Protein AF-A0A4Y0AVB8-F1 (afdb_monomer)

pLDDT: mean 73.72, std 28.88, range [22.97, 98.44]

Structure (mmCIF, N/CA/C/O backbone):
data_AF-A0A4Y0AVB8-F1
#
_entry.id   AF-A0A4Y0AVB8-F1
#
loop_
_atom_site.group_PDB
_atom_site.id
_atom_site.type_symbol
_atom_site.label_atom_id
_atom_site.label_alt_id
_atom_site.label_comp_id
_atom_site.label_asym_id
_atom_site.label_entity_id
_atom_site.label_seq_id
_atom_site.pdbx_PDB_ins_code
_atom_site.Cartn_x
_atom_site.Cartn_y
_atom_site.Cartn_z
_atom_site.occupancy
_atom_site.B_iso_or_equiv
_atom_site.auth_seq_id
_atom_site.auth_comp_id
_atom_site.auth_asym_id
_atom_site.auth_atom_id
_atom_site.pdbx_PDB_model_num
ATOM 1 N N . MET A 1 1 ? 2.844 0.703 -36.126 1.00 62.19 1 MET A N 1
ATOM 2 C CA . MET A 1 1 ? 1.696 1.623 -35.974 1.00 62.19 1 MET A CA 1
ATOM 3 C C . MET A 1 1 ? 1.997 2.881 -36.801 1.00 62.19 1 MET A C 1
ATOM 5 O O . MET A 1 1 ? 2.992 2.854 -37.521 1.00 62.19 1 MET A O 1
ATOM 9 N N . SER A 1 2 ? 1.148 3.914 -36.826 1.00 77.25 2 SER A N 1
ATOM 10 C CA . SER A 1 2 ? 1.541 5.208 -37.409 1.00 77.25 2 SER A CA 1
ATOM 11 C C . SER A 1 2 ? 2.178 6.066 -36.313 1.00 77.25 2 SER A C 1
ATOM 13 O O . SER A 1 2 ? 1.725 6.020 -35.172 1.00 77.25 2 SER A O 1
ATOM 15 N N . VAL A 1 3 ? 3.164 6.896 -36.665 1.00 82.94 3 VAL A N 1
ATOM 16 C CA . VAL A 1 3 ? 3.834 7.794 -35.703 1.00 82.94 3 VAL A CA 1
ATOM 17 C C . VAL A 1 3 ? 2.837 8.706 -34.980 1.00 82.94 3 VAL A C 1
ATOM 19 O O . VAL A 1 3 ? 3.013 8.993 -33.803 1.00 82.94 3 VAL A O 1
ATOM 22 N N . VAL A 1 4 ? 1.766 9.127 -35.661 1.00 85.38 4 VAL A N 1
ATOM 23 C CA . VAL A 1 4 ? 0.688 9.933 -35.067 1.00 85.38 4 VAL A CA 1
ATOM 24 C C . VAL A 1 4 ? -0.062 9.140 -33.994 1.00 85.38 4 VAL A C 1
ATOM 26 O O . VAL A 1 4 ? -0.275 9.650 -32.900 1.00 85.38 4 VAL A O 1
ATOM 29 N N . ASN A 1 5 ? -0.417 7.883 -34.273 1.00 83.62 5 ASN A N 1
ATOM 30 C CA . ASN A 1 5 ? -1.106 7.022 -33.313 1.00 83.62 5 ASN A CA 1
ATOM 31 C C . ASN A 1 5 ? -0.210 6.702 -32.104 1.00 83.62 5 ASN A C 1
ATOM 33 O O . ASN A 1 5 ? -0.686 6.760 -30.976 1.00 83.62 5 ASN A O 1
ATOM 37 N N . ASP A 1 6 ? 1.077 6.413 -32.330 1.00 84.75 6 ASP A N 1
ATOM 38 C CA . ASP A 1 6 ? 2.051 6.177 -31.255 1.00 84.75 6 ASP A CA 1
ATOM 39 C C . ASP A 1 6 ? 2.209 7.431 -30.367 1.00 84.75 6 ASP A C 1
ATOM 41 O O . ASP A 1 6 ? 2.190 7.344 -29.140 1.00 84.75 6 ASP A O 1
ATOM 45 N N . GLN A 1 7 ? 2.279 8.618 -30.981 1.00 89.31 7 GLN A N 1
ATOM 46 C CA . GLN A 1 7 ? 2.447 9.894 -30.280 1.00 89.31 7 GLN A CA 1
ATOM 47 C C . GLN A 1 7 ? 1.209 10.324 -29.472 1.00 89.31 7 GLN A C 1
ATOM 49 O O . GLN A 1 7 ? 1.365 10.945 -28.420 1.00 89.31 7 GLN A O 1
ATOM 54 N N . LEU A 1 8 ? -0.004 9.976 -29.918 1.00 92.88 8 LEU A N 1
ATOM 55 C CA . LEU A 1 8 ? -1.248 10.219 -29.170 1.00 92.88 8 LEU A CA 1
ATOM 56 C C . LEU A 1 8 ? -1.324 9.409 -27.864 1.00 92.88 8 LEU A C 1
ATOM 58 O O . LEU A 1 8 ? -2.018 9.817 -26.935 1.00 92.88 8 LEU A O 1
ATOM 62 N N . LEU A 1 9 ? -0.601 8.287 -27.769 1.00 92.38 9 LEU A N 1
ATOM 63 C CA . LEU A 1 9 ? -0.571 7.451 -26.567 1.00 92.38 9 LEU A CA 1
ATOM 64 C C . LEU A 1 9 ? 0.406 7.957 -25.489 1.00 92.38 9 LEU A C 1
ATOM 66 O O . LEU A 1 9 ? 0.272 7.527 -24.344 1.00 92.38 9 LEU A O 1
ATOM 70 N N . GLU A 1 10 ? 1.349 8.865 -25.804 1.00 95.31 10 GLU A N 1
ATOM 71 C CA . GLU A 1 10 ? 2.369 9.355 -24.849 1.00 95.31 10 GLU A CA 1
ATOM 72 C C . GLU A 1 10 ? 1.726 9.872 -23.553 1.00 95.31 10 GLU A C 1
ATOM 74 O O . GLU A 1 10 ? 2.038 9.364 -22.477 1.00 95.31 10 GLU A O 1
ATOM 79 N N . THR A 1 11 ? 0.787 10.818 -23.640 1.00 96.00 11 THR A N 1
ATOM 80 C CA . THR A 1 11 ? 0.160 11.436 -22.460 1.00 96.00 11 THR A CA 1
ATOM 81 C C . THR A 1 11 ? -0.593 10.413 -21.608 1.00 96.00 11 THR A C 1
ATOM 83 O O . THR A 1 11 ? -0.354 10.314 -20.407 1.00 96.00 11 THR A O 1
ATOM 86 N N . THR A 1 12 ? -1.469 9.609 -22.219 1.00 95.00 12 THR A N 1
ATOM 87 C CA . THR A 1 12 ? -2.304 8.634 -21.499 1.00 95.00 12 THR A CA 1
ATOM 88 C C . THR A 1 12 ? -1.466 7.548 -20.828 1.00 95.00 12 THR A C 1
ATOM 90 O O . THR A 1 12 ? -1.702 7.220 -19.664 1.00 95.00 12 THR A O 1
ATOM 93 N N . LEU A 1 13 ? -0.454 7.015 -21.523 1.00 95.00 13 LEU A N 1
ATOM 94 C CA . LEU A 1 13 ? 0.459 6.029 -20.946 1.00 95.00 13 LEU A CA 1
ATOM 95 C C . LEU A 1 13 ? 1.301 6.641 -19.824 1.00 95.00 13 LEU A C 1
ATOM 97 O O . LEU A 1 13 ? 1.465 6.004 -18.786 1.00 95.00 13 LEU A O 1
ATOM 101 N N . LEU A 1 14 ? 1.794 7.874 -19.981 1.00 96.69 14 LEU A N 1
ATOM 102 C CA . LEU A 1 14 ? 2.555 8.548 -18.931 1.00 96.69 14 LEU A CA 1
ATOM 103 C C . LEU A 1 14 ? 1.721 8.784 -17.672 1.00 96.69 14 LEU A C 1
ATOM 105 O O . LEU A 1 14 ? 2.211 8.469 -16.589 1.00 96.69 14 LEU A O 1
ATOM 109 N N . THR A 1 15 ? 0.484 9.274 -17.782 1.00 94.06 15 THR A N 1
ATOM 110 C CA . THR A 1 15 ? -0.397 9.484 -16.620 1.00 94.06 15 THR A CA 1
ATOM 111 C C . THR A 1 15 ? -0.675 8.170 -15.887 1.00 94.06 15 THR A C 1
ATOM 113 O O . THR A 1 15 ? -0.427 8.074 -14.684 1.00 94.06 15 THR A O 1
ATOM 116 N N . LEU A 1 16 ? -1.126 7.137 -16.609 1.00 94.94 16 LEU A N 1
ATOM 117 C CA . LEU A 1 16 ? -1.501 5.855 -16.006 1.00 94.94 16 LEU A CA 1
ATOM 118 C C . LEU A 1 16 ? -0.295 5.117 -15.405 1.00 94.94 16 LEU A C 1
ATOM 120 O O . LEU A 1 16 ? -0.384 4.599 -14.293 1.00 94.94 16 LEU A O 1
ATOM 124 N N . VAL A 1 17 ? 0.845 5.083 -16.106 1.00 95.94 17 VAL A N 1
ATOM 125 C CA . VAL A 1 17 ? 2.030 4.333 -15.657 1.00 95.94 17 VAL A CA 1
ATOM 126 C C . VAL A 1 17 ? 2.787 5.060 -14.544 1.00 95.94 17 VAL A C 1
ATOM 128 O O . VAL A 1 17 ? 3.220 4.382 -13.610 1.00 95.94 17 VAL A O 1
ATOM 131 N N . ASN A 1 18 ? 2.926 6.397 -14.575 1.00 95.44 18 ASN A N 1
ATOM 132 C CA . ASN A 1 18 ? 3.584 7.126 -13.478 1.00 95.44 18 ASN A CA 1
ATOM 133 C C . ASN A 1 18 ? 2.834 6.909 -12.159 1.00 95.44 18 ASN A C 1
ATOM 135 O O . ASN A 1 18 ? 3.454 6.480 -11.188 1.00 95.44 18 ASN A O 1
ATOM 139 N N . TYR A 1 19 ? 1.521 7.172 -12.122 1.00 94.69 19 TYR A N 1
ATOM 140 C CA . TYR A 1 19 ? 0.761 7.110 -10.871 1.00 94.69 19 TYR A CA 1
ATOM 141 C C . TYR A 1 19 ? 0.682 5.682 -10.314 1.00 94.69 19 TYR A C 1
ATOM 143 O O . TYR A 1 19 ? 0.982 5.465 -9.141 1.00 94.69 19 TYR A O 1
ATOM 151 N N . ALA A 1 20 ? 0.387 4.691 -11.164 1.00 95.94 20 ALA A N 1
ATOM 152 C CA . ALA A 1 20 ? 0.338 3.287 -10.756 1.00 95.94 20 ALA A CA 1
ATOM 153 C C . ALA A 1 20 ? 1.675 2.785 -10.183 1.00 95.94 20 ALA A C 1
ATOM 155 O O . ALA A 1 20 ? 1.707 2.146 -9.129 1.00 95.94 20 ALA A O 1
ATOM 156 N N . SER A 1 21 ? 2.787 3.100 -10.858 1.00 97.06 21 SER A N 1
ATOM 157 C CA . SER A 1 21 ? 4.127 2.680 -10.429 1.00 97.06 21 SER A CA 1
ATOM 158 C C . SER A 1 21 ? 4.558 3.388 -9.146 1.00 97.06 21 SER A C 1
ATOM 160 O O . SER A 1 21 ? 5.146 2.757 -8.266 1.00 97.06 21 SER A O 1
ATOM 162 N N . LEU A 1 22 ? 4.242 4.681 -9.017 1.00 96.69 22 LEU A N 1
ATOM 163 C CA . LEU A 1 22 ? 4.549 5.485 -7.838 1.00 96.69 22 LEU A CA 1
ATOM 164 C C . LEU A 1 22 ? 3.788 4.980 -6.607 1.00 96.69 22 LEU A C 1
ATOM 166 O O . LEU A 1 22 ? 4.416 4.681 -5.594 1.00 96.69 22 LEU A O 1
ATOM 170 N N . MET A 1 23 ? 2.467 4.802 -6.717 1.00 96.62 23 MET A N 1
ATOM 171 C CA . MET A 1 23 ? 1.621 4.301 -5.630 1.00 96.62 23 MET A CA 1
ATOM 172 C C . MET A 1 23 ? 2.055 2.912 -5.154 1.00 96.62 23 MET A C 1
ATOM 174 O O . MET A 1 23 ? 2.227 2.703 -3.953 1.00 96.62 23 MET A O 1
ATOM 178 N N . ALA A 1 24 ? 2.296 1.974 -6.078 1.00 97.38 24 ALA A N 1
ATOM 179 C CA . ALA A 1 24 ? 2.755 0.631 -5.725 1.00 97.38 24 ALA A CA 1
ATOM 180 C C . ALA A 1 24 ? 4.153 0.636 -5.078 1.00 97.38 24 ALA A C 1
ATOM 182 O O . ALA A 1 24 ? 4.405 -0.130 -4.149 1.00 97.38 24 ALA A O 1
ATOM 183 N N . THR A 1 25 ? 5.049 1.526 -5.519 1.00 96.38 25 THR A N 1
ATOM 184 C CA . THR A 1 25 ? 6.391 1.682 -4.930 1.00 96.38 25 THR A CA 1
ATOM 185 C C . THR A 1 25 ? 6.330 2.311 -3.537 1.00 96.38 25 THR A C 1
ATOM 187 O O . THR A 1 25 ? 7.006 1.832 -2.627 1.00 96.38 25 THR A O 1
ATOM 190 N N . ASN A 1 26 ? 5.495 3.336 -3.340 1.00 96.38 26 ASN A N 1
ATOM 191 C CA . ASN A 1 26 ? 5.264 3.959 -2.036 1.00 96.38 26 ASN A CA 1
ATOM 192 C C . ASN A 1 26 ? 4.723 2.913 -1.046 1.00 96.38 26 ASN A C 1
ATOM 194 O O . ASN A 1 26 ? 5.312 2.663 0.003 1.00 96.38 26 ASN A O 1
ATOM 198 N N . ALA A 1 27 ? 3.669 2.195 -1.436 1.00 97.38 27 ALA A N 1
ATOM 199 C CA . ALA A 1 27 ? 3.066 1.142 -0.626 1.00 97.38 27 ALA A CA 1
ATOM 200 C C . ALA A 1 27 ? 4.025 -0.019 -0.288 1.00 97.38 27 ALA A C 1
ATOM 202 O O . ALA A 1 27 ? 3.991 -0.541 0.829 1.00 97.38 27 ALA A O 1
ATOM 203 N N . ALA A 1 28 ? 4.922 -0.391 -1.208 1.00 96.69 28 ALA A N 1
ATOM 204 C CA . ALA A 1 28 ? 5.972 -1.372 -0.938 1.00 96.69 28 ALA A CA 1
ATOM 205 C C . ALA A 1 28 ? 6.979 -0.883 0.120 1.00 96.69 28 ALA A C 1
ATOM 207 O O . ALA A 1 28 ? 7.393 -1.669 0.973 1.00 96.69 28 ALA A O 1
ATOM 208 N N . ARG A 1 29 ? 7.334 0.411 0.124 1.00 95.62 29 ARG A N 1
ATOM 209 C CA . ARG A 1 29 ? 8.217 1.006 1.145 1.00 95.62 29 ARG A CA 1
ATOM 210 C C . ARG A 1 29 ? 7.566 0.991 2.533 1.00 95.62 29 ARG A C 1
ATOM 212 O O . ARG A 1 29 ? 8.204 0.534 3.479 1.00 95.62 29 ARG A O 1
ATOM 219 N N . TYR A 1 30 ? 6.281 1.341 2.637 1.00 96.81 30 TYR A N 1
ATOM 220 C CA . TYR A 1 30 ? 5.493 1.178 3.871 1.00 96.81 30 TYR A CA 1
ATOM 221 C C . TYR A 1 30 ? 5.490 -0.272 4.381 1.00 96.81 30 TYR A C 1
ATOM 223 O O . TYR A 1 30 ? 5.791 -0.515 5.550 1.00 96.81 30 TYR A O 1
ATOM 231 N N . ARG A 1 31 ? 5.239 -1.259 3.506 1.00 96.25 31 ARG A N 1
ATOM 232 C CA . ARG A 1 31 ? 5.323 -2.691 3.858 1.00 96.25 31 ARG A CA 1
ATOM 233 C C . ARG A 1 31 ? 6.728 -3.104 4.315 1.00 96.25 31 ARG A C 1
ATOM 235 O O . ARG A 1 31 ? 6.865 -3.978 5.167 1.00 96.25 31 ARG A O 1
ATOM 242 N N . MET A 1 32 ? 7.776 -2.482 3.785 1.00 94.56 32 MET A N 1
ATOM 243 C CA . MET A 1 32 ? 9.155 -2.773 4.176 1.00 94.56 32 MET A CA 1
ATOM 244 C C . MET A 1 32 ? 9.539 -2.201 5.551 1.00 94.56 32 MET A C 1
ATOM 246 O O . MET A 1 32 ? 10.328 -2.850 6.234 1.00 94.56 32 MET A O 1
ATOM 250 N N . VAL A 1 33 ? 8.973 -1.066 5.987 1.00 94.56 33 VAL A N 1
ATOM 251 C CA . VAL A 1 33 ? 9.221 -0.505 7.338 1.00 94.56 33 VAL A CA 1
ATOM 252 C C . VAL A 1 33 ? 8.274 -1.049 8.416 1.00 94.56 33 VAL A C 1
ATOM 254 O O . VAL A 1 33 ? 8.706 -1.256 9.545 1.00 94.56 33 VAL A O 1
ATOM 257 N N . ALA A 1 34 ? 7.016 -1.361 8.083 1.00 95.44 34 ALA A N 1
ATOM 258 C CA . ALA A 1 34 ? 6.068 -2.003 9.009 1.00 95.44 34 ALA A CA 1
ATOM 259 C C . ALA A 1 34 ? 6.296 -3.523 9.162 1.00 95.44 34 ALA A C 1
ATOM 261 O O . ALA A 1 34 ? 5.742 -4.169 10.051 1.00 95.44 34 ALA A O 1
ATOM 262 N N . GLY A 1 35 ? 7.098 -4.124 8.280 1.00 93.06 35 GLY A N 1
ATOM 263 C CA . GLY A 1 35 ? 7.363 -5.558 8.279 1.00 93.06 35 GLY A CA 1
ATOM 264 C C . GLY A 1 35 ? 6.153 -6.408 7.869 1.00 93.06 35 GLY A C 1
ATOM 265 O O . GLY A 1 35 ? 5.207 -5.950 7.228 1.00 93.06 35 GLY A O 1
ATOM 266 N N . LYS A 1 36 ? 6.210 -7.705 8.198 1.00 89.44 36 LYS A N 1
ATOM 267 C CA . LYS A 1 36 ? 5.226 -8.713 7.752 1.00 89.44 36 LYS A CA 1
ATOM 268 C C . LYS A 1 36 ? 4.091 -8.993 8.740 1.00 89.44 36 LYS A C 1
ATOM 270 O O . LYS A 1 36 ? 3.128 -9.639 8.351 1.00 89.44 36 LYS A O 1
ATOM 275 N N . HIS A 1 37 ? 4.244 -8.586 9.998 1.00 90.94 37 HIS A N 1
ATOM 276 C CA . HIS A 1 37 ? 3.348 -8.985 11.091 1.00 90.94 37 HIS A CA 1
ATOM 277 C C . HIS A 1 37 ? 2.311 -7.912 11.443 1.00 90.94 37 HIS A C 1
ATOM 279 O O . HIS A 1 37 ? 1.263 -8.249 11.977 1.00 90.94 37 HIS A O 1
ATOM 285 N N . ILE A 1 38 ? 2.584 -6.649 11.102 1.00 96.25 38 ILE A N 1
ATOM 286 C CA . ILE A 1 38 ? 1.644 -5.534 11.249 1.00 96.25 38 ILE A CA 1
ATOM 287 C C . ILE A 1 38 ? 0.775 -5.451 9.989 1.00 96.25 38 ILE A C 1
ATOM 289 O O . ILE A 1 38 ? 1.286 -5.507 8.863 1.00 96.25 38 ILE A O 1
ATOM 293 N N . HIS A 1 39 ? -0.534 -5.294 10.160 1.00 97.12 39 HIS A N 1
ATOM 294 C CA . HIS A 1 39 ? -1.458 -5.078 9.050 1.00 97.12 39 HIS A CA 1
ATOM 295 C C . HIS A 1 39 ? -1.390 -3.646 8.511 1.00 97.12 39 HIS A C 1
ATOM 297 O O . HIS A 1 39 ? -1.201 -2.689 9.258 1.00 97.12 39 HIS A O 1
ATOM 303 N N . LEU A 1 40 ? -1.557 -3.491 7.196 1.00 98.00 40 LEU A N 1
ATOM 304 C CA . LEU A 1 40 ? -1.545 -2.183 6.535 1.00 98.00 40 LEU A CA 1
ATOM 305 C C . LEU A 1 40 ? -2.857 -1.937 5.790 1.00 98.00 40 LEU A C 1
ATOM 307 O O . LEU A 1 40 ? -3.195 -2.684 4.869 1.00 98.00 40 LEU A O 1
ATOM 311 N N . LEU A 1 41 ? -3.574 -0.876 6.165 1.00 97.62 41 LEU A N 1
ATOM 312 C CA . LEU A 1 41 ? -4.850 -0.478 5.570 1.00 97.62 41 LEU A CA 1
ATOM 313 C C . LEU A 1 41 ? -4.747 0.906 4.922 1.00 97.62 41 LEU A C 1
ATOM 315 O O . LEU A 1 41 ? -4.208 1.842 5.508 1.00 97.62 41 LEU A O 1
ATOM 319 N N . GLU A 1 42 ? -5.268 1.036 3.704 1.00 97.44 42 GLU A N 1
ATOM 320 C CA . GLU A 1 42 ? -5.332 2.309 2.982 1.00 97.44 42 GLU A CA 1
ATOM 321 C C . GLU A 1 42 ? -6.627 3.048 3.358 1.00 97.44 42 GLU A C 1
ATOM 323 O O . GLU A 1 42 ? -7.725 2.595 3.032 1.00 97.44 42 GLU A O 1
ATOM 328 N N . PHE A 1 43 ? -6.488 4.177 4.060 1.00 95.62 43 PHE A N 1
ATOM 329 C CA . PHE A 1 43 ? -7.584 5.042 4.533 1.00 95.62 43 PHE A CA 1
ATOM 330 C C . PHE A 1 43 ? -7.524 6.458 3.919 1.00 95.62 43 PHE A C 1
ATOM 332 O O . PHE A 1 43 ? -8.120 7.415 4.432 1.00 95.62 43 PHE A O 1
ATOM 339 N N . GLY A 1 44 ? -6.770 6.619 2.831 1.00 94.12 44 GLY A N 1
ATOM 340 C CA . GLY A 1 44 ? -6.447 7.899 2.213 1.00 94.12 44 GLY A CA 1
ATOM 341 C C . GLY A 1 44 ? -7.471 8.404 1.204 1.00 94.12 44 GLY A C 1
ATOM 342 O O . GLY A 1 44 ? -7.390 9.575 0.855 1.00 94.12 44 GLY A O 1
ATOM 343 N N . LEU A 1 45 ? -8.455 7.596 0.788 1.00 93.38 45 LEU A N 1
ATOM 344 C CA . LEU A 1 45 ? -9.548 7.958 -0.136 1.00 93.38 45 LEU A CA 1
ATOM 345 C C . LEU A 1 45 ? -10.023 9.429 -0.043 1.00 93.38 45 LEU A C 1
ATOM 347 O O . LEU A 1 45 ? -10.122 10.103 -1.064 1.00 93.38 45 LEU A O 1
ATOM 351 N N . ARG A 1 46 ? -10.241 9.963 1.171 1.00 92.56 46 ARG A N 1
ATOM 352 C CA . ARG A 1 46 ? -10.703 11.351 1.418 1.00 92.56 46 ARG A CA 1
ATOM 353 C C . ARG A 1 46 ? -9.691 12.471 1.087 1.00 92.56 46 ARG A C 1
ATOM 355 O O . ARG A 1 46 ? -10.015 13.645 1.231 1.00 92.56 46 ARG A O 1
ATOM 362 N N . ARG A 1 47 ? -8.455 12.120 0.720 1.00 94.19 47 ARG A N 1
ATOM 363 C CA . ARG A 1 47 ? -7.336 13.004 0.328 1.00 94.19 47 ARG A CA 1
ATOM 364 C C . ARG A 1 47 ? -6.706 12.588 -1.014 1.00 94.19 47 ARG A C 1
ATOM 366 O O . ARG A 1 47 ? -5.683 13.149 -1.401 1.00 94.19 47 ARG A O 1
ATOM 373 N N . ALA A 1 48 ? -7.264 11.590 -1.701 1.00 93.94 48 ALA A N 1
ATOM 374 C CA . ALA A 1 48 ? -6.744 11.122 -2.982 1.00 93.94 48 ALA A CA 1
ATOM 375 C C . ALA A 1 48 ? -7.000 12.152 -4.101 1.00 93.94 48 ALA A C 1
ATOM 377 O O . ALA A 1 48 ? -7.960 12.921 -4.052 1.00 93.94 48 ALA A O 1
ATOM 378 N N . GLN A 1 49 ? -6.119 12.196 -5.102 1.00 91.31 49 GLN A N 1
ATOM 379 C CA . GLN A 1 49 ? -6.095 13.280 -6.088 1.00 91.31 49 GLN A CA 1
ATOM 380 C C . GLN A 1 49 ? -6.983 12.978 -7.305 1.00 91.31 49 GLN A C 1
ATOM 382 O O . GLN A 1 49 ? -6.663 12.123 -8.130 1.00 91.31 49 GLN A O 1
ATOM 387 N N . GLY A 1 50 ? -8.084 13.721 -7.442 1.00 89.62 50 GLY A N 1
ATOM 388 C CA . GLY A 1 50 ? -9.018 13.599 -8.567 1.00 89.62 50 GLY A CA 1
ATOM 389 C C . GLY A 1 50 ? -9.968 12.389 -8.480 1.00 89.62 50 GLY A C 1
ATOM 390 O O . GLY A 1 50 ? -9.859 11.572 -7.565 1.00 89.62 50 GLY A O 1
ATOM 391 N N . PRO A 1 51 ? -10.918 12.261 -9.427 1.00 89.56 51 PRO A N 1
ATOM 392 C CA . PRO A 1 51 ? -12.045 11.328 -9.312 1.00 89.56 51 PRO A CA 1
ATOM 393 C C . PRO A 1 51 ? -11.647 9.843 -9.352 1.00 89.56 51 PRO A C 1
ATOM 395 O O . PRO A 1 51 ? -12.217 9.049 -8.610 1.00 89.56 51 PRO A O 1
ATOM 398 N N . ASP A 1 52 ? -10.654 9.457 -10.164 1.00 91.31 52 ASP A N 1
ATOM 399 C CA . ASP A 1 52 ? -10.116 8.083 -10.165 1.00 91.31 52 ASP A CA 1
ATOM 400 C C . ASP A 1 52 ? -9.058 7.856 -9.072 1.00 91.31 52 ASP A C 1
ATOM 402 O O . ASP A 1 52 ? -8.811 6.717 -8.672 1.00 91.31 52 ASP A O 1
ATOM 406 N N . GLY A 1 53 ? -8.455 8.930 -8.543 1.00 91.06 53 GLY A N 1
ATOM 407 C CA . GLY A 1 53 ? -7.321 8.857 -7.620 1.00 91.06 53 GLY A CA 1
ATOM 408 C C . GLY A 1 53 ? -7.592 7.953 -6.423 1.00 91.06 53 GLY A C 1
ATOM 409 O O . GLY A 1 53 ? -6.736 7.156 -6.058 1.00 91.06 53 GLY A O 1
ATOM 410 N N . GLY A 1 54 ? -8.806 7.996 -5.867 1.00 94.31 54 GLY A N 1
ATOM 411 C CA . GLY A 1 54 ? -9.223 7.099 -4.788 1.00 94.31 54 GLY A CA 1
ATOM 412 C C . GLY A 1 54 ? -9.215 5.616 -5.174 1.00 94.31 54 GLY A C 1
ATOM 413 O O . GLY A 1 54 ? -8.681 4.792 -4.438 1.00 94.31 54 GLY A O 1
ATOM 414 N N . LEU A 1 55 ? -9.779 5.261 -6.333 1.00 96.31 55 LEU A N 1
ATOM 415 C CA . LEU A 1 55 ? -9.863 3.875 -6.810 1.00 96.31 55 LEU A CA 1
ATOM 416 C C . LEU A 1 55 ? -8.485 3.320 -7.191 1.00 96.31 55 LEU A C 1
ATOM 418 O O . LEU A 1 55 ? -8.118 2.213 -6.782 1.00 96.31 55 LEU A O 1
ATOM 422 N N . SER A 1 56 ? -7.707 4.106 -7.936 1.00 95.56 56 SER A N 1
ATOM 423 C CA . SER A 1 56 ? -6.340 3.752 -8.310 1.00 95.56 56 SER A CA 1
ATOM 424 C C . SER A 1 56 ? -5.418 3.661 -7.087 1.00 95.56 56 SER A C 1
ATOM 426 O O . SER A 1 56 ? -4.666 2.691 -6.979 1.00 95.56 56 SER A O 1
ATOM 428 N N . ALA A 1 57 ? -5.503 4.586 -6.122 1.00 96.75 57 ALA A N 1
ATOM 429 C CA . ALA A 1 57 ? -4.694 4.535 -4.903 1.00 96.75 57 ALA A CA 1
ATOM 430 C C . ALA A 1 57 ? -4.908 3.231 -4.122 1.00 96.75 57 ALA A C 1
ATOM 432 O O . ALA A 1 57 ? -3.928 2.554 -3.800 1.00 96.75 57 ALA A O 1
ATOM 433 N N . SER A 1 58 ? -6.161 2.834 -3.877 1.00 97.69 58 SER A N 1
ATOM 434 C CA . SER A 1 58 ? -6.487 1.584 -3.176 1.00 97.69 58 SER A CA 1
ATOM 435 C C . SER A 1 58 ? -5.922 0.359 -3.905 1.00 97.69 58 SER A C 1
ATOM 437 O O . SER A 1 58 ? -5.256 -0.485 -3.299 1.00 97.69 58 SER A O 1
ATOM 439 N N . LYS A 1 59 ? -6.122 0.291 -5.229 1.00 97.75 59 LYS A N 1
ATOM 440 C CA . LYS A 1 59 ? -5.657 -0.811 -6.085 1.00 97.75 59 LYS A CA 1
ATOM 441 C C . LYS A 1 59 ? -4.136 -0.970 -6.063 1.00 97.75 59 LYS A C 1
ATOM 443 O O . LYS A 1 59 ? -3.628 -2.069 -5.837 1.00 97.75 59 LYS A O 1
ATOM 448 N N . TYR A 1 60 ? -3.399 0.114 -6.300 1.00 97.88 60 TYR A N 1
ATOM 449 C CA . TYR A 1 60 ? -1.938 0.059 -6.377 1.00 97.88 60 TYR A CA 1
ATOM 450 C C . TYR A 1 60 ? -1.286 -0.062 -4.991 1.00 97.88 60 TYR A C 1
ATOM 452 O O . TYR A 1 60 ? -0.231 -0.688 -4.880 1.00 97.88 60 TYR A O 1
ATOM 460 N N . SER A 1 61 ? -1.949 0.399 -3.922 1.00 98.12 61 SER A N 1
ATOM 461 C CA . SER A 1 61 ? -1.496 0.151 -2.545 1.00 98.12 61 SER A CA 1
ATOM 462 C C . SER A 1 61 ? -1.567 -1.333 -2.171 1.00 98.12 61 SER A C 1
ATOM 464 O O . SER A 1 61 ? -0.608 -1.879 -1.618 1.00 98.12 61 SER A O 1
ATOM 466 N N . TYR A 1 62 ? -2.660 -2.016 -2.535 1.00 98.06 62 TYR A N 1
ATOM 467 C CA . TYR A 1 62 ? -2.809 -3.459 -2.317 1.00 98.06 62 TYR A CA 1
ATOM 468 C C . TYR A 1 62 ? -1.721 -4.264 -3.050 1.00 98.06 62 TYR A C 1
ATOM 470 O O . TYR A 1 62 ? -1.055 -5.099 -2.433 1.00 98.06 62 TYR A O 1
ATOM 478 N N . ILE A 1 63 ? -1.454 -3.934 -4.324 1.00 97.62 63 ILE A N 1
ATOM 479 C CA . ILE A 1 63 ? -0.345 -4.506 -5.116 1.00 97.62 63 ILE A CA 1
ATOM 480 C C . ILE A 1 63 ? 1.014 -4.305 -4.424 1.00 97.62 63 ILE A C 1
ATOM 482 O O . ILE A 1 63 ? 1.804 -5.247 -4.341 1.00 97.62 63 ILE A O 1
ATOM 486 N N . GLY A 1 64 ? 1.298 -3.094 -3.930 1.00 97.00 64 GLY A N 1
ATOM 487 C CA . GLY A 1 64 ? 2.569 -2.776 -3.269 1.00 97.00 64 GLY A CA 1
ATOM 488 C C . GLY A 1 64 ? 2.795 -3.549 -1.965 1.00 97.00 64 GLY A C 1
ATOM 489 O O . GLY A 1 64 ? 3.930 -3.903 -1.647 1.00 97.00 64 GLY A O 1
ATOM 490 N N . GLY A 1 65 ? 1.721 -3.877 -1.240 1.00 96.69 65 GLY A N 1
ATOM 491 C CA . GLY A 1 65 ? 1.787 -4.750 -0.064 1.00 96.69 65 GLY A CA 1
ATOM 492 C C . GLY A 1 65 ? 0.758 -4.486 1.036 1.00 96.69 65 GLY A C 1
ATOM 493 O O . GLY A 1 65 ? 0.827 -5.158 2.066 1.00 96.69 65 GLY A O 1
ATOM 494 N N . PHE A 1 66 ? -0.176 -3.547 0.859 1.00 97.94 66 PHE A N 1
ATOM 495 C CA . PHE A 1 66 ? -1.268 -3.312 1.817 1.00 97.94 66 PHE A CA 1
ATOM 496 C C . PHE A 1 66 ? -2.261 -4.472 1.812 1.00 97.94 66 PHE A C 1
ATOM 498 O O . PHE A 1 66 ? -2.391 -5.160 0.803 1.00 97.94 66 PHE A O 1
ATOM 505 N N . ASP A 1 67 ? -2.938 -4.700 2.933 1.00 97.62 67 ASP A N 1
ATOM 506 C CA . ASP A 1 67 ? -3.821 -5.854 3.152 1.00 97.62 67 ASP A CA 1
ATOM 507 C C . ASP A 1 67 ? -5.300 -5.538 2.911 1.00 97.62 67 ASP A C 1
ATOM 509 O O . ASP A 1 67 ? -6.090 -6.453 2.688 1.00 97.62 67 ASP A O 1
ATOM 513 N N . GLY A 1 68 ? -5.669 -4.256 2.917 1.00 97.12 68 GLY A N 1
ATOM 514 C CA . GLY A 1 68 ? -7.036 -3.804 2.682 1.00 97.12 68 GLY A CA 1
ATOM 515 C C . GLY A 1 68 ? -7.162 -2.289 2.527 1.00 97.12 68 GLY A C 1
ATOM 516 O O . GLY A 1 68 ? -6.174 -1.553 2.551 1.00 97.12 68 GLY A O 1
ATOM 517 N N . THR A 1 69 ? -8.397 -1.824 2.357 1.00 97.69 69 THR A N 1
ATOM 518 C CA . THR A 1 69 ? -8.749 -0.414 2.106 1.00 97.69 69 THR A CA 1
ATOM 519 C C . THR A 1 69 ? -10.098 -0.056 2.739 1.00 97.69 69 THR A C 1
ATOM 521 O O . THR A 1 69 ? -10.942 -0.931 2.925 1.00 97.69 69 THR A O 1
ATOM 524 N N . SER A 1 70 ? -10.350 1.225 3.016 1.00 95.94 70 SER A N 1
ATOM 525 C CA . SER A 1 70 ? -11.709 1.726 3.292 1.00 95.94 70 SER A CA 1
ATOM 526 C C . SER A 1 70 ? -12.565 1.929 2.029 1.00 95.94 70 SER A C 1
ATOM 528 O O . SER A 1 70 ? -13.753 2.230 2.122 1.00 95.94 70 SER A O 1
ATOM 530 N N . ASN A 1 71 ? -11.981 1.811 0.834 1.00 96.94 71 ASN A N 1
ATOM 531 C CA . ASN A 1 71 ? -12.643 2.090 -0.436 1.00 96.94 71 ASN A CA 1
ATOM 532 C C . ASN A 1 71 ? -13.537 0.926 -0.904 1.00 96.94 71 ASN A C 1
ATOM 534 O O . ASN A 1 71 ? -13.088 -0.027 -1.545 1.00 96.94 71 ASN A O 1
ATOM 538 N N . VAL A 1 72 ? -14.841 1.050 -0.643 1.00 96.88 72 VAL A N 1
ATOM 539 C CA . VAL A 1 72 ? -15.868 0.075 -1.054 1.00 96.88 72 VAL A CA 1
ATOM 540 C C . VAL A 1 72 ? -15.926 -0.171 -2.568 1.00 96.88 72 VAL A C 1
ATOM 542 O O . VAL A 1 72 ? -16.263 -1.277 -2.987 1.00 96.88 72 VAL A O 1
ATOM 545 N N . LEU A 1 73 ? -15.564 0.811 -3.406 1.00 96.56 73 LEU A N 1
ATOM 546 C CA . LEU A 1 73 ? -15.547 0.641 -4.863 1.00 96.56 73 LEU A CA 1
ATOM 547 C C . LEU A 1 73 ? -14.360 -0.223 -5.310 1.00 96.56 73 LEU A C 1
ATOM 549 O O . LEU A 1 73 ? -14.514 -1.064 -6.193 1.00 96.56 73 LEU A O 1
ATOM 553 N N . ALA A 1 74 ? -13.202 -0.067 -4.663 1.00 97.06 74 ALA A N 1
ATOM 554 C CA . ALA A 1 74 ? -12.038 -0.918 -4.897 1.00 97.06 74 ALA A CA 1
ATOM 555 C C . ALA A 1 74 ? -12.297 -2.368 -4.449 1.00 97.06 74 ALA A C 1
ATOM 557 O O . ALA A 1 74 ? -11.927 -3.303 -5.158 1.00 97.06 74 ALA A O 1
ATOM 558 N N . GLY A 1 75 ? -13.015 -2.557 -3.335 1.00 97.25 75 GLY A N 1
ATOM 559 C CA . GLY A 1 75 ? -13.528 -3.868 -2.929 1.00 97.25 75 GLY A CA 1
ATOM 560 C C . GLY A 1 75 ? -14.479 -4.476 -3.965 1.00 97.25 75 GLY A C 1
ATOM 561 O O . GLY A 1 75 ? -14.268 -5.603 -4.403 1.00 97.25 75 GLY A O 1
ATOM 562 N N . LYS A 1 76 ? -15.477 -3.712 -4.435 1.00 97.31 76 LYS A N 1
ATOM 563 C CA . LYS A 1 76 ? -16.449 -4.170 -5.445 1.00 97.31 76 LYS A CA 1
ATOM 564 C C . LYS A 1 76 ? -15.807 -4.552 -6.785 1.00 97.31 76 LYS A C 1
ATOM 566 O O . LYS A 1 76 ? -16.239 -5.521 -7.399 1.00 97.31 76 LYS A O 1
ATOM 571 N N . LEU A 1 77 ? -14.841 -3.770 -7.270 1.00 96.62 77 LEU A N 1
ATOM 572 C CA . LEU A 1 77 ? -14.261 -3.951 -8.608 1.00 96.62 77 LEU A CA 1
ATOM 573 C C . LEU A 1 77 ? -13.069 -4.911 -8.645 1.00 96.62 77 LEU A C 1
ATOM 575 O O . LEU A 1 77 ? -12.795 -5.480 -9.699 1.00 96.62 77 LEU A O 1
ATOM 579 N N . PHE A 1 78 ? -12.350 -5.071 -7.531 1.00 96.25 78 PHE A N 1
ATOM 580 C CA . PHE A 1 78 ? -11.090 -5.816 -7.498 1.00 96.25 78 PHE A CA 1
ATOM 581 C C . PHE A 1 78 ? -10.980 -6.833 -6.350 1.00 96.25 78 PHE A C 1
ATOM 583 O O . PHE A 1 78 ? -9.893 -7.348 -6.117 1.00 96.25 78 PHE A O 1
ATOM 590 N N . ASN A 1 79 ? -12.067 -7.107 -5.618 1.00 96.56 79 ASN A N 1
ATOM 591 C CA . ASN A 1 79 ? -12.116 -8.037 -4.479 1.00 96.56 79 ASN A CA 1
ATOM 592 C C . ASN A 1 79 ? -11.111 -7.730 -3.340 1.00 96.56 79 ASN A C 1
ATOM 594 O O . ASN A 1 79 ? -10.796 -8.589 -2.516 1.00 96.56 79 ASN A O 1
ATOM 598 N N . ILE A 1 80 ? -10.611 -6.491 -3.266 1.00 97.62 80 ILE A N 1
ATOM 599 C CA . ILE A 1 80 ? -9.678 -6.057 -2.218 1.00 97.62 80 ILE A CA 1
ATOM 600 C C . ILE A 1 80 ? -10.410 -6.070 -0.863 1.00 97.62 80 ILE A C 1
ATOM 602 O O . ILE A 1 80 ? -11.506 -5.508 -0.776 1.00 97.62 80 ILE A O 1
ATOM 606 N N . PRO A 1 81 ? -9.825 -6.637 0.213 1.00 97.38 81 PRO A N 1
ATOM 607 C CA . PRO A 1 81 ? -10.458 -6.668 1.527 1.00 97.38 81 PRO A CA 1
ATOM 608 C C . PRO A 1 81 ? -10.828 -5.268 2.034 1.00 97.38 81 PRO A C 1
ATOM 610 O O . PRO A 1 81 ? -9.964 -4.432 2.311 1.00 97.38 81 PRO A O 1
ATOM 613 N N . VAL A 1 82 ? -12.129 -5.016 2.186 1.00 96.38 82 VAL A N 1
ATOM 614 C CA . VAL A 1 82 ? -12.631 -3.758 2.747 1.00 96.38 82 VAL A CA 1
ATOM 615 C C . VAL A 1 82 ? -12.555 -3.813 4.272 1.00 96.38 82 VAL A C 1
ATOM 617 O O . VAL A 1 82 ? -12.984 -4.792 4.890 1.00 96.38 82 VAL A O 1
ATOM 620 N N . LYS A 1 83 ? -12.005 -2.764 4.888 1.00 91.50 83 LYS A N 1
ATOM 621 C CA . LYS A 1 83 ? -11.890 -2.604 6.343 1.00 91.50 83 LYS A CA 1
ATOM 622 C C . LYS A 1 83 ? -12.174 -1.161 6.748 1.00 91.50 83 LYS A C 1
ATOM 624 O O . LYS A 1 83 ? -11.801 -0.224 6.050 1.00 91.50 83 LYS A O 1
ATOM 629 N N . GLY A 1 84 ? -12.808 -0.991 7.902 1.00 82.38 84 GLY A N 1
ATOM 630 C CA . GLY A 1 84 ? -13.139 0.308 8.472 1.00 82.38 84 GLY A CA 1
ATOM 631 C C . GLY A 1 84 ? -13.830 0.159 9.824 1.00 82.38 84 GLY A C 1
ATOM 632 O O . GLY A 1 84 ? -14.181 -0.945 10.234 1.00 82.38 84 GLY A O 1
ATOM 633 N N . THR A 1 85 ? -14.020 1.288 10.496 1.00 82.50 85 THR A N 1
ATOM 634 C CA . THR A 1 85 ? -14.752 1.431 11.763 1.00 82.50 85 THR A CA 1
ATOM 635 C C . THR A 1 85 ? -15.701 2.626 11.626 1.00 82.50 85 THR A C 1
ATOM 637 O O . THR A 1 85 ? -15.755 3.261 10.569 1.00 82.50 85 THR A O 1
ATOM 640 N N . HIS A 1 86 ? -16.394 3.014 12.696 1.00 88.56 86 HIS A N 1
ATOM 641 C CA . HIS A 1 86 ? -17.011 4.341 12.749 1.00 88.56 86 HIS A CA 1
ATOM 642 C C . HIS A 1 86 ? -15.956 5.476 12.808 1.00 88.56 86 HIS A C 1
ATOM 644 O O . HIS A 1 86 ? -14.755 5.249 13.008 1.00 88.56 86 HIS A O 1
ATOM 650 N N . ALA A 1 87 ? -16.406 6.717 12.611 1.00 91.38 87 ALA A N 1
ATOM 651 C CA . ALA A 1 87 ? -15.600 7.940 12.713 1.00 91.38 87 ALA A CA 1
ATOM 652 C C . ALA A 1 87 ? -15.927 8.721 14.001 1.00 91.38 87 ALA A C 1
ATOM 654 O O . ALA A 1 87 ? -16.947 8.440 14.635 1.00 91.38 87 ALA A O 1
ATOM 655 N N . HIS A 1 88 ? -15.127 9.743 14.346 1.00 90.81 88 HIS A N 1
ATOM 656 C CA . HIS A 1 88 ? -15.431 10.655 15.462 1.00 90.81 88 HIS A CA 1
ATOM 657 C C . HIS A 1 88 ? -16.840 11.250 15.334 1.00 90.81 88 HIS A C 1
ATOM 659 O O . HIS A 1 88 ? -17.585 11.234 16.301 1.00 90.81 88 HIS A O 1
ATOM 665 N N . ALA A 1 89 ? -17.253 11.645 14.122 1.00 93.06 89 ALA A N 1
ATOM 666 C CA . ALA A 1 89 ? -18.581 12.205 13.842 1.00 93.06 89 ALA A CA 1
ATOM 667 C C . ALA A 1 89 ? -19.768 11.309 14.263 1.00 93.06 89 ALA A C 1
ATOM 669 O O . ALA A 1 89 ? -20.864 11.820 14.468 1.00 93.06 89 ALA A O 1
ATOM 670 N N . TYR A 1 90 ? -19.560 9.991 14.383 1.00 94.12 90 TYR A N 1
ATOM 671 C CA . TYR A 1 90 ? -20.563 9.042 14.881 1.00 94.12 90 TYR A CA 1
ATOM 672 C C . TYR A 1 90 ? -20.516 8.882 16.409 1.00 94.12 90 TYR A C 1
ATOM 674 O O . TYR A 1 90 ? -21.538 8.598 17.017 1.00 94.12 90 TYR A O 1
ATOM 682 N N . ILE A 1 91 ? -19.360 9.087 17.050 1.00 92.38 91 ILE A N 1
ATOM 683 C CA . ILE A 1 91 ? -19.287 9.199 18.515 1.00 92.38 91 ILE A CA 1
ATOM 684 C C . ILE A 1 91 ? -19.911 10.530 18.963 1.00 92.38 91 ILE A C 1
ATOM 686 O O . ILE A 1 91 ? -20.765 10.547 19.842 1.00 92.38 91 ILE A O 1
ATOM 690 N N . THR A 1 92 ? -19.569 11.640 18.302 1.00 92.44 92 THR A N 1
ATOM 691 C CA . THR A 1 92 ? -20.059 12.986 18.645 1.00 92.44 92 THR A CA 1
ATOM 692 C C . THR A 1 92 ? -21.516 13.253 18.260 1.00 92.44 92 THR A C 1
ATOM 694 O O . THR A 1 92 ? -22.021 14.336 18.541 1.00 92.44 92 THR A O 1
ATOM 697 N N . SER A 1 93 ? -22.200 12.313 17.598 1.00 93.62 93 SER A N 1
ATOM 698 C CA . SER A 1 93 ? -23.643 12.408 17.336 1.00 93.62 93 SER A CA 1
ATOM 699 C C . SER A 1 93 ? -24.512 11.904 18.494 1.00 93.62 93 SER A C 1
ATOM 701 O O . SER A 1 93 ? -25.731 11.915 18.353 1.00 93.62 93 SER A O 1
ATOM 703 N N . PHE A 1 94 ? -23.905 11.450 19.597 1.00 92.62 94 PHE A N 1
ATOM 704 C CA . PHE A 1 94 ? -24.600 11.035 20.815 1.00 92.62 94 PHE A CA 1
ATOM 705 C C . PHE A 1 94 ? -24.223 11.967 21.971 1.00 92.62 94 PHE A C 1
ATOM 707 O O . PHE A 1 94 ? -23.049 12.088 22.320 1.00 92.62 94 PHE A O 1
ATOM 714 N N . THR A 1 95 ? -25.210 12.611 22.589 1.00 89.81 95 THR A N 1
ATOM 715 C CA . THR A 1 95 ? -25.015 13.459 23.775 1.00 89.81 95 THR A CA 1
ATOM 716 C C . THR A 1 95 ? -25.076 12.655 25.074 1.00 89.81 95 THR A C 1
ATOM 718 O O . THR A 1 95 ? -24.379 12.983 26.035 1.00 89.81 95 THR A O 1
ATOM 721 N N . GLY A 1 96 ? -25.852 11.567 25.094 1.00 90.19 96 GLY A N 1
ATOM 722 C CA . GLY A 1 96 ? -26.051 10.729 26.273 1.00 90.19 96 GLY A CA 1
ATOM 723 C C . GLY A 1 96 ? -26.848 9.453 25.997 1.00 90.19 96 GLY A C 1
ATOM 724 O O . GLY A 1 96 ? -27.298 9.184 24.883 1.00 90.19 96 GLY A O 1
ATOM 725 N N . ILE A 1 97 ? -27.028 8.656 27.048 1.00 91.12 97 ILE A N 1
ATOM 726 C CA . ILE A 1 97 ? -27.617 7.308 26.994 1.00 91.12 97 ILE A CA 1
ATOM 727 C C . ILE A 1 97 ? -29.110 7.312 26.591 1.00 91.12 97 ILE A C 1
ATOM 729 O O . ILE A 1 97 ? -29.603 6.353 25.986 1.00 91.12 97 ILE A O 1
ATOM 733 N N . ASP A 1 98 ? -29.835 8.399 26.858 1.00 89.81 98 ASP A N 1
ATOM 734 C CA . ASP A 1 98 ? -31.267 8.533 26.545 1.00 89.81 98 ASP A CA 1
ATOM 735 C C . ASP A 1 98 ? -31.583 8.558 25.041 1.00 89.81 98 ASP A C 1
ATOM 737 O O . ASP A 1 98 ? -32.685 8.197 24.628 1.00 89.81 98 ASP A O 1
ATOM 741 N N . GLU A 1 99 ? -30.612 8.908 24.195 1.00 87.75 99 GLU A N 1
ATOM 742 C CA . GLU A 1 99 ? -30.776 8.911 22.735 1.00 87.75 99 GLU A CA 1
ATOM 743 C C . GLU A 1 99 ? -30.756 7.492 22.131 1.00 87.75 99 GLU A C 1
ATOM 745 O O . GLU A 1 99 ? -31.130 7.290 20.968 1.00 87.75 99 GLU A O 1
ATOM 750 N N . LEU A 1 100 ? -30.352 6.484 22.915 1.00 89.31 100 LEU A N 1
ATOM 751 C CA . LEU A 1 100 ? -30.174 5.109 22.462 1.00 89.31 100 LEU A CA 1
ATOM 752 C C . LEU A 1 100 ? -31.508 4.347 22.383 1.00 89.31 100 LEU A C 1
ATOM 754 O O . LEU A 1 100 ? -31.956 3.709 23.339 1.00 89.31 100 LEU A O 1
ATOM 758 N N . LYS A 1 101 ? -32.136 4.427 21.203 1.00 86.44 101 LYS A N 1
ATOM 759 C CA . LYS A 1 101 ? -33.461 3.855 20.879 1.00 86.44 101 LYS A CA 1
ATOM 760 C C . LYS A 1 101 ? -33.509 2.324 20.883 1.00 86.44 101 LYS A C 1
ATOM 762 O O . LYS A 1 101 ? -34.508 1.752 21.309 1.00 86.44 101 LYS A O 1
ATOM 767 N N . THR A 1 102 ? -32.458 1.669 20.394 1.00 88.12 102 THR A N 1
ATOM 768 C CA . THR A 1 102 ? -32.352 0.203 20.349 1.00 88.12 102 THR A CA 1
ATOM 769 C C . THR A 1 102 ? -31.289 -0.221 21.344 1.00 88.12 102 THR A C 1
ATOM 771 O O . THR A 1 102 ? -30.111 -0.033 21.072 1.00 88.12 102 THR A O 1
ATOM 774 N N . ARG A 1 103 ? -31.709 -0.764 22.490 1.00 92.25 103 ARG A N 1
ATOM 775 C CA . ARG A 1 103 ? -30.816 -1.202 23.580 1.00 92.25 103 ARG A CA 1
ATOM 776 C C . ARG A 1 103 ? -30.566 -2.710 23.600 1.00 92.25 103 ARG A C 1
ATOM 778 O O . ARG A 1 103 ? -29.609 -3.176 24.205 1.00 92.25 103 ARG A O 1
ATOM 785 N N . VAL A 1 104 ? -31.427 -3.474 22.932 1.00 94.06 104 VAL A N 1
ATOM 786 C CA . VAL A 1 104 ? -31.422 -4.937 22.986 1.00 94.06 104 VAL A CA 1
ATOM 787 C C . VAL A 1 104 ? -30.493 -5.576 21.956 1.00 94.06 104 VAL A C 1
ATOM 789 O O . VAL A 1 104 ? -30.507 -5.203 20.784 1.00 94.06 104 VAL A O 1
ATOM 792 N N . LEU A 1 105 ? -29.759 -6.603 22.388 1.00 95.75 105 LEU A N 1
ATOM 793 C CA . LEU A 1 105 ? -29.042 -7.546 21.527 1.00 95.75 105 LEU A CA 1
ATOM 794 C C . LEU A 1 105 ? -29.602 -8.963 21.734 1.00 95.75 105 LEU A C 1
ATOM 796 O O . LEU A 1 105 ? -30.104 -9.293 22.810 1.00 95.75 105 LEU A O 1
ATOM 800 N N . GLN A 1 106 ? -29.535 -9.798 20.695 1.00 95.06 106 GLN A N 1
ATOM 801 C CA . GLN A 1 106 ? -29.838 -11.224 20.791 1.00 95.06 106 GLN A CA 1
ATOM 802 C C . GLN A 1 106 ? -28.543 -12.024 20.964 1.00 95.06 106 GLN A C 1
ATOM 804 O O . GLN A 1 106 ? -27.651 -11.951 20.116 1.00 95.06 106 GLN A O 1
ATOM 809 N N . HIS A 1 107 ? -28.460 -12.807 22.038 1.00 95.62 107 HIS A N 1
ATOM 810 C CA . HIS A 1 107 ? -27.344 -13.692 22.343 1.00 95.62 107 HIS A CA 1
ATOM 811 C C . HIS A 1 107 ? -27.145 -14.736 21.233 1.00 95.62 107 HIS A C 1
ATOM 813 O O . HIS A 1 107 ? -28.086 -15.416 20.817 1.00 95.62 107 HIS A O 1
ATOM 819 N N . LYS A 1 108 ? -25.894 -14.903 20.795 1.00 93.62 108 LYS A N 1
ATOM 820 C CA . LYS A 1 108 ? -25.511 -15.641 19.583 1.00 93.62 108 LYS A CA 1
ATOM 821 C C . LYS A 1 108 ? -25.923 -17.119 19.556 1.00 93.62 108 LYS A C 1
ATOM 823 O O . LYS A 1 108 ? -26.289 -17.624 18.500 1.00 93.62 108 LYS A O 1
ATOM 828 N N . GLU A 1 109 ? -25.840 -17.810 20.697 1.00 91.69 109 GLU A N 1
ATOM 829 C CA . GLU A 1 109 ? -26.117 -19.257 20.791 1.00 91.69 109 GLU A CA 1
ATOM 830 C C . GLU A 1 109 ? -27.518 -19.595 21.334 1.00 91.69 109 GLU A C 1
ATOM 832 O O . GLU A 1 109 ? -28.263 -20.318 20.677 1.00 91.69 109 GLU A O 1
ATOM 837 N N . ASP A 1 110 ? -27.900 -19.087 22.517 1.00 90.88 110 ASP A N 1
ATOM 838 C CA . ASP A 1 110 ? -29.193 -19.417 23.148 1.00 90.88 110 ASP A CA 1
ATOM 839 C C . ASP A 1 110 ? -30.401 -18.628 22.598 1.00 90.88 110 ASP A C 1
ATOM 841 O O . ASP A 1 110 ? -31.549 -18.956 22.905 1.00 90.88 110 ASP A O 1
ATOM 845 N N . GLY A 1 111 ? -30.160 -17.603 21.772 1.00 90.50 111 GLY A N 1
ATOM 846 C CA . GLY A 1 111 ? -31.194 -16.769 21.167 1.00 90.50 111 GLY A CA 1
ATOM 847 C C . GLY A 1 111 ? -31.955 -15.869 22.148 1.00 90.50 111 GLY A C 1
ATOM 848 O O . GLY A 1 111 ? -32.940 -15.252 21.735 1.00 90.50 111 GLY A O 1
ATOM 849 N N . THR A 1 112 ? -31.540 -15.773 23.417 1.00 93.19 112 THR A N 1
ATOM 850 C CA . THR A 1 112 ? -32.151 -14.868 24.402 1.00 93.19 112 THR A CA 1
ATOM 851 C C . THR A 1 112 ? -31.863 -13.410 24.062 1.00 93.19 112 THR A C 1
ATOM 853 O O . THR A 1 112 ? -30.858 -13.087 23.436 1.00 93.19 112 THR A O 1
ATOM 856 N N . THR A 1 113 ? -32.755 -12.506 24.456 1.00 93.12 113 THR A N 1
ATOM 857 C CA . THR A 1 113 ? -32.605 -11.065 24.218 1.00 93.12 113 THR A CA 1
ATOM 858 C C . THR A 1 113 ? -32.350 -10.357 25.540 1.00 93.12 113 THR A C 1
ATOM 860 O O . THR A 1 113 ? -33.114 -10.554 26.486 1.00 93.12 113 THR A O 1
ATOM 863 N N . ARG A 1 114 ? -31.295 -9.541 25.612 1.00 93.56 114 ARG A N 1
ATOM 864 C CA . ARG A 1 114 ? -30.945 -8.744 26.800 1.00 93.56 114 ARG A CA 1
ATOM 865 C C . ARG A 1 114 ? -30.634 -7.306 26.410 1.00 93.56 114 ARG A C 1
ATOM 867 O O . ARG A 1 114 ? -30.300 -7.034 25.258 1.00 93.56 114 ARG A O 1
ATOM 874 N N . ASP A 1 115 ? -30.755 -6.399 27.370 1.00 95.88 115 ASP A N 1
ATOM 875 C CA . ASP A 1 115 ? -30.324 -5.016 27.209 1.00 95.88 115 ASP A CA 1
ATOM 876 C C . ASP A 1 115 ? -28.784 -4.951 27.294 1.00 95.88 115 ASP A C 1
ATOM 878 O O . ASP A 1 115 ? -28.179 -5.322 28.301 1.00 95.88 115 ASP A O 1
ATOM 882 N N . LEU A 1 116 ? -28.137 -4.557 26.193 1.00 95.88 116 LEU A N 1
ATOM 883 C CA . LEU A 1 116 ? -26.677 -4.485 26.090 1.00 95.88 116 LEU A CA 1
ATOM 884 C C . LEU A 1 116 ? -26.121 -3.247 26.807 1.00 95.88 116 LEU A C 1
ATOM 886 O O . LEU A 1 116 ? -24.968 -3.257 27.234 1.00 95.88 116 LEU A O 1
ATOM 890 N N . LEU A 1 117 ? -26.930 -2.193 26.949 1.00 95.69 117 LEU A N 1
ATOM 891 C CA . LEU A 1 117 ? -26.571 -0.992 27.694 1.00 95.69 117 LEU A CA 1
ATOM 892 C C . LEU A 1 117 ? -26.537 -1.298 29.197 1.00 95.69 117 LEU A C 1
ATOM 894 O O . LEU A 1 117 ? -25.559 -0.936 29.843 1.00 95.69 117 LEU A O 1
ATOM 898 N N . GLU A 1 118 ? -27.540 -1.997 29.741 1.00 95.06 118 GLU A N 1
ATOM 899 C CA . GLU A 1 118 ? -27.536 -2.419 31.154 1.00 95.06 118 GLU A CA 1
ATOM 900 C C . GLU A 1 118 ? -26.299 -3.280 31.467 1.00 95.06 118 GLU A C 1
ATOM 902 O O . GLU A 1 118 ? -25.536 -2.953 32.377 1.00 95.06 118 GLU A O 1
ATOM 907 N N . LEU A 1 119 ? -26.018 -4.299 30.641 1.00 95.00 119 LEU A N 1
ATOM 908 C CA . LEU A 1 119 ? -24.810 -5.131 30.763 1.00 95.00 119 LEU A CA 1
ATOM 909 C C . LEU A 1 119 ? -23.512 -4.307 30.665 1.00 95.00 119 LEU A C 1
ATOM 911 O O . LEU A 1 119 ? -22.571 -4.531 31.427 1.00 95.00 119 LEU A O 1
ATOM 915 N N . ALA A 1 120 ? -23.437 -3.337 29.748 1.00 95.69 120 ALA A N 1
ATOM 916 C CA . ALA A 1 120 ? -22.266 -2.471 29.624 1.00 95.69 120 ALA A CA 1
ATOM 917 C C . ALA A 1 120 ? -22.105 -1.535 30.836 1.00 95.69 120 ALA A C 1
ATOM 919 O O . ALA A 1 120 ? -20.979 -1.267 31.248 1.00 95.69 120 ALA A O 1
ATOM 920 N N . MET A 1 121 ? -23.191 -1.068 31.455 1.00 93.81 121 MET A N 1
ATOM 921 C CA . MET A 1 121 ? -23.127 -0.267 32.682 1.00 93.81 121 MET A CA 1
ATOM 922 C C . MET A 1 121 ? -22.658 -1.102 33.886 1.00 93.81 121 MET A C 1
ATOM 924 O O . MET A 1 121 ? -21.808 -0.632 34.646 1.00 93.81 121 MET A O 1
ATOM 928 N N . GLU A 1 122 ? -23.116 -2.353 34.021 1.00 94.00 122 GLU A N 1
ATOM 929 C CA . GLU A 1 122 ? -22.610 -3.296 35.034 1.00 94.00 122 GLU A CA 1
ATOM 930 C C . GLU A 1 122 ? -21.098 -3.546 34.872 1.00 94.00 122 GLU A C 1
ATOM 932 O O . GLU A 1 122 ? -20.332 -3.425 35.836 1.00 94.00 122 GLU A O 1
ATOM 937 N N . HIS A 1 123 ? -20.636 -3.810 33.644 1.00 94.44 123 HIS A N 1
ATOM 938 C CA . HIS A 1 123 ? -19.210 -4.011 33.360 1.00 94.44 123 HIS A CA 1
ATOM 939 C C . HIS A 1 123 ? -18.374 -2.734 33.530 1.00 94.44 123 HIS A C 1
ATOM 941 O O . HIS A 1 123 ? -17.266 -2.814 34.059 1.00 94.44 123 HIS A O 1
ATOM 947 N N . ARG A 1 124 ? -18.888 -1.548 33.169 1.00 92.00 124 ARG A N 1
ATOM 948 C CA . ARG A 1 124 ? -18.220 -0.248 33.400 1.00 92.00 124 ARG A CA 1
ATOM 949 C C . ARG A 1 124 ? -18.001 0.006 34.893 1.00 92.00 124 ARG A C 1
ATOM 951 O O . ARG A 1 124 ? -16.900 0.392 35.283 1.00 92.00 124 ARG A O 1
ATOM 958 N N . ALA A 1 125 ? -18.996 -0.285 35.734 1.00 89.62 125 ALA A N 1
ATOM 959 C CA . ALA A 1 125 ? -18.868 -0.181 37.188 1.00 89.62 125 ALA A CA 1
ATOM 960 C C . ALA A 1 125 ? -17.845 -1.182 37.766 1.00 89.62 125 ALA A C 1
ATOM 962 O O . ALA A 1 125 ? -17.055 -0.825 38.641 1.00 89.62 125 ALA A O 1
ATOM 963 N N . ALA A 1 126 ? -17.798 -2.417 37.252 1.00 88.19 126 ALA A N 1
ATOM 964 C CA . ALA A 1 126 ? -16.790 -3.398 37.658 1.00 88.19 126 ALA A CA 1
ATOM 965 C C . ALA A 1 126 ? -15.360 -2.988 37.239 1.00 88.19 126 ALA A C 1
ATOM 967 O O . ALA A 1 126 ? -14.416 -3.132 38.024 1.00 88.19 126 ALA A O 1
ATOM 968 N N . LEU A 1 127 ? -15.199 -2.458 36.021 1.00 87.75 127 LEU A N 1
ATOM 969 C CA . LEU A 1 127 ? -13.914 -2.065 35.433 1.00 87.75 127 LEU A CA 1
ATOM 970 C C . LEU A 1 127 ? -13.308 -0.793 36.035 1.00 87.75 127 LEU A C 1
ATOM 972 O O . LEU A 1 127 ? -12.083 -0.700 36.081 1.00 87.75 127 LEU A O 1
ATOM 976 N N . ALA A 1 128 ? -14.113 0.146 36.544 1.00 79.62 128 ALA A N 1
ATOM 977 C CA . ALA A 1 128 ? -13.620 1.356 37.215 1.00 79.62 128 ALA A CA 1
ATOM 978 C C . ALA A 1 128 ? -12.571 1.030 38.303 1.00 79.62 128 ALA A C 1
ATOM 980 O O . ALA A 1 128 ? -11.487 1.610 38.338 1.00 79.62 128 ALA A O 1
ATOM 981 N N . SER A 1 129 ? -12.841 -0.010 39.104 1.00 76.94 129 SER A N 1
ATOM 982 C CA . SER A 1 129 ? -11.937 -0.522 40.151 1.00 76.94 129 SER A CA 1
ATOM 983 C C . SER A 1 129 ? -10.644 -1.193 39.650 1.00 76.94 129 SER A C 1
ATOM 985 O O . SER A 1 129 ? -9.754 -1.476 40.448 1.00 76.94 129 SER A O 1
ATOM 987 N N . VAL A 1 130 ? -10.546 -1.487 38.350 1.00 74.56 130 VAL A N 1
ATOM 988 C CA . VAL A 1 130 ? -9.413 -2.183 37.707 1.00 74.56 130 VAL A CA 1
ATOM 989 C C . VAL A 1 130 ? -8.526 -1.208 36.925 1.00 74.56 130 VAL A C 1
ATOM 991 O O . VAL A 1 130 ? -7.326 -1.451 36.787 1.00 74.56 130 VAL A O 1
ATOM 994 N N . LEU A 1 131 ? -9.112 -0.124 36.405 1.00 73.56 131 LEU A N 1
ATOM 995 C CA . LEU A 1 131 ? -8.431 0.851 35.545 1.00 73.56 131 LEU A CA 1
ATOM 996 C C . LEU A 1 131 ? -8.013 2.140 36.267 1.00 73.56 131 LEU A C 1
ATOM 998 O O . LEU A 1 131 ? -7.254 2.911 35.685 1.00 73.56 131 LEU A O 1
ATOM 1002 N N . ASP A 1 132 ? -8.470 2.353 37.507 1.00 72.12 132 ASP A N 1
ATOM 1003 C CA . ASP A 1 132 ? -8.231 3.580 38.285 1.00 72.12 132 ASP A CA 1
ATOM 1004 C C . ASP A 1 132 ? -8.805 4.826 37.574 1.00 72.12 132 ASP A C 1
ATOM 1006 O O . ASP A 1 132 ? -8.110 5.786 37.238 1.00 72.12 132 ASP A O 1
ATOM 1010 N N . VAL A 1 133 ? -10.101 4.742 37.248 1.00 71.94 133 VAL A N 1
ATOM 1011 C CA . VAL A 1 133 ? -10.886 5.747 36.508 1.00 71.94 133 VAL A CA 1
ATOM 1012 C C . VAL A 1 133 ? -12.282 5.811 37.119 1.00 71.94 133 VAL A C 1
ATOM 1014 O O . VAL A 1 133 ? -12.890 4.761 37.342 1.00 71.94 133 VAL A O 1
ATOM 1017 N N . SER A 1 134 ? -12.826 7.006 37.359 1.00 73.62 134 SER A N 1
ATOM 1018 C CA . SER A 1 134 ? -14.200 7.133 37.851 1.00 73.62 134 SER A CA 1
ATOM 1019 C C . SER A 1 134 ? -15.232 6.785 36.769 1.00 73.62 134 SER A C 1
ATOM 1021 O O . SER A 1 134 ? -15.073 7.078 35.577 1.00 73.62 134 SER A O 1
ATOM 1023 N N . THR A 1 135 ? -16.359 6.209 37.191 1.00 75.38 135 THR A N 1
ATOM 1024 C CA . THR A 1 135 ? -17.540 6.057 36.328 1.00 75.38 135 THR A CA 1
ATOM 1025 C C . THR A 1 135 ? -18.099 7.398 35.874 1.00 75.38 135 THR A C 1
ATOM 1027 O O . THR A 1 135 ? -18.714 7.456 34.814 1.00 75.38 135 THR A O 1
ATOM 1030 N N . ASP A 1 136 ? -17.871 8.465 36.633 1.00 73.06 136 ASP A N 1
ATOM 1031 C CA . ASP A 1 136 ? -18.537 9.757 36.440 1.00 73.06 136 ASP A CA 1
ATOM 1032 C C . ASP A 1 136 ? -17.712 10.675 35.512 1.00 73.06 136 ASP A C 1
ATOM 1034 O O . ASP A 1 136 ? -18.249 11.519 34.784 1.00 73.06 136 ASP A O 1
ATOM 1038 N N . GLU A 1 137 ? -16.397 10.428 35.480 1.00 72.88 137 GLU A N 1
ATOM 1039 C CA . GLU A 1 137 ? -15.399 11.036 34.594 1.00 72.88 137 GLU A CA 1
ATOM 1040 C C . GLU A 1 137 ? -15.559 10.620 33.122 1.00 72.88 137 GLU A C 1
ATOM 1042 O O . GLU A 1 137 ? -15.198 11.379 32.221 1.00 72.88 137 GLU A O 1
ATOM 1047 N N . SER A 1 138 ? -16.085 9.421 32.861 1.00 83.25 138 SER A N 1
ATOM 1048 C CA . SER A 1 138 ? -16.157 8.826 31.520 1.00 83.25 138 SER A CA 1
ATOM 1049 C C . SER A 1 138 ? -17.422 9.247 30.753 1.00 83.25 138 SER A C 1
ATOM 1051 O O . SER A 1 138 ? -18.514 9.394 31.310 1.00 83.25 138 SER A O 1
ATOM 1053 N N . SER A 1 139 ? -17.297 9.456 29.440 1.00 88.44 139 SER A N 1
ATOM 1054 C CA . SER A 1 139 ? -18.383 9.982 28.602 1.00 88.44 139 SER A CA 1
ATOM 1055 C C . SER A 1 139 ? -19.558 8.997 28.483 1.00 88.44 139 SER A C 1
ATOM 1057 O O . SER A 1 139 ? -19.369 7.788 28.331 1.00 88.44 139 SER A O 1
ATOM 1059 N N . GLU A 1 140 ? -20.790 9.504 28.583 1.00 90.62 140 GLU A N 1
ATOM 1060 C CA . GLU A 1 140 ? -22.028 8.721 28.430 1.00 90.62 140 GLU A CA 1
ATOM 1061 C C . GLU A 1 140 ? -22.488 8.653 26.971 1.00 90.62 140 GLU A C 1
ATOM 1063 O O . GLU A 1 140 ? -22.912 7.593 26.515 1.00 90.62 140 GLU A O 1
ATOM 1068 N N . GLY A 1 141 ? -22.351 9.750 26.215 1.00 91.69 141 GLY A N 1
ATOM 1069 C CA . GLY A 1 141 ? -22.591 9.761 24.769 1.00 91.69 141 GLY A CA 1
ATOM 1070 C C . GLY A 1 141 ? -21.643 8.818 24.025 1.00 91.69 141 GLY A C 1
ATOM 1071 O O . GLY A 1 141 ? -22.060 8.094 23.127 1.00 91.69 141 GLY A O 1
ATOM 1072 N N . GLU A 1 142 ? -20.387 8.724 24.471 1.00 92.25 142 GLU A N 1
ATOM 1073 C CA . GLU A 1 142 ? -19.414 7.761 23.945 1.00 92.25 142 GLU A CA 1
ATOM 1074 C C . GLU A 1 142 ? -19.823 6.305 24.212 1.00 92.25 142 GLU A C 1
ATOM 1076 O O . GLU A 1 142 ? -19.809 5.490 23.288 1.00 92.25 142 GLU A O 1
ATOM 1081 N N . LEU A 1 143 ? -20.259 5.986 25.439 1.00 93.81 143 LEU A N 1
ATOM 1082 C CA . LEU A 1 143 ? -20.797 4.663 25.769 1.00 93.81 143 LEU A CA 1
ATOM 1083 C C . LEU A 1 143 ? -22.023 4.338 24.907 1.00 93.81 143 LEU A C 1
ATOM 1085 O O . LEU A 1 143 ? -22.110 3.244 24.354 1.00 93.81 143 LEU A O 1
ATOM 1089 N N . ALA A 1 144 ? -22.944 5.293 24.752 1.00 95.00 144 ALA A N 1
ATOM 1090 C CA . ALA A 1 144 ? -24.129 5.134 23.919 1.00 95.00 144 ALA A CA 1
ATOM 1091 C C . ALA A 1 144 ? -23.750 4.860 22.453 1.00 95.00 144 ALA A C 1
ATOM 1093 O O . ALA A 1 144 ? -24.209 3.884 21.859 1.00 95.00 144 ALA A O 1
ATOM 1094 N N . ALA A 1 145 ? -22.848 5.648 21.874 1.00 95.06 145 ALA A N 1
ATOM 1095 C CA . ALA A 1 145 ? -22.371 5.433 20.515 1.00 95.06 145 ALA A CA 1
ATOM 1096 C C . ALA A 1 145 ? -21.710 4.050 20.343 1.00 95.06 145 ALA A C 1
ATOM 1098 O O . ALA A 1 145 ? -22.001 3.341 19.378 1.00 95.06 145 ALA A O 1
ATOM 1099 N N . MET A 1 146 ? -20.881 3.618 21.301 1.00 95.69 146 MET A N 1
ATOM 1100 C CA . MET A 1 146 ? -20.253 2.292 21.279 1.00 95.69 146 MET A CA 1
ATOM 1101 C C . MET A 1 146 ? -21.276 1.152 21.403 1.00 95.69 146 MET A C 1
ATOM 1103 O O . MET A 1 146 ? -21.206 0.205 20.622 1.00 95.69 146 MET A O 1
ATOM 1107 N N . VAL A 1 147 ? -22.260 1.245 22.305 1.00 96.56 147 VAL A N 1
ATOM 1108 C CA . VAL A 1 147 ? -23.355 0.259 22.422 1.00 96.56 147 VAL A CA 1
ATOM 1109 C C . VAL A 1 147 ? -24.188 0.209 21.135 1.00 96.56 147 VAL A C 1
ATOM 1111 O O . VAL A 1 147 ? -24.492 -0.873 20.639 1.00 96.56 147 VAL A O 1
ATOM 1114 N N . SER A 1 148 ? -24.510 1.362 20.544 1.00 95.94 148 SER A N 1
ATOM 1115 C CA . SER A 1 148 ? -25.262 1.452 19.284 1.00 95.94 148 SER A CA 1
ATOM 1116 C C . SER A 1 148 ? -24.510 0.786 18.122 1.00 95.94 148 SER A C 1
ATOM 1118 O O . SER A 1 148 ? -25.094 0.017 17.354 1.00 95.94 148 SER A O 1
ATOM 1120 N N . PHE A 1 149 ? -23.189 0.991 18.039 1.00 95.38 149 PHE A N 1
ATOM 1121 C CA . PHE A 1 149 ? -22.336 0.330 17.049 1.00 95.38 149 PHE A CA 1
ATOM 1122 C C . PHE A 1 149 ? -22.204 -1.179 17.305 1.00 95.38 149 PHE A C 1
ATOM 1124 O O . PHE A 1 149 ? -22.244 -1.966 16.361 1.00 95.38 149 PHE A O 1
ATOM 1131 N N . ALA A 1 150 ? -22.102 -1.598 18.570 1.00 96.06 150 ALA A N 1
ATOM 1132 C CA . ALA A 1 150 ? -22.049 -3.002 18.974 1.00 96.06 150 ALA A CA 1
ATOM 1133 C C . ALA A 1 150 ? -23.341 -3.768 18.643 1.00 96.06 150 ALA A C 1
ATOM 1135 O O . ALA A 1 150 ? -23.268 -4.906 18.193 1.00 96.06 150 ALA A O 1
ATOM 1136 N N . ILE A 1 151 ? -24.515 -3.148 18.799 1.00 95.62 151 ILE A N 1
ATOM 1137 C CA . ILE A 1 151 ? -25.805 -3.751 18.421 1.00 95.62 151 ILE A CA 1
ATOM 1138 C C . ILE A 1 151 ? -25.927 -3.890 16.895 1.00 95.62 151 ILE A C 1
ATOM 1140 O O . ILE A 1 151 ? -26.459 -4.888 16.411 1.00 95.62 151 ILE A O 1
ATOM 1144 N N . ALA A 1 152 ? -25.416 -2.922 16.128 1.00 94.56 152 ALA A N 1
ATOM 1145 C CA . ALA A 1 152 ? -25.427 -2.972 14.665 1.00 94.56 152 ALA A CA 1
ATOM 1146 C C . ALA A 1 152 ? -24.397 -3.958 14.076 1.00 94.56 152 ALA A C 1
ATOM 1148 O O . ALA A 1 152 ? -24.656 -4.569 13.038 1.00 94.56 152 ALA A O 1
ATOM 1149 N N . PHE A 1 153 ? -23.239 -4.120 14.725 1.00 94.69 153 PHE A N 1
ATOM 1150 C CA . PHE A 1 153 ? -22.113 -4.923 14.238 1.00 94.69 153 PHE A CA 1
ATOM 1151 C C . PHE A 1 153 ? -21.491 -5.789 15.356 1.00 94.69 153 PHE A C 1
ATOM 1153 O O . PHE A 1 153 ? -20.312 -5.619 15.672 1.00 94.69 153 PHE A O 1
ATOM 1160 N N . PRO A 1 154 ? -22.224 -6.748 15.953 1.00 95.12 154 PRO A N 1
ATOM 1161 C CA . PRO A 1 154 ? -21.767 -7.460 17.154 1.00 95.12 154 PRO A CA 1
ATOM 1162 C C . PRO A 1 154 ? -20.572 -8.397 16.891 1.00 95.12 154 PRO A C 1
ATOM 1164 O O . PRO A 1 154 ? -19.678 -8.505 17.725 1.00 95.12 154 PRO A O 1
ATOM 1167 N N . ASP A 1 155 ? -20.491 -9.000 15.699 1.00 93.88 155 ASP A N 1
ATOM 1168 C CA . ASP A 1 155 ? -19.309 -9.731 15.201 1.00 93.88 155 ASP A CA 1
ATOM 1169 C C . ASP A 1 155 ? -18.236 -8.814 14.571 1.00 93.88 155 ASP A C 1
ATOM 1171 O O . ASP A 1 155 ? -17.175 -9.275 14.153 1.00 93.88 155 ASP A O 1
ATOM 1175 N N . GLY A 1 156 ? -18.521 -7.512 14.461 1.00 93.12 156 GLY A N 1
ATOM 1176 C CA . GLY A 1 156 ? -17.692 -6.504 13.792 1.00 93.12 156 GLY A CA 1
ATOM 1177 C C . GLY A 1 156 ? -17.146 -5.415 14.718 1.00 93.12 156 GLY A C 1
ATOM 1178 O O . GLY A 1 156 ? -16.561 -4.449 14.228 1.00 93.12 156 GLY A O 1
ATOM 1179 N N . PHE A 1 157 ? -17.366 -5.522 16.032 1.00 96.19 157 PHE A N 1
ATOM 1180 C CA . PHE A 1 157 ? -17.203 -4.400 16.954 1.00 96.19 157 PHE A CA 1
ATOM 1181 C C . PHE A 1 157 ? -15.735 -3.975 17.110 1.00 96.19 157 PHE A C 1
ATOM 1183 O O . PHE A 1 157 ? -14.920 -4.669 17.724 1.00 96.19 157 PHE A O 1
ATOM 1190 N N . MET A 1 158 ? -15.413 -2.801 16.568 1.00 95.00 158 MET A N 1
ATOM 1191 C CA . MET A 1 158 ? -14.147 -2.101 16.759 1.00 95.00 158 MET A CA 1
ATOM 1192 C C . MET A 1 158 ? -14.432 -0.620 17.000 1.00 95.00 158 MET A C 1
ATOM 1194 O O . MET A 1 158 ? -15.097 0.013 16.174 1.00 95.00 158 MET A O 1
ATOM 1198 N N . ALA A 1 159 ? -13.935 -0.085 18.117 1.00 94.75 159 ALA A N 1
ATOM 1199 C CA . ALA A 1 159 ? -14.288 1.252 18.588 1.00 94.75 159 ALA A CA 1
ATOM 1200 C C . ALA A 1 159 ? -13.145 2.267 18.457 1.00 94.75 159 ALA A C 1
ATOM 1202 O O . ALA A 1 159 ? -11.975 1.932 18.623 1.00 94.75 159 ALA A O 1
ATOM 1203 N N . LEU A 1 160 ? -13.495 3.525 18.200 1.00 92.62 160 LEU A N 1
ATOM 1204 C CA . LEU A 1 160 ? -12.596 4.680 18.300 1.00 92.62 160 LEU A CA 1
ATOM 1205 C C . LEU A 1 160 ? -12.590 5.179 19.752 1.00 92.62 160 LEU A C 1
ATOM 1207 O O . LEU A 1 160 ? -13.668 5.454 20.278 1.00 92.62 160 LEU A O 1
ATOM 1211 N N . VAL A 1 161 ? -11.422 5.264 20.398 1.00 90.88 161 VAL A N 1
ATOM 1212 C CA . VAL A 1 161 ? -11.313 5.424 21.872 1.00 90.88 161 VAL A CA 1
ATOM 1213 C C . VAL A 1 161 ? -10.673 6.738 22.344 1.00 90.88 161 VAL A C 1
ATOM 1215 O O . VAL A 1 161 ? -10.301 6.866 23.506 1.00 90.88 161 VAL A O 1
ATOM 1218 N N . ASP A 1 162 ? -10.535 7.709 21.449 1.00 86.81 162 ASP A N 1
ATOM 1219 C CA . ASP A 1 162 ? -9.833 8.979 21.665 1.00 86.81 162 ASP A CA 1
ATOM 1220 C C . ASP A 1 162 ? -10.676 10.202 21.249 1.00 86.81 162 ASP A C 1
ATOM 1222 O O . ASP A 1 162 ? -10.149 11.218 20.804 1.00 86.81 162 ASP A O 1
ATOM 1226 N N . THR A 1 163 ? -12.009 10.110 21.356 1.00 82.75 163 THR A N 1
ATOM 1227 C CA . THR A 1 163 ? -12.910 11.207 20.939 1.00 82.75 163 THR A CA 1
ATOM 1228 C C . THR A 1 163 ? -13.209 12.215 22.053 1.00 82.75 163 THR A C 1
ATOM 1230 O O . THR A 1 163 ? -13.476 13.377 21.751 1.00 82.75 163 THR A O 1
ATOM 1233 N N . TYR A 1 164 ? -13.176 11.801 23.322 1.00 74.25 164 TYR A N 1
ATOM 1234 C CA . TYR A 1 164 ? -13.546 12.643 24.462 1.00 74.25 164 TYR A CA 1
ATOM 1235 C C . TYR A 1 164 ? -12.534 12.552 25.600 1.00 74.25 164 TYR A C 1
ATOM 1237 O O . TYR A 1 164 ? -12.117 11.458 25.971 1.00 74.25 164 TYR A O 1
ATOM 1245 N N . ASP A 1 165 ? -12.210 13.702 26.204 1.00 64.88 165 ASP A N 1
ATOM 1246 C CA . ASP A 1 165 ? -11.414 13.705 27.430 1.00 64.88 165 ASP A CA 1
ATOM 1247 C C . ASP A 1 165 ? -12.201 13.112 28.614 1.00 64.88 165 ASP A C 1
ATOM 1249 O O . ASP A 1 165 ? -13.431 13.226 28.678 1.00 64.88 165 ASP A O 1
ATOM 1253 N N . VAL A 1 166 ? -11.491 12.532 29.583 1.00 52.44 166 VAL A N 1
ATOM 1254 C CA . VAL A 1 166 ? -12.050 12.317 30.922 1.00 52.44 166 VAL A CA 1
ATOM 1255 C C . VAL A 1 166 ? -12.434 13.685 31.483 1.00 52.44 166 VAL A C 1
ATOM 1257 O O . VAL A 1 166 ? -11.640 14.628 31.465 1.00 52.44 166 VAL A O 1
ATOM 1260 N N . LYS A 1 167 ? -13.670 13.813 31.972 1.00 45.03 167 LYS A N 1
ATOM 1261 C CA . LYS A 1 167 ? -14.186 15.074 32.513 1.00 45.03 167 LYS A CA 1
ATOM 1262 C C . LYS A 1 167 ? -13.352 15.483 33.727 1.00 45.03 167 LYS A C 1
ATOM 1264 O O . LYS A 1 167 ? -13.565 14.964 34.817 1.00 45.03 167 LYS A O 1
ATOM 1269 N N . SER A 1 168 ? -12.436 16.437 33.555 1.00 34.44 168 SER A N 1
ATOM 1270 C CA . SER A 1 168 ? -11.711 17.038 34.680 1.00 34.44 168 SER A CA 1
ATOM 1271 C C . SER A 1 168 ? -12.712 17.576 35.703 1.00 34.44 168 SER A C 1
ATOM 1273 O O . SER A 1 168 ? -13.538 18.424 35.343 1.00 34.44 168 SER A O 1
ATOM 1275 N N . ASP A 1 169 ? -12.650 17.088 36.942 1.00 33.31 169 ASP A N 1
ATOM 1276 C CA . ASP A 1 169 ? -13.594 17.490 37.981 1.00 33.31 169 ASP A CA 1
ATOM 1277 C C . ASP A 1 169 ? -13.446 18.992 38.280 1.00 33.31 169 ASP A C 1
ATOM 1279 O O . ASP A 1 169 ? -12.371 19.485 38.623 1.00 33.31 169 ASP A O 1
ATOM 1283 N N . LYS A 1 170 ? -14.544 19.726 38.082 1.00 32.84 170 LYS A N 1
ATOM 1284 C CA . LYS A 1 170 ? -14.682 21.168 38.340 1.00 32.84 170 LYS A CA 1
ATOM 1285 C C . LYS A 1 170 ? -15.797 21.459 39.352 1.00 32.84 170 LYS A C 1
ATOM 1287 O O . LYS A 1 170 ? -16.330 22.567 39.372 1.00 32.84 170 LYS A O 1
ATOM 1292 N N . LEU A 1 171 ? -16.197 20.458 40.141 1.00 31.64 171 LEU A N 1
ATOM 1293 C CA . LEU A 1 171 ? -17.278 20.552 41.129 1.00 31.64 171 LEU A CA 1
ATOM 1294 C C . LEU A 1 171 ? -16.832 20.308 42.577 1.00 31.64 171 LEU A C 1
ATOM 1296 O O . LEU A 1 171 ? -17.617 20.549 43.497 1.00 31.64 171 LEU A O 1
ATOM 1300 N N . LEU A 1 172 ? -15.566 19.951 42.796 1.00 34.16 172 LEU A N 1
ATOM 1301 C CA . LEU A 1 172 ? -14.864 20.242 44.046 1.00 34.16 172 LEU A CA 1
ATOM 1302 C C . LEU A 1 172 ? -14.156 21.607 43.946 1.00 34.16 172 LEU A C 1
ATOM 1304 O O . LEU A 1 172 ? -13.895 22.106 42.852 1.00 34.16 172 LEU A O 1
ATOM 1308 N N . GLY A 1 173 ? -13.963 22.259 45.097 1.00 29.12 173 GLY A N 1
ATOM 1309 C CA . GLY A 1 173 ? -13.583 23.675 45.187 1.00 29.12 173 GLY A CA 1
ATOM 1310 C C . GLY A 1 173 ? -12.165 24.006 44.710 1.00 29.12 173 GLY A C 1
ATOM 1311 O O . GLY A 1 173 ? -11.398 23.125 44.332 1.00 29.12 173 GLY A O 1
ATOM 1312 N N . GLU A 1 174 ? -11.829 25.301 44.752 1.00 25.42 174 GLU A N 1
ATOM 1313 C CA . GLU A 1 174 ? -10.507 25.831 44.386 1.00 25.42 174 GLU A CA 1
ATOM 1314 C C . GLU A 1 174 ? -9.372 25.001 45.020 1.00 25.42 174 GLU A C 1
ATOM 1316 O O . GLU A 1 174 ? -9.443 24.702 46.218 1.00 25.42 174 GLU A O 1
ATOM 1321 N N . PRO A 1 175 ? -8.339 24.606 44.249 1.00 26.95 175 PRO A N 1
ATOM 1322 C CA . PRO A 1 175 ? -7.287 23.739 44.757 1.00 26.95 175 PRO A CA 1
ATOM 1323 C C . PRO A 1 175 ? -6.475 24.471 45.827 1.00 26.95 175 PRO A C 1
ATOM 1325 O O . PRO A 1 175 ? -5.733 25.406 45.536 1.00 26.95 175 PRO A O 1
ATOM 1328 N N . THR A 1 176 ? -6.595 24.017 47.073 1.00 28.20 176 THR A N 1
ATOM 1329 C CA . THR A 1 176 ? -5.679 24.394 48.151 1.00 28.20 176 THR A CA 1
ATOM 1330 C C . THR A 1 176 ? -4.267 23.931 47.802 1.00 28.20 176 THR A C 1
ATOM 1332 O O . THR A 1 176 ? -4.089 22.776 47.412 1.00 28.20 176 THR A O 1
ATOM 1335 N N . GLU A 1 177 ? -3.273 24.806 47.965 1.00 34.72 177 GLU A N 1
ATOM 1336 C CA . GLU A 1 177 ? -1.861 24.586 47.601 1.00 34.72 177 GLU A CA 1
ATOM 1337 C C . GLU A 1 177 ? -1.124 23.586 48.523 1.00 34.72 177 GLU A C 1
ATOM 1339 O O . GLU A 1 177 ? -0.068 23.883 49.066 1.00 34.72 177 GLU A O 1
ATOM 1344 N N . GLU A 1 178 ? -1.664 22.382 48.706 1.00 32.97 178 GLU A N 1
ATOM 1345 C CA . GLU A 1 178 ? -1.060 21.297 49.489 1.00 32.97 178 GLU A CA 1
ATOM 1346 C C . GLU A 1 178 ? -1.575 19.940 48.969 1.00 32.97 178 GLU A C 1
ATOM 1348 O O . GLU A 1 178 ? -2.643 19.497 49.385 1.00 32.97 178 GL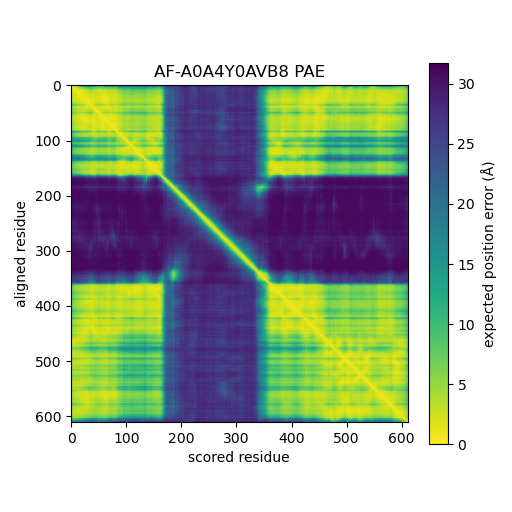U A O 1
ATOM 1353 N N . LEU A 1 179 ? -0.836 19.321 48.025 1.00 35.66 179 LEU A N 1
ATOM 1354 C CA . LEU A 1 179 ? -0.751 17.866 47.705 1.00 35.66 179 LEU A CA 1
ATOM 1355 C C . LEU A 1 179 ? -0.146 17.567 46.307 1.00 35.66 179 LEU A C 1
ATOM 1357 O O . LEU A 1 179 ? -0.554 16.635 45.614 1.00 35.66 179 LEU A O 1
ATOM 1361 N N . CYS A 1 180 ? 0.890 18.304 45.894 1.00 28.22 180 CYS A N 1
ATOM 1362 C CA . CYS A 1 180 ? 1.846 17.762 44.923 1.00 28.22 180 CYS A CA 1
ATOM 1363 C C . CYS A 1 180 ? 2.860 16.902 45.686 1.00 28.22 180 CYS A C 1
ATOM 1365 O O . CYS A 1 180 ? 3.589 17.432 46.524 1.00 28.22 180 CYS A O 1
ATOM 1367 N N . ASP A 1 181 ? 2.924 15.599 45.405 1.00 31.25 181 ASP A N 1
ATOM 1368 C CA . ASP A 1 181 ? 4.005 14.757 45.926 1.00 31.25 181 ASP A CA 1
ATOM 1369 C C . ASP A 1 181 ? 5.338 15.218 45.293 1.00 31.25 181 ASP A C 1
ATOM 1371 O O . ASP A 1 181 ? 5.455 15.224 44.061 1.00 31.25 181 ASP A O 1
ATOM 1375 N N . PRO A 1 182 ? 6.341 15.641 46.087 1.00 35.28 182 PRO A N 1
ATOM 1376 C CA . PRO A 1 182 ? 7.574 16.215 45.551 1.00 35.28 182 PRO A CA 1
ATOM 1377 C C . PRO A 1 182 ? 8.438 15.202 44.785 1.00 35.28 182 PRO A C 1
ATOM 1379 O O . PRO A 1 182 ? 9.370 15.612 44.093 1.00 35.28 182 PRO A O 1
ATOM 1382 N N . THR A 1 183 ? 8.147 13.899 44.874 1.00 38.47 183 THR A N 1
ATOM 1383 C CA . TH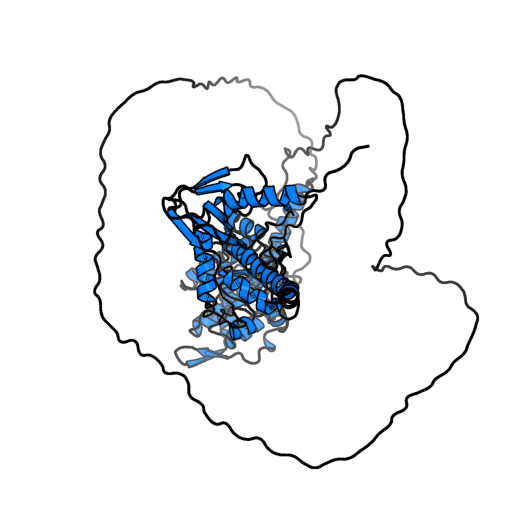R A 1 183 ? 8.909 12.845 44.182 1.00 38.47 183 THR A CA 1
ATOM 1384 C C . THR A 1 183 ? 8.707 12.809 42.663 1.00 38.47 183 THR A C 1
ATOM 1386 O O . THR A 1 183 ? 9.549 12.245 41.966 1.00 38.47 183 THR A O 1
ATOM 1389 N N . ASP A 1 184 ? 7.640 13.421 42.137 1.00 41.50 184 ASP A N 1
ATOM 1390 C CA . ASP A 1 184 ? 7.177 13.223 40.751 1.00 41.50 184 ASP A CA 1
ATOM 1391 C C . ASP A 1 184 ? 7.338 14.472 39.851 1.00 41.50 184 ASP A C 1
ATOM 1393 O O . ASP A 1 184 ? 6.633 14.649 38.851 1.00 41.50 184 ASP A O 1
ATOM 1397 N N . SER A 1 185 ? 8.272 15.366 40.209 1.00 43.72 185 SER A N 1
ATOM 1398 C CA . SER A 1 185 ? 8.624 16.566 39.433 1.00 43.72 185 SER A CA 1
ATOM 1399 C C . SER A 1 185 ? 10.119 16.620 39.113 1.00 43.72 185 SER A C 1
ATOM 1401 O O . SER A 1 185 ? 10.958 16.367 39.978 1.00 43.72 185 SER A O 1
ATOM 1403 N N . VAL A 1 186 ? 10.480 16.967 37.870 1.00 46.72 186 VAL A N 1
ATOM 1404 C CA . VAL A 1 186 ? 11.896 17.089 37.487 1.00 46.72 186 VAL A CA 1
ATOM 1405 C C . VAL A 1 186 ? 12.417 18.450 37.940 1.00 46.72 186 VAL A C 1
ATOM 1407 O O . VAL A 1 186 ? 12.248 19.456 37.245 1.00 46.72 186 VAL A O 1
ATOM 1410 N N . VAL A 1 187 ? 13.040 18.469 39.118 1.00 47.88 187 VAL A N 1
ATOM 1411 C CA . VAL A 1 187 ? 13.800 19.607 39.650 1.00 47.88 187 VAL A CA 1
ATOM 1412 C C . VAL A 1 187 ? 15.265 19.454 39.241 1.00 47.88 187 VAL A C 1
ATOM 1414 O O . VAL A 1 187 ? 15.844 18.375 39.356 1.00 47.88 187 VAL A O 1
ATOM 1417 N N . CYS A 1 188 ? 15.864 20.530 38.736 1.00 41.84 188 CYS A N 1
ATOM 1418 C CA . CYS A 1 188 ? 17.269 20.551 38.346 1.00 41.84 188 CYS A CA 1
ATOM 1419 C C . CYS A 1 188 ? 18.148 20.689 39.612 1.00 41.84 188 CYS A C 1
ATOM 1421 O O . CYS A 1 188 ? 17.911 21.587 40.415 1.00 41.84 188 CYS A O 1
ATOM 1423 N N . ASP A 1 189 ? 19.157 19.831 39.796 1.00 43.84 189 ASP A N 1
ATOM 1424 C CA . ASP A 1 189 ? 20.123 19.957 40.903 1.00 43.84 189 ASP A CA 1
ATOM 1425 C C . ASP A 1 189 ? 21.069 21.165 40.710 1.00 43.84 189 ASP A C 1
ATOM 1427 O O . ASP A 1 189 ? 21.304 21.627 39.591 1.00 43.84 189 ASP A O 1
ATOM 1431 N N . SER A 1 190 ? 21.662 21.624 41.813 1.00 45.75 190 SER A N 1
ATOM 1432 C CA . SER A 1 190 ? 22.725 22.633 41.929 1.00 45.75 190 SER A CA 1
ATOM 1433 C C . SER A 1 190 ? 23.894 22.479 40.938 1.00 45.75 190 SER A C 1
ATOM 1435 O O . SER A 1 190 ? 24.565 23.456 40.606 1.00 45.75 190 SER A O 1
ATOM 1437 N N . SER A 1 191 ? 24.125 21.269 40.419 1.00 43.72 191 SER A N 1
ATOM 1438 C CA . SER A 1 191 ? 25.125 20.966 39.389 1.00 43.72 191 SER A CA 1
ATOM 1439 C C . SER A 1 191 ? 24.711 21.314 37.944 1.00 43.72 191 SER A C 1
ATOM 1441 O O . SER A 1 191 ? 25.530 21.183 37.028 1.00 43.72 191 SER A O 1
ATOM 1443 N N . CYS A 1 192 ? 23.480 21.789 37.705 1.00 43.12 192 CYS A N 1
ATOM 1444 C CA . CYS A 1 192 ? 22.922 22.098 36.380 1.00 43.12 192 CYS A CA 1
ATOM 1445 C C . CYS A 1 192 ? 23.479 23.403 35.755 1.00 43.12 192 CYS A C 1
ATOM 1447 O O . CYS A 1 192 ? 22.745 24.343 35.441 1.00 43.12 192 CYS A O 1
ATOM 1449 N N . LEU A 1 193 ? 24.797 23.456 35.539 1.00 37.34 193 LEU A N 1
ATOM 1450 C CA . LEU A 1 193 ? 25.507 24.582 34.925 1.00 37.34 193 LEU A CA 1
ATOM 1451 C C . LEU A 1 193 ? 25.021 24.876 33.495 1.00 37.34 193 LEU A C 1
ATOM 1453 O O . LEU A 1 193 ? 25.366 24.171 32.541 1.00 37.34 193 LEU A O 1
ATOM 1457 N N . GLY A 1 194 ? 24.277 25.973 33.340 1.00 43.66 194 GLY A N 1
ATOM 1458 C CA . GLY A 1 194 ? 23.851 26.492 32.043 1.00 43.66 194 GLY A CA 1
ATOM 1459 C C . GLY A 1 194 ? 25.042 26.891 31.169 1.00 43.66 194 GLY A C 1
ATOM 1460 O O . GLY A 1 194 ? 25.706 27.893 31.424 1.00 43.66 194 GLY A O 1
ATOM 1461 N N . ARG A 1 195 ? 25.304 26.124 30.105 1.00 29.48 195 ARG A N 1
ATOM 1462 C CA . ARG A 1 195 ? 26.341 26.442 29.111 1.00 29.48 195 ARG A CA 1
ATOM 1463 C C . ARG A 1 195 ? 25.810 27.366 28.016 1.00 29.48 195 ARG A C 1
ATOM 1465 O O . ARG A 1 195 ? 25.579 26.934 26.891 1.00 29.48 195 ARG A O 1
ATOM 1472 N N . LEU A 1 196 ? 25.692 28.648 28.346 1.00 33.41 196 LEU A N 1
ATOM 1473 C CA . LEU A 1 196 ? 25.859 29.718 27.365 1.00 33.41 196 LEU A CA 1
ATOM 1474 C C . LEU A 1 196 ? 27.269 30.282 27.533 1.00 33.41 196 LEU A C 1
ATOM 1476 O O . LEU A 1 196 ? 27.579 30.856 28.573 1.00 33.41 196 LEU A O 1
ATOM 1480 N N . HIS A 1 197 ? 28.126 30.087 26.531 1.00 29.27 197 HIS A N 1
ATOM 1481 C CA . HIS A 1 197 ? 29.336 30.889 26.376 1.00 29.27 197 HIS A CA 1
ATOM 1482 C C . HIS A 1 197 ? 29.845 30.841 24.935 1.00 29.27 197 HIS A C 1
ATOM 1484 O O . HIS A 1 197 ? 29.955 29.769 24.340 1.00 29.27 197 HIS A O 1
ATOM 1490 N N . ASP A 1 198 ? 30.154 32.014 24.395 1.00 34.19 198 ASP A N 1
ATOM 1491 C CA . ASP A 1 198 ? 30.571 32.216 23.011 1.00 34.19 198 ASP A CA 1
ATOM 1492 C C . ASP A 1 198 ? 31.973 31.661 22.731 1.00 34.19 198 ASP A C 1
ATOM 1494 O O . ASP A 1 198 ? 32.901 31.894 23.508 1.00 34.19 198 ASP A O 1
ATOM 1498 N N . GLN A 1 199 ? 32.142 31.007 21.576 1.00 26.27 199 GLN A N 1
ATOM 1499 C CA . GLN A 1 199 ? 33.437 30.853 20.902 1.00 26.27 199 GLN A CA 1
ATOM 1500 C C . GLN A 1 199 ? 33.255 30.895 19.378 1.00 26.27 199 GLN A C 1
ATOM 1502 O O . GLN A 1 199 ? 32.891 29.901 18.749 1.00 26.27 199 GLN A O 1
ATOM 1507 N N . ALA A 1 200 ? 33.553 32.051 18.791 1.00 27.48 200 ALA A N 1
ATOM 1508 C CA . ALA A 1 200 ? 33.833 32.229 17.373 1.00 27.48 200 ALA A CA 1
ATOM 1509 C C . ALA A 1 200 ? 34.948 33.280 17.243 1.00 27.48 200 ALA A C 1
ATOM 1511 O O . ALA A 1 200 ? 34.944 34.248 17.999 1.00 27.48 200 ALA A O 1
ATOM 1512 N N . GLU A 1 201 ? 35.858 33.070 16.284 1.00 29.16 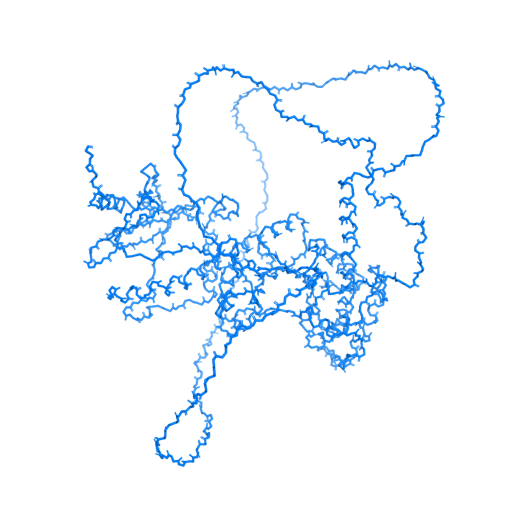201 GLU A N 1
ATOM 1513 C CA . GLU A 1 201 ? 37.066 33.885 16.030 1.00 29.16 201 GLU A CA 1
ATOM 1514 C C . GLU A 1 201 ? 38.143 33.777 17.153 1.00 29.16 201 GLU A C 1
ATOM 1516 O O . GLU A 1 201 ? 37.836 33.496 18.308 1.00 29.16 201 GLU A O 1
ATOM 1521 N N . GLU A 1 202 ? 39.454 33.867 16.887 1.00 27.88 202 GLU A N 1
ATOM 1522 C CA . GLU A 1 202 ? 40.176 34.231 15.651 1.00 27.88 202 GLU A CA 1
ATOM 1523 C C . GLU A 1 202 ? 41.522 33.450 15.503 1.00 27.88 202 GLU A C 1
ATOM 1525 O O . GLU A 1 202 ? 41.726 32.429 16.155 1.00 27.88 202 GLU A O 1
ATOM 1530 N N . GLU A 1 203 ? 42.442 33.966 14.668 1.00 27.73 203 GLU A N 1
ATOM 1531 C CA . GLU A 1 203 ? 43.822 33.520 14.360 1.00 27.73 203 GLU A CA 1
ATOM 1532 C C . GLU A 1 203 ? 44.010 32.325 13.379 1.00 27.73 203 GLU A C 1
ATOM 1534 O O . GLU A 1 203 ? 43.372 31.285 13.488 1.00 27.73 203 GLU A O 1
ATOM 1539 N N . LEU A 1 204 ? 44.923 32.368 12.386 1.00 27.02 204 LEU A N 1
ATOM 1540 C CA . LEU A 1 204 ? 45.769 33.471 11.881 1.00 27.02 204 LEU A CA 1
ATOM 1541 C C . LEU A 1 204 ? 46.319 33.168 10.463 1.00 27.02 204 LEU A C 1
ATOM 1543 O O . LEU A 1 204 ? 46.760 32.050 10.214 1.00 27.02 204 LEU A O 1
ATOM 1547 N N . MET A 1 205 ? 46.399 34.180 9.580 1.00 25.27 205 MET A N 1
ATOM 1548 C CA . MET A 1 205 ? 47.632 34.654 8.889 1.00 25.27 205 MET A CA 1
ATOM 1549 C C . MET A 1 205 ? 47.328 35.538 7.658 1.00 25.27 205 MET A C 1
ATOM 1551 O O . MET A 1 205 ? 46.519 35.198 6.800 1.00 25.27 205 MET A O 1
ATOM 1555 N N . HIS A 1 206 ? 48.027 36.674 7.542 1.00 27.97 206 HIS A N 1
ATOM 1556 C CA . HIS A 1 206 ? 47.894 37.631 6.432 1.00 27.97 206 HIS A CA 1
ATOM 1557 C C . HIS A 1 206 ? 48.753 37.287 5.197 1.00 27.97 206 HIS A C 1
ATOM 1559 O O . HIS A 1 206 ? 49.872 36.801 5.329 1.00 27.97 206 HIS A O 1
ATOM 1565 N N . THR A 1 207 ? 48.338 37.767 4.019 1.00 25.50 207 THR A N 1
ATOM 1566 C CA . THR A 1 207 ? 49.158 38.680 3.183 1.00 25.50 207 THR A CA 1
ATOM 1567 C C . THR A 1 207 ? 48.242 39.668 2.439 1.00 25.50 207 THR A C 1
ATOM 1569 O O . THR A 1 207 ? 47.032 39.464 2.386 1.00 25.50 207 THR A O 1
ATOM 1572 N N . SER A 1 208 ? 48.780 40.792 1.950 1.00 25.81 208 SER A N 1
ATOM 1573 C CA . SER A 1 208 ? 47.992 42.005 1.658 1.00 25.81 208 SER A CA 1
ATOM 1574 C C . SER A 1 208 ? 47.922 42.418 0.175 1.00 25.81 208 SER A C 1
ATOM 1576 O O . SER A 1 208 ? 48.844 42.166 -0.593 1.00 25.81 208 SER A O 1
ATOM 1578 N N . ASN A 1 209 ? 46.911 43.248 -0.120 1.00 25.33 209 ASN A N 1
ATOM 1579 C CA . ASN A 1 209 ? 46.934 44.399 -1.045 1.00 25.33 209 ASN A CA 1
ATOM 1580 C C . ASN A 1 209 ? 46.671 44.255 -2.573 1.00 25.33 209 ASN A C 1
ATOM 1582 O O . ASN A 1 209 ? 47.592 44.235 -3.384 1.00 25.33 209 ASN A O 1
ATOM 1586 N N . THR A 1 210 ? 45.392 44.504 -2.915 1.00 24.73 210 THR A N 1
ATOM 1587 C CA . THR A 1 210 ? 44.919 45.645 -3.756 1.00 24.73 210 THR A CA 1
ATOM 1588 C C . THR A 1 210 ? 44.734 45.475 -5.285 1.00 24.73 210 THR A C 1
ATOM 1590 O O . THR A 1 210 ? 45.515 44.821 -5.963 1.00 24.73 210 THR A O 1
ATOM 1593 N N . ILE A 1 211 ? 43.745 46.240 -5.804 1.00 25.08 211 ILE A N 1
ATOM 1594 C CA . ILE A 1 211 ? 43.471 46.690 -7.201 1.00 25.08 211 ILE A CA 1
ATOM 1595 C C . ILE A 1 211 ? 42.321 45.972 -7.968 1.00 25.08 211 ILE A C 1
ATOM 1597 O O . ILE A 1 211 ? 42.549 44.997 -8.666 1.00 25.08 211 ILE A O 1
ATOM 1601 N N . THR A 1 212 ? 41.106 46.559 -7.864 1.00 25.12 212 THR A N 1
ATOM 1602 C CA . THR A 1 212 ? 40.033 46.803 -8.889 1.00 25.12 212 THR A CA 1
ATOM 1603 C C . THR A 1 212 ? 39.646 45.708 -9.922 1.00 25.12 212 THR A C 1
ATOM 1605 O O . THR A 1 212 ? 40.521 45.156 -10.572 1.00 25.12 212 THR A O 1
ATOM 1608 N N . ASN A 1 213 ? 38.371 45.452 -10.281 1.00 24.78 213 ASN A N 1
ATOM 1609 C CA . ASN A 1 213 ? 37.362 46.428 -10.759 1.00 24.78 213 ASN A CA 1
ATOM 1610 C C . ASN A 1 213 ? 35.912 45.854 -10.868 1.00 24.78 213 ASN A C 1
ATOM 1612 O O . ASN A 1 213 ? 35.728 44.735 -11.328 1.00 24.78 213 ASN A O 1
ATOM 1616 N N . THR A 1 214 ? 34.918 46.685 -10.523 1.00 25.25 214 THR A N 1
ATOM 1617 C CA . THR A 1 214 ? 33.534 46.864 -11.063 1.00 25.25 214 THR A CA 1
ATOM 1618 C C . THR A 1 214 ? 32.747 45.798 -11.882 1.00 25.25 214 THR A C 1
ATOM 1620 O O . THR A 1 214 ? 33.140 45.494 -13.006 1.00 25.25 214 THR A O 1
ATOM 1623 N N . LEU A 1 215 ? 31.482 45.585 -11.446 1.00 26.61 215 LEU A N 1
ATOM 1624 C CA . LEU A 1 215 ? 30.205 45.523 -12.229 1.00 26.61 215 LEU A CA 1
ATOM 1625 C C . LEU A 1 215 ? 29.907 44.301 -13.149 1.00 26.61 215 LEU A C 1
ATOM 1627 O O . LEU A 1 215 ? 30.847 43.606 -13.531 1.00 26.61 215 LEU A O 1
ATOM 1631 N N . PRO A 1 216 ? 28.627 44.042 -13.555 1.00 34.78 216 PRO A N 1
ATOM 1632 C CA . PRO A 1 216 ? 27.386 44.831 -13.356 1.00 34.78 216 PRO A CA 1
ATOM 1633 C C . PRO A 1 216 ? 26.185 44.110 -12.676 1.00 34.78 216 PRO A C 1
ATOM 1635 O O . PRO A 1 216 ? 26.230 42.916 -12.400 1.00 34.78 216 PRO A O 1
ATOM 1638 N N . GLU A 1 217 ? 25.104 44.871 -12.446 1.00 33.41 217 GLU A N 1
ATOM 1639 C CA . GLU A 1 217 ? 23.777 44.464 -11.917 1.00 33.41 217 GLU A CA 1
ATOM 1640 C C . GLU A 1 217 ? 22.701 44.388 -13.048 1.00 33.41 217 GLU A C 1
ATOM 1642 O O . GLU A 1 217 ? 23.079 44.357 -14.220 1.00 33.41 217 GLU A O 1
ATOM 1647 N N . ILE A 1 218 ? 21.396 44.497 -12.686 1.00 30.89 218 ILE A N 1
ATOM 1648 C CA . ILE A 1 218 ? 20.182 44.820 -13.505 1.00 30.89 218 ILE A CA 1
ATOM 1649 C C . ILE A 1 218 ? 19.369 43.601 -14.028 1.00 30.89 218 ILE A C 1
ATOM 1651 O O . ILE A 1 218 ? 19.942 42.789 -14.756 1.00 30.89 218 ILE A O 1
ATOM 1655 N N . PRO A 1 219 ? 18.020 43.524 -13.839 1.00 33.75 219 PRO A N 1
ATOM 1656 C CA . PRO A 1 219 ? 17.136 44.147 -12.826 1.00 33.75 219 PRO A CA 1
ATOM 1657 C C . PRO A 1 219 ? 16.086 43.171 -12.208 1.00 33.75 219 PRO A C 1
ATOM 1659 O O . PRO A 1 219 ? 16.072 41.977 -12.504 1.00 33.75 219 PRO A O 1
ATOM 1662 N N . GLU A 1 220 ? 15.164 43.701 -11.396 1.00 35.31 220 GLU A N 1
ATOM 1663 C CA . GLU A 1 220 ? 13.907 43.055 -10.961 1.00 35.31 220 GLU A CA 1
ATOM 1664 C C . GLU A 1 220 ? 12.706 43.578 -11.777 1.00 35.31 220 GLU A C 1
ATOM 1666 O O . GLU A 1 220 ? 12.720 44.749 -12.151 1.00 35.31 220 GLU A O 1
ATOM 1671 N N . GLU A 1 221 ? 11.648 42.773 -11.972 1.00 30.61 221 GLU A N 1
ATOM 1672 C CA . GLU A 1 221 ? 10.252 43.263 -12.006 1.00 30.61 221 GLU A CA 1
ATOM 1673 C C . GLU A 1 221 ? 9.211 42.123 -11.865 1.00 30.61 221 GLU A C 1
ATOM 1675 O O . GLU A 1 221 ? 9.516 40.955 -12.095 1.00 30.61 221 GLU A O 1
ATOM 1680 N N . GLU A 1 222 ? 7.989 42.502 -11.467 1.00 27.81 222 GLU A N 1
ATOM 1681 C CA . GLU A 1 222 ? 6.725 41.734 -11.412 1.00 27.81 222 GLU A CA 1
ATOM 1682 C C . GLU A 1 222 ? 6.663 40.363 -10.691 1.00 27.81 222 GLU A C 1
ATOM 1684 O O . GLU A 1 222 ? 6.903 39.296 -11.257 1.00 27.81 222 GLU A O 1
ATOM 1689 N N . CYS A 1 223 ? 6.071 40.372 -9.489 1.00 27.77 223 CYS A N 1
ATOM 1690 C CA . CYS A 1 223 ? 5.178 39.295 -9.046 1.00 27.77 223 CYS A CA 1
ATOM 1691 C C . CYS A 1 223 ? 3.985 39.889 -8.277 1.00 27.77 223 CYS A C 1
ATOM 1693 O O . CYS A 1 223 ? 4.153 40.450 -7.194 1.00 27.77 223 CYS A O 1
ATOM 1695 N N . ASN A 1 224 ? 2.778 39.792 -8.844 1.00 29.31 224 ASN A N 1
ATOM 1696 C CA . ASN A 1 224 ? 1.545 40.222 -8.178 1.00 29.31 224 ASN A CA 1
ATOM 1697 C C . ASN A 1 224 ? 1.112 39.188 -7.128 1.00 29.31 224 ASN A C 1
ATOM 1699 O O . ASN A 1 224 ? 1.118 37.986 -7.391 1.00 29.31 224 ASN A O 1
ATOM 1703 N N . GLY A 1 225 ? 0.723 39.658 -5.942 1.00 27.41 225 GLY A N 1
ATOM 1704 C CA . GLY A 1 225 ? 0.311 38.795 -4.833 1.00 27.41 225 GLY A CA 1
ATOM 1705 C C . GLY A 1 225 ? -1.153 38.345 -4.889 1.00 27.41 225 GLY A C 1
ATOM 1706 O O . GLY A 1 225 ? -1.956 38.841 -5.677 1.00 27.41 225 GLY A O 1
ATOM 1707 N N . CYS A 1 226 ? -1.509 37.443 -3.976 1.00 25.72 226 CYS A N 1
ATOM 1708 C CA . CYS A 1 226 ? -2.885 37.152 -3.575 1.00 25.72 226 CYS A CA 1
ATOM 1709 C C . CYS A 1 226 ? -2.913 36.837 -2.074 1.00 25.72 226 CYS A C 1
ATOM 1711 O O . CYS A 1 226 ? -2.148 35.987 -1.638 1.00 25.72 226 CYS A O 1
ATOM 1713 N N . CYS A 1 227 ? -3.800 37.540 -1.361 1.00 27.88 227 CYS A N 1
ATOM 1714 C CA . CYS A 1 227 ? -4.597 37.162 -0.180 1.00 27.88 227 CYS A CA 1
ATOM 1715 C C . CYS A 1 227 ? -4.023 36.247 0.932 1.00 27.88 227 CYS A C 1
ATOM 1717 O O . CYS A 1 227 ? -3.402 35.229 0.664 1.00 27.88 227 CYS A O 1
ATOM 1719 N N . ALA A 1 228 ? -4.387 36.425 2.204 1.00 28.06 228 ALA A N 1
ATOM 1720 C CA . ALA A 1 228 ? -5.034 37.529 2.935 1.00 28.06 228 ALA A CA 1
ATOM 1721 C C . ALA A 1 228 ? -5.065 37.128 4.424 1.00 28.06 228 ALA A C 1
ATOM 1723 O O . ALA A 1 228 ? -5.189 35.941 4.707 1.00 28.06 228 ALA A O 1
ATOM 1724 N N . GLU A 1 229 ? -5.039 38.088 5.348 1.00 29.30 229 GLU A N 1
ATOM 1725 C CA . GLU A 1 229 ? -5.487 37.886 6.735 1.00 29.30 229 GLU A CA 1
ATOM 1726 C C . GLU A 1 229 ? -5.900 39.243 7.334 1.00 29.30 229 GLU A C 1
ATOM 1728 O O . GLU A 1 229 ? -5.315 40.277 6.997 1.00 29.30 229 GLU A O 1
ATOM 1733 N N . ASP A 1 230 ? -6.961 39.247 8.142 1.00 29.88 230 ASP A N 1
ATOM 1734 C CA . ASP A 1 230 ? -7.611 40.449 8.680 1.00 29.88 230 ASP A CA 1
ATOM 1735 C C . ASP A 1 230 ? -7.052 40.843 10.057 1.00 29.88 230 ASP A C 1
ATOM 1737 O O . ASP A 1 230 ? -6.822 39.969 10.888 1.00 29.88 230 ASP A O 1
ATOM 1741 N N . GLU A 1 231 ? -6.982 42.147 10.367 1.00 30.61 231 GLU A N 1
ATOM 1742 C CA . GLU A 1 231 ? -7.344 42.628 11.713 1.00 30.61 231 GLU A CA 1
ATOM 1743 C C . GLU A 1 231 ? -7.712 44.129 11.751 1.00 30.61 231 GLU A C 1
ATOM 1745 O O . GLU A 1 231 ? -7.609 44.858 10.761 1.00 30.61 231 GLU A O 1
ATOM 1750 N N . GLU A 1 232 ? -8.247 44.582 12.888 1.00 30.67 232 GLU A N 1
ATOM 1751 C CA . GLU A 1 232 ? -9.044 45.808 12.997 1.00 30.67 232 GLU A CA 1
ATOM 1752 C C . GLU A 1 232 ? -8.239 47.121 13.078 1.00 30.67 232 GLU A C 1
ATOM 1754 O O . GLU A 1 232 ? -7.351 47.282 13.921 1.00 30.67 232 GLU A O 1
ATOM 1759 N N . ASN A 1 233 ? -8.718 48.174 12.395 1.00 29.58 233 ASN A N 1
ATOM 1760 C CA . ASN A 1 233 ? -8.908 49.451 13.095 1.00 29.58 233 ASN A CA 1
ATOM 1761 C C . ASN A 1 233 ? -9.947 50.399 12.479 1.00 29.58 233 ASN A C 1
ATOM 1763 O O . ASN A 1 233 ? -10.325 50.295 11.315 1.00 29.58 233 ASN A O 1
ATOM 1767 N N . ARG A 1 234 ? -10.408 51.360 13.291 1.00 26.50 234 ARG A N 1
ATOM 1768 C CA . ARG A 1 234 ? -11.495 52.295 12.965 1.00 26.50 234 ARG A CA 1
ATOM 1769 C C . ARG A 1 234 ? -10.971 53.725 12.864 1.00 26.50 234 ARG A C 1
ATOM 1771 O O . ARG A 1 234 ? -10.600 54.302 13.882 1.00 26.50 234 ARG A O 1
ATOM 1778 N N . CYS A 1 235 ? -11.110 54.365 11.704 1.00 25.55 235 CYS A N 1
ATOM 1779 C CA . CYS A 1 235 ? -11.461 55.788 11.666 1.00 25.55 235 CYS A CA 1
ATOM 1780 C C . CYS A 1 235 ? -12.103 56.174 10.328 1.00 25.55 235 CYS A C 1
ATOM 1782 O O . CYS A 1 235 ? -11.835 55.558 9.303 1.00 25.55 235 CYS A O 1
ATOM 1784 N N . ALA A 1 236 ? -12.953 57.199 10.345 1.00 26.20 236 ALA A N 1
ATOM 1785 C CA . ALA A 1 236 ? -13.648 57.707 9.166 1.00 26.20 236 ALA A CA 1
ATOM 1786 C C . ALA A 1 236 ? -13.134 59.097 8.777 1.00 26.20 236 ALA A C 1
ATOM 1788 O O . ALA A 1 236 ? -12.789 59.882 9.665 1.00 26.20 236 ALA A O 1
ATOM 1789 N N . GLN A 1 237 ? -13.211 59.434 7.483 1.00 28.06 237 GLN A N 1
ATOM 1790 C CA . GLN A 1 237 ? -13.603 60.771 7.014 1.00 28.06 237 GLN A CA 1
ATOM 1791 C C . GLN A 1 237 ? -13.897 60.819 5.499 1.00 28.06 237 GLN A C 1
ATOM 1793 O O . GLN A 1 237 ? -13.315 60.082 4.717 1.00 28.06 237 GLN A O 1
ATOM 1798 N N . HIS A 1 238 ? -14.842 61.704 5.164 1.00 28.17 238 HIS A N 1
ATOM 1799 C CA . HIS A 1 238 ? -15.169 62.397 3.902 1.00 28.17 238 HIS A CA 1
ATOM 1800 C C . HIS A 1 238 ? -14.234 62.245 2.671 1.00 28.17 238 HIS A C 1
ATOM 1802 O O . HIS A 1 238 ? -13.019 62.291 2.825 1.00 28.17 238 HIS A O 1
ATOM 1808 N N . ALA A 1 239 ? -14.726 62.246 1.418 1.00 27.78 239 ALA A N 1
ATOM 1809 C CA . ALA A 1 239 ? -16.110 62.271 0.901 1.00 27.78 239 ALA A CA 1
ATOM 1810 C C . ALA A 1 239 ? -16.171 61.949 -0.620 1.00 27.78 239 ALA A C 1
ATOM 1812 O O . ALA A 1 239 ? -15.151 61.949 -1.302 1.00 27.78 239 ALA A O 1
ATOM 1813 N N . GLU A 1 240 ? -17.393 61.730 -1.120 1.00 27.17 240 GLU A N 1
ATOM 1814 C CA . GLU A 1 240 ? -17.846 61.801 -2.531 1.00 27.17 240 GLU A CA 1
ATOM 1815 C C . GLU A 1 240 ? -17.677 63.239 -3.128 1.00 27.17 240 GLU A C 1
ATOM 1817 O O . GLU A 1 240 ? -17.354 64.134 -2.332 1.00 27.17 240 GLU A O 1
ATOM 1822 N N . PRO A 1 241 ? -17.925 63.549 -4.439 1.00 44.09 241 PRO A N 1
ATOM 1823 C CA . PRO A 1 241 ? -18.777 62.817 -5.408 1.00 44.09 241 PRO A CA 1
ATOM 1824 C C . PRO A 1 241 ? -18.381 62.863 -6.921 1.00 44.09 241 PRO A C 1
ATOM 1826 O O . PRO A 1 241 ? -17.288 63.293 -7.276 1.00 44.09 241 PRO A O 1
ATOM 1829 N N . GLU A 1 242 ? -19.354 62.483 -7.776 1.00 28.80 242 GLU A N 1
ATOM 1830 C CA . GLU A 1 242 ? -19.530 62.779 -9.227 1.00 28.80 242 GLU A CA 1
ATOM 1831 C C . GLU A 1 242 ? -18.680 61.988 -10.262 1.00 28.80 242 GLU A C 1
ATOM 1833 O O . GLU A 1 242 ? -17.501 61.738 -10.043 1.00 28.80 242 GLU A O 1
ATOM 1838 N N . ALA A 1 243 ? -19.190 61.596 -11.450 1.00 29.22 243 ALA A N 1
ATOM 1839 C CA . ALA A 1 243 ? -20.572 61.504 -11.987 1.00 29.22 243 ALA A CA 1
ATOM 1840 C C . ALA A 1 243 ? -20.617 60.690 -13.319 1.00 29.22 243 ALA A C 1
ATOM 1842 O O . ALA A 1 243 ? -19.570 60.464 -13.925 1.00 29.22 243 ALA A O 1
ATOM 1843 N N . GLY A 1 244 ? -21.825 60.332 -13.797 1.00 27.16 244 GLY A N 1
ATOM 1844 C CA . GLY A 1 244 ? -22.112 59.601 -15.057 1.00 27.16 244 GLY A CA 1
ATOM 1845 C C . GLY A 1 244 ? -22.471 58.126 -14.796 1.00 27.16 244 GLY A C 1
ATOM 1846 O O . GLY A 1 244 ? -21.663 57.428 -14.193 1.00 27.16 244 GLY A O 1
ATOM 1847 N N . GLU A 1 245 ? -23.670 57.586 -15.068 1.00 28.95 245 GLU A N 1
ATOM 1848 C CA . GLU A 1 245 ? -24.572 57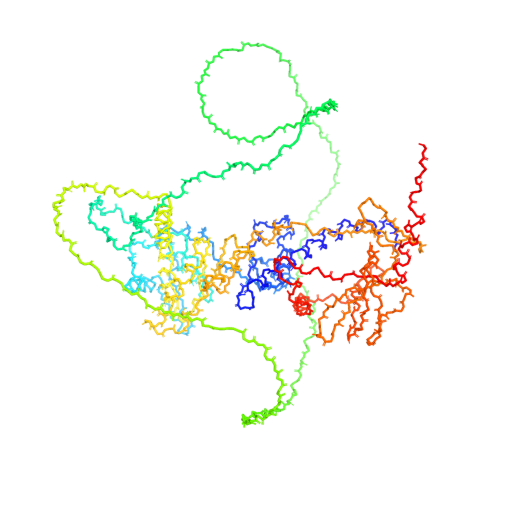.695 -16.249 1.00 28.95 245 GLU A CA 1
ATOM 1849 C C . GLU A 1 245 ? -23.895 57.123 -17.520 1.00 28.95 245 GLU A C 1
ATOM 1851 O O . GLU A 1 245 ? -22.742 57.452 -17.788 1.00 28.95 245 GLU A O 1
ATOM 1856 N N . GLU A 1 246 ? -24.493 56.223 -18.316 1.00 28.41 246 GLU A N 1
ATOM 1857 C CA . GLU A 1 246 ? -25.925 55.918 -18.552 1.00 28.41 246 GLU A CA 1
ATOM 1858 C C . GLU A 1 246 ? -26.270 54.396 -18.514 1.00 28.41 246 GLU A C 1
ATOM 1860 O O . GLU A 1 246 ? -25.407 53.547 -18.286 1.00 28.41 246 GLU A O 1
ATOM 1865 N N . GLU A 1 247 ? -27.553 54.062 -18.709 1.00 28.97 247 GLU A N 1
ATOM 1866 C CA . GLU A 1 247 ? -28.150 52.708 -18.728 1.00 28.97 247 GLU A CA 1
ATOM 1867 C C . GLU A 1 247 ? -28.283 52.149 -20.165 1.00 28.97 247 GLU A C 1
ATOM 1869 O O . GLU A 1 247 ? -28.404 52.938 -21.096 1.00 28.97 247 GLU A O 1
ATOM 1874 N N . GLU A 1 248 ? -28.391 50.819 -20.349 1.00 28.16 248 GLU A N 1
ATOM 1875 C CA . GLU A 1 248 ? -29.351 50.216 -21.310 1.00 28.16 248 GLU A CA 1
ATOM 1876 C C . GLU A 1 248 ? -29.522 48.685 -21.125 1.00 28.16 248 GLU A C 1
ATOM 1878 O O . GLU A 1 248 ? -28.547 47.947 -20.967 1.00 28.16 248 GLU A O 1
ATOM 1883 N N . GLU A 1 249 ? -30.771 48.199 -21.178 1.00 29.98 249 GLU A N 1
ATOM 1884 C CA . GLU A 1 249 ? -31.152 46.772 -21.215 1.00 29.98 249 GLU A CA 1
ATOM 1885 C C . GLU A 1 249 ? -31.677 46.375 -22.611 1.00 29.98 249 GLU A C 1
ATOM 1887 O O . GLU A 1 249 ? -32.604 47.013 -23.103 1.00 29.98 249 GLU A O 1
ATOM 1892 N N . VAL A 1 250 ? -31.203 45.260 -23.188 1.00 27.14 250 VAL A N 1
ATOM 1893 C CA . VAL A 1 250 ? -31.904 44.420 -24.200 1.00 27.14 250 VAL A CA 1
ATOM 1894 C C . VAL A 1 250 ? -31.339 42.995 -24.027 1.00 27.14 250 VAL A C 1
ATOM 1896 O O . VAL A 1 250 ? -30.144 42.800 -24.227 1.00 27.14 250 VAL A O 1
ATOM 1899 N N . GLN A 1 251 ? -32.029 42.040 -23.392 1.00 26.05 251 GLN A N 1
ATOM 1900 C CA . GLN A 1 251 ? -33.205 41.249 -23.821 1.00 26.05 251 GLN A CA 1
ATOM 1901 C C . GLN A 1 251 ? -32.901 40.077 -24.778 1.00 26.05 251 GLN A C 1
ATOM 1903 O O . GLN A 1 251 ? -31.969 40.104 -25.577 1.00 26.05 251 GLN A O 1
ATOM 1908 N N . GLU A 1 252 ? -33.695 39.018 -24.613 1.00 34.97 252 GLU A N 1
ATOM 1909 C CA . GLU A 1 252 ? -33.639 37.732 -25.317 1.00 34.97 252 GLU A CA 1
ATOM 1910 C C . GLU A 1 252 ? -34.398 37.789 -26.656 1.00 34.97 252 GLU A C 1
ATOM 1912 O O . GLU A 1 252 ? -35.285 38.622 -26.828 1.00 34.97 252 GLU A O 1
ATOM 1917 N N . GLU A 1 253 ? -34.144 36.841 -27.564 1.00 27.50 253 GLU A N 1
ATOM 1918 C CA . GLU A 1 253 ? -35.127 36.481 -28.596 1.00 27.50 253 GLU A CA 1
ATOM 1919 C C . GLU A 1 253 ? -35.058 34.973 -28.912 1.00 27.50 253 GLU A C 1
ATOM 1921 O O . GLU A 1 253 ? -33.984 34.414 -29.150 1.00 27.50 253 GLU A O 1
ATOM 1926 N N . GLU A 1 254 ? -36.213 34.302 -28.870 1.00 31.25 254 GLU A N 1
ATOM 1927 C CA . GLU A 1 254 ? -36.391 32.892 -29.249 1.00 31.25 254 GLU A CA 1
ATOM 1928 C C . GLU A 1 254 ? -36.521 32.739 -30.777 1.00 31.25 254 GLU A C 1
ATOM 1930 O O . GLU A 1 254 ? -36.654 33.727 -31.494 1.00 31.25 254 GLU A O 1
ATOM 1935 N N . ASN A 1 255 ? -36.587 31.501 -31.284 1.00 26.80 255 ASN A N 1
ATOM 1936 C CA . ASN A 1 255 ? -37.472 31.139 -32.405 1.00 26.80 255 ASN A CA 1
ATOM 1937 C C . ASN A 1 255 ? -37.730 29.615 -32.420 1.00 26.80 255 ASN A C 1
ATOM 1939 O O . ASN A 1 255 ? -36.825 28.826 -32.143 1.00 26.80 255 ASN A O 1
ATOM 1943 N N . ALA A 1 256 ? -38.963 29.224 -32.753 1.00 31.30 256 ALA A N 1
ATOM 1944 C CA . ALA A 1 256 ? -39.424 27.841 -32.955 1.00 31.30 256 ALA A CA 1
ATOM 1945 C C . ALA A 1 256 ? -39.340 27.475 -34.471 1.00 31.30 256 ALA A C 1
ATOM 1947 O O . ALA A 1 256 ? -38.683 28.201 -35.218 1.00 31.30 256 ALA A O 1
ATOM 1948 N N . ASP A 1 257 ? -39.848 26.381 -35.055 1.00 33.06 257 ASP A N 1
ATOM 1949 C CA . ASP A 1 257 ? -40.786 25.289 -34.698 1.00 33.06 257 ASP A CA 1
ATOM 1950 C C . ASP A 1 257 ? -40.162 23.922 -35.166 1.00 33.06 257 ASP A C 1
ATOM 1952 O O . ASP A 1 257 ? -38.973 23.890 -35.481 1.00 33.06 257 ASP A O 1
ATOM 1956 N N . GLU A 1 258 ? -40.777 22.726 -35.227 1.00 31.75 258 GLU A N 1
ATOM 1957 C CA . GLU A 1 258 ? -42.187 22.298 -35.327 1.00 31.75 258 GLU A CA 1
ATOM 1958 C C . GLU A 1 258 ? -42.362 20.802 -34.913 1.00 31.75 258 GLU A C 1
ATOM 1960 O O . GLU A 1 258 ? -41.386 20.060 -34.818 1.00 31.75 258 GLU A O 1
ATOM 1965 N N . GLU A 1 259 ? -43.616 20.399 -34.653 1.00 31.73 259 GLU A N 1
ATO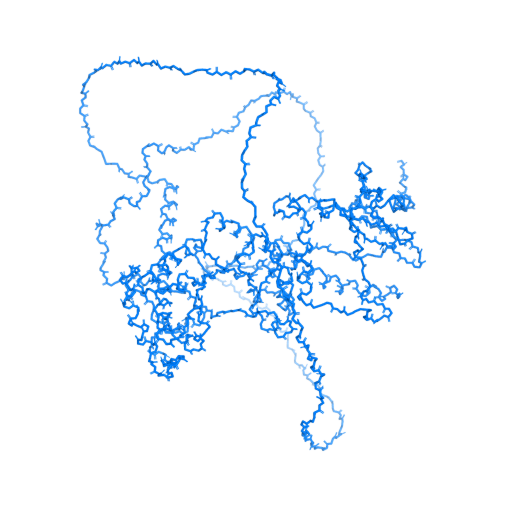M 1966 C CA . GLU A 1 259 ? -44.246 19.058 -34.458 1.00 31.73 259 GLU A CA 1
ATOM 1967 C C . GLU A 1 259 ? -43.444 17.756 -34.779 1.00 31.73 259 GLU A C 1
ATOM 1969 O O . GLU A 1 259 ? -42.711 17.685 -35.758 1.00 31.73 259 GLU A O 1
ATOM 1974 N 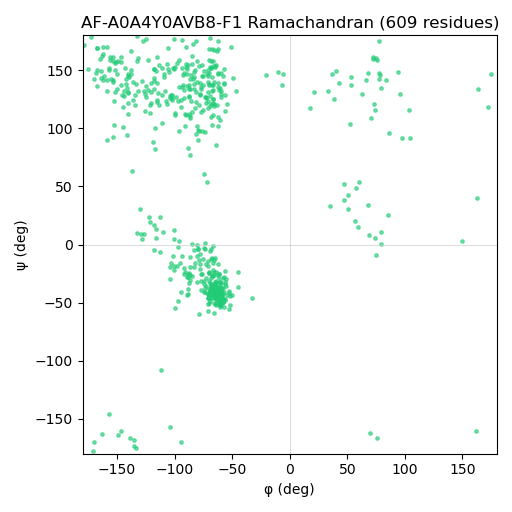N . SER A 1 260 ? -43.606 16.587 -34.122 1.00 28.81 260 SER A N 1
ATOM 1975 C CA . SER A 1 260 ? -44.576 16.007 -33.142 1.00 28.81 260 SER A CA 1
ATOM 1976 C C . SER A 1 260 ? -43.924 14.737 -32.472 1.00 28.81 260 SER A C 1
ATOM 1978 O O . SER A 1 260 ? -42.704 14.617 -32.550 1.00 28.81 260 SER A O 1
ATOM 1980 N N . ASN A 1 261 ? -44.527 13.739 -31.782 1.00 28.47 261 ASN A N 1
ATOM 1981 C CA . ASN A 1 261 ? -45.919 13.268 -31.601 1.00 28.47 261 ASN A CA 1
ATOM 1982 C C . ASN A 1 261 ? -46.137 12.438 -30.281 1.00 28.47 261 ASN A C 1
ATOM 1984 O O . ASN A 1 261 ? -45.546 12.733 -29.247 1.00 28.47 261 ASN A O 1
ATOM 1988 N N . GLU A 1 262 ? -47.029 11.435 -30.301 1.00 29.86 262 GLU A N 1
ATOM 1989 C CA . GLU A 1 262 ? -47.686 10.717 -29.190 1.00 29.86 262 GLU A CA 1
ATOM 1990 C C . GLU A 1 262 ? -46.935 9.545 -28.497 1.00 29.86 262 GLU A C 1
ATOM 1992 O O . GLU A 1 262 ? -46.494 8.606 -29.148 1.00 29.86 262 GLU A O 1
ATOM 1997 N N . GLN A 1 263 ? -47.050 9.535 -27.156 1.00 28.98 263 GLN A N 1
ATOM 1998 C CA . GLN A 1 263 ? -47.369 8.398 -26.249 1.00 28.98 263 GLN A CA 1
ATOM 1999 C C . GLN A 1 263 ? -46.357 7.246 -25.955 1.00 28.98 263 GLN A C 1
ATOM 2001 O O . GLN A 1 263 ? -45.366 7.091 -26.661 1.00 28.98 263 GLN A O 1
ATOM 2006 N N . PRO A 1 264 ? -46.543 6.489 -24.832 1.00 37.41 264 PRO A N 1
ATOM 2007 C CA . PRO A 1 264 ? -45.479 5.681 -24.217 1.00 37.41 264 PRO A CA 1
ATOM 2008 C C . PRO A 1 264 ? -45.695 4.149 -24.208 1.00 37.41 264 PRO A C 1
ATOM 2010 O O . PRO A 1 264 ? -46.804 3.658 -24.000 1.00 37.41 264 PRO A O 1
ATOM 2013 N N . GLU A 1 265 ? -44.588 3.403 -24.264 1.00 28.77 265 GLU A N 1
ATOM 2014 C CA . GLU A 1 265 ? -44.489 1.955 -24.001 1.00 28.77 265 GLU A CA 1
ATOM 2015 C C . GLU A 1 265 ? -43.399 1.743 -22.923 1.00 28.77 265 GLU A C 1
ATOM 2017 O O . GLU A 1 265 ? -42.312 2.304 -23.026 1.00 28.77 265 GLU A O 1
ATOM 2022 N N . GLN A 1 266 ? -43.748 1.259 -21.725 1.00 27.66 266 GLN A N 1
ATOM 2023 C CA . GLN A 1 266 ? -43.783 -0.152 -21.286 1.00 27.66 266 GLN A CA 1
ATOM 2024 C C . GLN A 1 266 ? -42.402 -0.801 -21.057 1.00 27.66 266 GLN A C 1
ATOM 2026 O O . GLN A 1 266 ? -41.586 -0.930 -21.964 1.00 27.66 266 GLN A O 1
ATOM 2031 N N . GLU A 1 267 ? -42.184 -1.262 -19.821 1.00 37.03 267 GLU A N 1
ATOM 2032 C CA . GLU A 1 267 ? -41.090 -2.165 -19.440 1.00 37.03 267 GLU A CA 1
ATOM 2033 C C . GLU A 1 267 ? -41.334 -3.583 -19.997 1.00 37.03 267 GLU A C 1
ATOM 2035 O O . GLU A 1 267 ? -42.481 -4.040 -20.005 1.00 37.03 267 GLU A O 1
ATOM 2040 N N . PRO A 1 268 ? -40.277 -4.314 -20.393 1.00 32.78 268 PRO A N 1
ATOM 2041 C CA . PRO A 1 268 ? -40.305 -5.770 -20.500 1.00 32.78 268 PRO A CA 1
ATOM 2042 C C . PRO A 1 268 ? -39.466 -6.461 -19.406 1.00 32.78 268 PRO A C 1
ATOM 2044 O O . PRO A 1 268 ? -38.390 -5.992 -19.033 1.00 32.78 268 PRO A O 1
ATOM 2047 N N . ASP A 1 269 ? -39.968 -7.607 -18.940 1.00 27.67 269 ASP A N 1
ATOM 2048 C CA . ASP A 1 269 ? -39.413 -8.451 -17.871 1.00 27.67 269 ASP A CA 1
ATOM 2049 C C . ASP A 1 269 ? -38.014 -9.052 -18.129 1.00 27.67 269 ASP A C 1
ATOM 2051 O O . ASP A 1 269 ? -37.496 -9.113 -19.249 1.00 27.67 269 ASP A O 1
ATOM 2055 N N . GLU A 1 270 ? -37.448 -9.600 -17.050 1.00 33.59 270 GLU A N 1
ATOM 2056 C CA . GLU A 1 270 ? -36.291 -10.497 -17.046 1.00 33.59 270 GLU A CA 1
ATOM 2057 C C . GLU A 1 270 ? -36.425 -11.666 -18.045 1.00 33.59 270 GLU A C 1
ATOM 2059 O O . GLU A 1 270 ? -37.467 -12.316 -18.149 1.00 33.59 270 GLU A O 1
ATOM 2064 N N . SER A 1 271 ? -35.319 -12.062 -18.685 1.00 27.66 271 SER A N 1
ATOM 2065 C CA . SER A 1 271 ? -35.143 -13.459 -19.108 1.00 27.66 271 SER A CA 1
ATOM 2066 C C . SER A 1 271 ? -33.671 -13.882 -19.122 1.00 27.66 271 SER A C 1
ATOM 2068 O O . SER A 1 271 ? -32.759 -13.080 -19.323 1.00 27.66 271 SER A O 1
ATOM 2070 N N . CYS A 1 272 ? -33.449 -15.156 -18.803 1.00 28.06 272 CYS A N 1
ATOM 2071 C CA . CYS A 1 272 ? -32.162 -15.705 -18.388 1.00 28.06 272 CYS A CA 1
ATOM 2072 C C . CYS A 1 272 ? -31.145 -15.869 -19.529 1.00 28.06 272 CYS A C 1
ATOM 2074 O O . CYS A 1 272 ? -31.505 -16.281 -20.629 1.00 28.06 272 CYS A O 1
ATOM 2076 N N . HIS A 1 273 ? -29.858 -15.738 -19.194 1.00 33.31 273 HIS A N 1
ATOM 2077 C CA . HIS A 1 273 ? -28.790 -16.504 -19.841 1.00 33.31 273 HIS A CA 1
ATOM 2078 C C . HIS A 1 273 ? -27.775 -17.014 -18.809 1.00 33.31 273 HIS A C 1
ATOM 2080 O O . HIS A 1 273 ? -27.621 -16.446 -17.728 1.00 33.31 273 HIS A O 1
ATOM 2086 N N . ASP A 1 274 ? -27.163 -18.151 -19.129 1.00 31.14 274 ASP A N 1
ATOM 2087 C CA . ASP A 1 274 ? -26.649 -19.110 -18.152 1.00 31.14 274 ASP A CA 1
ATOM 2088 C C . ASP A 1 274 ? -25.255 -18.774 -17.583 1.00 31.14 274 ASP A C 1
ATOM 2090 O O . ASP A 1 274 ? -24.406 -18.218 -18.290 1.00 31.14 274 ASP A O 1
ATOM 2094 N N . PRO A 1 275 ? -24.957 -19.168 -16.328 1.00 37.31 275 PRO A N 1
ATOM 2095 C CA . PRO A 1 275 ? -23.598 -19.137 -15.801 1.00 37.31 275 PRO A CA 1
ATOM 2096 C C . PRO A 1 275 ? -22.712 -20.213 -16.468 1.00 37.31 275 PRO A C 1
ATOM 2098 O O . PRO A 1 275 ? -23.197 -21.301 -16.792 1.00 37.31 275 PRO A O 1
ATOM 2101 N N . PRO A 1 276 ? -21.399 -19.965 -16.641 1.00 38.16 276 PRO A N 1
ATOM 2102 C CA . PRO A 1 276 ? -20.465 -20.979 -17.129 1.00 38.16 276 PRO A CA 1
ATOM 2103 C C . PRO A 1 276 ? -20.322 -22.146 -16.127 1.00 38.16 276 PRO A C 1
ATOM 2105 O O . PRO A 1 276 ? -20.502 -21.950 -14.923 1.00 38.16 276 PRO A O 1
ATOM 2108 N N . PRO A 1 277 ? -19.995 -23.364 -16.599 1.00 34.88 277 PRO A N 1
ATOM 2109 C CA . PRO A 1 277 ? -20.088 -24.576 -15.790 1.00 34.88 277 PRO A CA 1
ATOM 2110 C C . PRO A 1 277 ? -19.044 -24.639 -14.670 1.00 34.88 277 PRO A C 1
ATOM 2112 O O . PRO A 1 277 ? -17.854 -24.398 -14.881 1.00 34.88 277 PRO A O 1
ATOM 2115 N N . SER A 1 278 ? -19.490 -25.060 -13.488 1.00 29.36 278 SER A N 1
ATOM 2116 C CA . SER A 1 278 ? -18.634 -25.433 -12.366 1.00 29.36 278 SER A CA 1
ATOM 2117 C C . SER A 1 278 ? -17.866 -26.723 -12.671 1.00 29.36 278 SER A C 1
ATOM 2119 O O . SER A 1 278 ? -18.459 -27.777 -12.899 1.00 29.36 278 SER A O 1
ATOM 2121 N N . ILE A 1 279 ? -16.534 -26.654 -12.639 1.00 30.36 279 ILE A N 1
ATOM 2122 C CA . ILE A 1 279 ? -15.673 -27.838 -12.717 1.00 30.36 279 ILE A CA 1
ATOM 2123 C C . ILE A 1 279 ? -15.529 -28.425 -11.313 1.00 30.36 279 ILE A C 1
ATOM 2125 O O . ILE A 1 279 ? -14.933 -27.812 -10.428 1.00 30.36 279 ILE A O 1
ATOM 2129 N N . THR A 1 280 ? -16.063 -29.627 -11.122 1.00 26.27 280 THR A N 1
ATOM 2130 C CA . THR A 1 280 ? -15.729 -30.491 -9.988 1.00 26.27 280 THR A CA 1
ATOM 2131 C C . THR A 1 280 ? -14.308 -31.017 -10.160 1.00 26.27 280 THR A C 1
ATOM 2133 O O . THR A 1 280 ? -14.010 -31.653 -11.171 1.00 26.27 280 THR A O 1
ATOM 2136 N N . VAL A 1 281 ? -13.444 -30.778 -9.175 1.00 30.44 281 VAL A N 1
ATOM 2137 C CA . VAL A 1 281 ? -12.179 -31.509 -9.030 1.00 30.44 281 VAL A CA 1
ATOM 2138 C C . VAL A 1 281 ? -12.461 -32.701 -8.120 1.00 30.44 281 VAL A C 1
ATOM 2140 O O . VAL A 1 281 ? -13.034 -32.520 -7.048 1.00 30.44 281 VAL A O 1
ATOM 2143 N N . GLU A 1 282 ? -12.124 -33.904 -8.575 1.00 28.08 282 GLU A N 1
ATOM 2144 C CA . GLU A 1 282 ? -12.257 -35.136 -7.792 1.00 28.08 282 GLU A CA 1
ATOM 2145 C C . GLU A 1 282 ? -11.039 -35.304 -6.867 1.00 28.08 282 GLU A C 1
ATOM 2147 O O . GLU A 1 282 ? -9.921 -34.933 -7.233 1.00 28.08 282 GLU A O 1
ATOM 2152 N N . ASP A 1 283 ? -11.252 -35.843 -5.665 1.00 28.33 283 ASP A N 1
ATOM 2153 C CA . ASP A 1 283 ? -10.183 -36.102 -4.697 1.00 28.33 283 ASP A CA 1
ATOM 2154 C C . ASP A 1 283 ? -9.314 -37.303 -5.127 1.00 28.33 283 ASP A C 1
ATOM 2156 O O . ASP A 1 283 ? -9.829 -38.407 -5.307 1.00 28.33 283 ASP A O 1
ATOM 2160 N N . GLU A 1 284 ? -7.988 -37.131 -5.190 1.00 31.64 284 GLU A N 1
ATOM 2161 C CA . GLU A 1 284 ? -7.033 -38.249 -5.145 1.00 31.64 284 GLU A CA 1
ATOM 2162 C C . GLU A 1 284 ? -6.162 -38.165 -3.881 1.00 31.64 284 GLU A C 1
ATOM 2164 O O . GLU A 1 284 ? -5.494 -37.164 -3.608 1.00 31.64 284 GLU A O 1
ATOM 2169 N N . GLU A 1 285 ? -6.166 -39.244 -3.096 1.00 28.09 285 GLU A N 1
ATOM 2170 C CA . GLU A 1 285 ? -5.381 -39.368 -1.867 1.00 28.09 285 GLU A CA 1
ATOM 2171 C C . GLU A 1 285 ? -3.877 -39.508 -2.163 1.00 28.09 285 GLU A C 1
ATOM 2173 O O . GLU A 1 285 ? -3.463 -40.290 -3.020 1.00 28.09 285 GLU A O 1
ATOM 2178 N N . SER A 1 286 ? -3.022 -38.859 -1.365 1.00 29.83 286 SER A N 1
ATOM 2179 C CA . SER A 1 286 ? -1.619 -39.275 -1.239 1.00 29.83 286 SER A CA 1
ATOM 2180 C C . SER A 1 286 ? -1.104 -39.137 0.198 1.00 29.83 286 SER A C 1
ATOM 2182 O O . SER A 1 286 ? -1.427 -38.202 0.928 1.00 29.83 286 SER A O 1
ATOM 2184 N N . THR A 1 287 ? -0.347 -40.145 0.634 1.00 29.83 287 THR A N 1
ATOM 2185 C CA . THR A 1 287 ? 0.043 -40.381 2.035 1.00 29.83 287 THR A CA 1
ATOM 2186 C C . THR A 1 287 ? 1.366 -39.696 2.424 1.00 29.83 287 THR A C 1
ATOM 2188 O O . THR A 1 287 ? 2.211 -39.479 1.555 1.00 29.83 287 THR A O 1
ATOM 2191 N N . PRO A 1 288 ? 1.595 -39.388 3.718 1.00 28.97 288 PRO A N 1
ATOM 2192 C CA . PRO A 1 288 ? 2.688 -38.513 4.156 1.00 28.97 288 PRO A CA 1
ATOM 2193 C C . PRO A 1 288 ? 4.082 -39.163 4.136 1.00 28.97 288 PRO A C 1
ATOM 2195 O O . PRO A 1 288 ? 4.227 -40.369 4.340 1.00 28.97 288 PRO A O 1
ATOM 2198 N N . VAL A 1 289 ? 5.121 -38.329 3.995 1.00 30.69 289 VAL A N 1
ATOM 2199 C CA . VAL A 1 289 ? 6.540 -38.729 4.051 1.00 30.69 289 VAL A CA 1
ATOM 2200 C C . VAL A 1 289 ? 7.270 -38.021 5.201 1.00 30.69 289 VAL A C 1
ATOM 2202 O O . VAL A 1 289 ? 7.829 -36.945 5.036 1.00 30.69 289 VAL A O 1
ATOM 2205 N N . VAL A 1 290 ? 7.211 -38.672 6.364 1.00 28.72 290 VAL A N 1
ATOM 2206 C CA . VAL A 1 290 ? 8.253 -38.839 7.403 1.00 28.72 290 VAL A CA 1
ATOM 2207 C C . VAL A 1 290 ? 9.465 -37.877 7.396 1.00 28.72 290 VAL A C 1
ATOM 2209 O O . VAL A 1 290 ? 10.334 -37.966 6.528 1.00 28.72 290 VAL A O 1
ATOM 2212 N N . ASP A 1 291 ? 9.598 -37.093 8.474 1.00 28.86 291 ASP A N 1
ATOM 2213 C CA . ASP A 1 291 ? 10.841 -36.429 8.910 1.00 28.86 291 ASP A CA 1
ATOM 2214 C C . ASP A 1 291 ? 11.934 -37.418 9.364 1.00 28.86 291 ASP A C 1
ATOM 2216 O O . ASP A 1 291 ? 11.633 -38.498 9.883 1.00 28.86 291 ASP A O 1
ATOM 2220 N N . PRO A 1 292 ? 13.208 -36.990 9.341 1.00 35.66 292 PRO A N 1
ATOM 2221 C CA . PRO A 1 292 ? 14.193 -37.442 10.315 1.00 35.66 292 PRO A CA 1
ATOM 2222 C C . PRO A 1 292 ? 14.812 -36.273 11.103 1.00 35.66 292 PRO A C 1
ATOM 2224 O O . PRO A 1 292 ? 15.612 -35.498 10.574 1.00 35.66 292 PRO A O 1
ATOM 2227 N N . GLU A 1 293 ? 14.536 -36.210 12.408 1.00 27.17 293 GLU A N 1
ATOM 2228 C CA . GLU A 1 293 ? 15.448 -35.552 13.351 1.00 27.17 293 GLU A CA 1
ATOM 2229 C C . GLU A 1 293 ? 16.822 -36.244 13.322 1.00 27.17 293 GLU A C 1
ATOM 2231 O O . GLU A 1 293 ? 16.908 -37.470 13.200 1.00 27.17 293 GLU A O 1
ATOM 2236 N N . LEU A 1 294 ? 17.902 -35.490 13.539 1.00 27.52 294 LEU A N 1
ATOM 2237 C CA . LEU A 1 294 ? 19.187 -36.067 13.933 1.00 27.52 294 LEU A CA 1
ATOM 2238 C C . LEU A 1 294 ? 19.877 -35.182 14.972 1.00 27.52 294 LEU A C 1
ATOM 2240 O O . LEU A 1 294 ? 20.126 -33.999 14.750 1.00 27.52 294 LEU A O 1
ATOM 2244 N N . THR A 1 295 ? 20.159 -35.772 16.131 1.00 25.19 295 THR A N 1
ATOM 2245 C CA . THR A 1 295 ? 20.687 -35.081 17.307 1.00 25.19 295 THR A CA 1
ATOM 2246 C C . THR A 1 295 ? 22.215 -35.003 17.336 1.00 25.19 295 THR A C 1
ATOM 2248 O O . THR A 1 295 ? 22.929 -35.821 16.760 1.00 25.19 295 THR A O 1
ATOM 2251 N N . MET A 1 296 ? 22.674 -33.970 18.047 1.00 26.22 296 MET A N 1
ATOM 2252 C CA . MET A 1 296 ? 24.039 -33.606 18.452 1.00 26.22 296 MET A CA 1
ATOM 2253 C C . MET A 1 296 ? 25.119 -34.702 18.457 1.00 26.22 296 MET A C 1
ATOM 2255 O O . MET A 1 296 ? 24.912 -35.800 18.976 1.00 26.22 296 MET A O 1
ATOM 2259 N N . LYS A 1 297 ? 26.352 -34.289 18.121 1.00 25.92 297 LYS A N 1
ATOM 2260 C CA . LYS A 1 297 ? 27.552 -34.688 18.877 1.00 25.92 297 LYS A CA 1
ATOM 2261 C C . LYS A 1 297 ? 28.692 -33.673 18.766 1.00 25.92 297 LYS A C 1
ATOM 2263 O O . LYS A 1 297 ? 28.952 -33.144 17.691 1.00 25.92 297 LYS A O 1
ATOM 2268 N N . GLU A 1 298 ? 29.367 -33.452 19.887 1.00 25.69 298 GLU A N 1
ATOM 2269 C CA . GLU A 1 298 ? 30.639 -32.731 20.011 1.00 25.69 298 GLU A CA 1
ATOM 2270 C C . GLU A 1 298 ? 31.815 -33.715 19.846 1.00 25.69 298 GLU A C 1
ATOM 2272 O O . GLU A 1 298 ? 31.656 -34.881 20.212 1.00 25.69 298 GLU A O 1
ATOM 2277 N N . SER A 1 299 ? 32.973 -33.245 19.349 1.00 27.44 299 SER A N 1
ATOM 2278 C CA . SER A 1 299 ? 34.316 -33.526 19.920 1.00 27.44 299 SER A CA 1
ATOM 2279 C C . SER A 1 299 ? 35.473 -33.009 19.032 1.00 27.44 299 SER A C 1
ATOM 2281 O O . SER A 1 299 ? 35.674 -33.505 17.925 1.00 27.44 299 SER A O 1
ATOM 2283 N N . ASP A 1 300 ? 36.249 -32.085 19.598 1.00 26.58 300 ASP A N 1
ATOM 2284 C CA . ASP A 1 300 ? 37.724 -32.055 19.666 1.00 26.58 300 ASP A CA 1
ATOM 2285 C C . ASP A 1 300 ? 38.624 -31.797 18.423 1.00 26.58 300 ASP A C 1
ATOM 2287 O O . ASP A 1 300 ? 38.844 -32.642 17.560 1.00 26.58 300 ASP A O 1
ATOM 2291 N N . GLU A 1 301 ? 39.222 -30.595 18.440 1.00 28.88 301 GLU A N 1
ATOM 2292 C CA . GLU A 1 301 ? 40.658 -30.248 18.296 1.00 28.88 301 GLU A CA 1
ATOM 2293 C C . GLU A 1 301 ? 41.638 -31.062 17.399 1.00 28.88 301 GLU A C 1
ATOM 2295 O O . GLU A 1 301 ? 41.891 -32.241 17.643 1.00 28.88 301 GLU A O 1
ATOM 2300 N N . ASN A 1 302 ? 42.440 -30.376 16.556 1.00 28.22 302 ASN A N 1
ATOM 2301 C CA . ASN A 1 302 ? 43.776 -29.849 16.958 1.00 28.22 302 ASN A CA 1
ATOM 2302 C C . ASN A 1 302 ? 44.605 -29.194 15.815 1.00 28.22 302 ASN A C 1
ATOM 2304 O O . ASN A 1 302 ? 44.628 -29.701 14.697 1.00 28.22 302 ASN A O 1
ATOM 2308 N N . GLY A 1 303 ? 45.394 -28.159 16.161 1.00 26.17 303 GLY A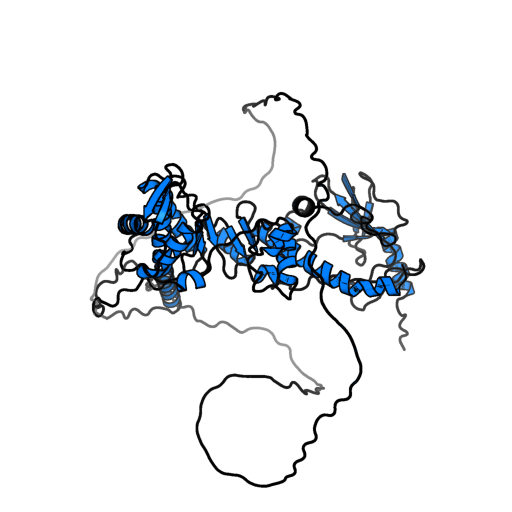 N 1
ATOM 2309 C CA . GLY A 1 303 ? 46.570 -27.651 15.412 1.00 26.17 303 GLY A CA 1
ATOM 2310 C C . GLY A 1 303 ? 46.326 -26.774 14.157 1.00 26.17 303 GLY A C 1
ATOM 2311 O O . GLY A 1 303 ? 45.374 -26.992 13.418 1.00 26.17 303 GLY A O 1
ATOM 2312 N N . ASN A 1 304 ? 47.186 -25.798 13.817 1.00 28.78 304 ASN A N 1
ATOM 2313 C CA . ASN A 1 304 ? 48.400 -25.324 14.507 1.00 28.78 304 ASN A CA 1
ATOM 2314 C C . ASN A 1 304 ? 48.864 -23.932 13.986 1.00 28.78 304 ASN A C 1
ATOM 2316 O O . ASN A 1 304 ? 48.706 -23.695 12.794 1.00 28.78 304 ASN A O 1
ATOM 2320 N N . GLU A 1 305 ? 49.494 -23.116 14.854 1.00 29.84 305 GLU A N 1
ATOM 2321 C CA . GLU A 1 305 ? 50.540 -22.076 14.594 1.00 29.84 305 GLU A CA 1
ATOM 2322 C C . GLU A 1 305 ? 50.332 -20.934 13.539 1.00 29.84 305 GLU A C 1
ATOM 2324 O O . GLU A 1 305 ? 49.844 -21.160 12.437 1.00 29.84 305 GLU A O 1
ATOM 2329 N N . ASP A 1 306 ? 50.800 -19.682 13.720 1.00 31.41 306 ASP A N 1
ATOM 2330 C CA . ASP A 1 306 ? 51.146 -18.900 14.934 1.00 31.41 306 ASP A CA 1
ATOM 2331 C C . ASP A 1 306 ? 51.416 -17.392 14.603 1.00 31.41 306 ASP A C 1
ATOM 2333 O O . ASP A 1 306 ? 51.256 -16.984 13.451 1.00 31.41 306 ASP A O 1
ATOM 2337 N N . ILE A 1 307 ? 51.933 -16.621 15.585 1.00 31.16 307 ILE A N 1
ATOM 2338 C CA . ILE A 1 307 ? 52.576 -15.268 15.522 1.00 31.16 307 ILE A CA 1
ATOM 2339 C C . ILE A 1 307 ? 51.679 -14.043 15.851 1.00 31.16 307 ILE A C 1
ATOM 2341 O O . ILE A 1 307 ? 51.042 -13.458 14.980 1.00 31.16 307 ILE A O 1
ATOM 2345 N N . GLU A 1 308 ? 51.681 -13.673 17.144 1.00 32.53 308 GLU A N 1
ATOM 2346 C CA . GLU A 1 308 ? 52.193 -12.415 17.770 1.00 32.53 308 GLU A CA 1
ATOM 2347 C C . GLU A 1 308 ? 51.969 -11.023 17.078 1.00 32.53 308 GLU A C 1
ATOM 2349 O O . GLU A 1 308 ? 51.954 -10.898 15.861 1.00 32.53 308 GLU A O 1
ATOM 2354 N N . ASP A 1 309 ? 51.831 -9.882 17.787 1.00 31.77 309 ASP A N 1
ATOM 2355 C CA . ASP A 1 309 ? 52.344 -9.583 19.139 1.00 31.77 309 ASP A CA 1
ATOM 2356 C C . ASP A 1 309 ? 51.581 -8.515 19.990 1.00 31.77 309 ASP A C 1
ATOM 2358 O O . ASP A 1 309 ? 50.834 -7.673 19.496 1.00 31.77 309 ASP A O 1
ATOM 2362 N N . GLN A 1 310 ? 51.846 -8.580 21.302 1.00 28.73 310 GLN A N 1
ATOM 2363 C CA . GLN A 1 310 ? 51.621 -7.683 22.458 1.00 28.73 310 GLN A CA 1
ATOM 2364 C C . GLN A 1 310 ? 51.076 -6.240 22.288 1.00 28.73 310 GLN A C 1
ATOM 2366 O O . GLN A 1 310 ? 51.676 -5.392 21.628 1.00 28.73 310 GLN A O 1
ATOM 2371 N N . ASN A 1 311 ? 50.138 -5.863 23.180 1.00 30.16 311 ASN A N 1
ATOM 2372 C CA . ASN A 1 311 ? 50.467 -5.097 24.410 1.00 30.16 311 ASN A CA 1
ATOM 2373 C C . ASN A 1 311 ? 49.299 -5.034 25.425 1.00 30.16 311 ASN A C 1
ATOM 2375 O O . ASN A 1 311 ? 48.136 -5.083 25.034 1.00 30.16 311 ASN A O 1
ATOM 2379 N N . ALA A 1 312 ? 49.588 -4.934 26.736 1.00 27.36 312 ALA A N 1
ATOM 2380 C CA . ALA A 1 312 ? 48.558 -4.908 27.789 1.00 27.36 312 ALA A CA 1
ATOM 2381 C C . ALA A 1 312 ? 49.042 -4.377 29.160 1.00 27.36 312 ALA A C 1
ATOM 2383 O O . ALA A 1 312 ? 50.219 -4.497 29.493 1.00 27.36 312 ALA A O 1
ATOM 2384 N N . ARG A 1 313 ? 48.070 -3.989 30.014 1.00 29.20 313 ARG A N 1
ATOM 2385 C CA . ARG A 1 313 ? 48.199 -3.622 31.454 1.00 29.20 313 ARG A CA 1
ATOM 2386 C C . ARG A 1 313 ? 48.813 -2.215 31.678 1.00 29.20 313 ARG A C 1
ATOM 2388 O O . ARG A 1 313 ? 49.439 -1.673 30.783 1.00 29.20 313 ARG A O 1
ATOM 2395 N N . LYS A 1 314 ? 48.630 -1.547 32.828 1.00 27.78 314 LYS A N 1
ATOM 2396 C CA . LYS A 1 314 ? 48.161 -1.994 34.160 1.00 27.78 314 LYS A CA 1
ATOM 2397 C C . LYS A 1 314 ? 47.511 -0.829 34.936 1.00 27.78 314 LYS A C 1
ATOM 2399 O O . LYS A 1 314 ? 47.841 0.318 34.669 1.00 27.78 314 LYS A O 1
ATOM 2404 N N . ALA A 1 315 ? 46.666 -1.132 35.922 1.00 28.05 315 ALA A N 1
ATOM 2405 C CA . ALA A 1 315 ? 46.212 -0.169 36.933 1.00 28.05 315 ALA A CA 1
ATOM 2406 C C . ALA A 1 315 ? 47.009 -0.327 38.243 1.00 28.05 315 ALA A C 1
ATOM 2408 O O . ALA A 1 315 ? 47.461 -1.434 38.554 1.00 28.05 315 ALA A O 1
ATOM 2409 N N . THR A 1 316 ? 47.129 0.759 39.008 1.00 26.55 316 THR A N 1
ATOM 2410 C CA . THR A 1 316 ? 47.603 0.803 40.403 1.00 26.55 316 THR A CA 1
ATOM 2411 C C . THR A 1 316 ? 46.915 1.948 41.143 1.00 26.55 316 THR A C 1
ATOM 2413 O O . THR A 1 316 ? 46.419 2.879 40.514 1.00 26.55 316 THR A O 1
ATOM 2416 N N . ASP A 1 317 ? 46.880 1.829 42.465 1.00 26.19 317 ASP A N 1
ATOM 2417 C CA . ASP A 1 317 ? 46.078 2.603 43.411 1.00 26.19 317 ASP A CA 1
ATOM 2418 C C . ASP A 1 317 ? 47.016 3.269 44.433 1.00 26.19 317 ASP A C 1
ATOM 2420 O O . ASP A 1 317 ? 47.920 2.600 44.938 1.00 26.19 317 ASP A O 1
ATOM 2424 N N . GLU A 1 318 ? 46.832 4.563 44.710 1.00 28.02 318 GLU A N 1
ATOM 2425 C CA . GLU A 1 318 ? 47.541 5.311 45.761 1.00 28.02 318 GLU A CA 1
ATOM 2426 C C . GLU A 1 318 ? 46.596 6.355 46.380 1.00 28.02 318 GLU A C 1
ATOM 2428 O O . GLU A 1 318 ? 46.131 7.271 45.701 1.00 28.02 318 GLU A O 1
ATOM 2433 N N . GLY A 1 319 ? 46.324 6.223 47.681 1.00 22.97 319 GLY A N 1
ATOM 2434 C CA . GLY A 1 319 ? 45.524 7.169 48.462 1.00 22.97 319 GLY A CA 1
ATOM 2435 C C . GLY A 1 319 ? 46.374 8.017 49.412 1.00 22.97 319 GLY A C 1
ATOM 2436 O O . GLY A 1 319 ? 47.448 7.596 49.843 1.00 22.97 319 GLY A O 1
ATOM 2437 N N . ILE A 1 320 ? 45.870 9.201 49.773 1.00 27.02 320 ILE A N 1
ATOM 2438 C CA . ILE A 1 320 ? 46.441 10.068 50.814 1.00 27.02 320 ILE A CA 1
ATOM 2439 C C . ILE A 1 320 ? 45.305 10.561 51.718 1.00 27.02 320 ILE A C 1
ATOM 2441 O O . ILE A 1 320 ? 44.392 11.241 51.256 1.00 27.02 320 ILE A O 1
ATOM 2445 N N . GLU A 1 321 ? 45.383 10.236 53.007 1.00 24.28 321 GLU A N 1
ATOM 2446 C CA . GLU A 1 321 ? 44.544 10.817 54.061 1.00 24.28 321 GLU A CA 1
ATOM 2447 C C . GLU A 1 321 ? 45.141 12.147 54.549 1.00 24.28 321 GLU A C 1
ATOM 2449 O O . GLU A 1 321 ? 46.355 12.246 54.726 1.00 24.28 321 GLU A O 1
ATOM 2454 N N . LEU A 1 322 ? 44.292 13.132 54.860 1.00 26.95 322 LEU A N 1
ATOM 2455 C CA . LEU A 1 322 ? 44.586 14.206 55.818 1.00 26.95 322 LEU A CA 1
ATOM 2456 C C . LEU A 1 322 ? 43.268 14.705 56.435 1.00 26.95 322 LEU A C 1
ATOM 2458 O O . LEU A 1 322 ? 42.359 15.110 55.715 1.00 26.95 322 LEU A O 1
ATOM 2462 N N . GLU A 1 323 ? 43.169 14.667 57.764 1.00 23.16 323 GLU A N 1
ATOM 2463 C CA . GLU A 1 323 ? 42.016 15.163 58.533 1.00 23.16 323 GLU A CA 1
ATOM 2464 C C . GLU A 1 323 ? 42.199 16.622 59.013 1.00 23.16 323 GLU A C 1
ATOM 2466 O O . GLU A 1 323 ? 43.293 17.182 58.933 1.00 23.16 323 GLU A O 1
ATOM 2471 N N . ALA A 1 324 ? 41.137 17.145 59.650 1.00 25.72 324 ALA A N 1
ATOM 2472 C CA . ALA A 1 324 ? 41.085 18.309 60.552 1.00 25.72 324 ALA A CA 1
ATOM 2473 C C . ALA A 1 324 ? 40.977 19.717 59.902 1.00 25.72 324 ALA A C 1
ATOM 2475 O O . ALA A 1 324 ? 41.617 20.000 58.899 1.00 25.72 324 ALA A O 1
ATOM 2476 N N . GLN A 1 325 ? 40.204 20.672 60.453 1.00 25.12 325 GLN A N 1
ATOM 2477 C CA . GLN A 1 325 ? 39.238 20.612 61.571 1.00 25.12 325 GLN A CA 1
ATOM 2478 C C . GLN A 1 325 ? 38.263 21.814 61.551 1.00 25.12 325 GLN A C 1
ATOM 2480 O O . GLN A 1 325 ? 38.700 22.924 61.281 1.00 25.12 325 GLN A O 1
ATOM 2485 N N . ASN A 1 326 ? 37.009 21.556 61.951 1.00 24.03 326 ASN A N 1
ATOM 2486 C CA . ASN A 1 326 ? 36.062 22.421 62.687 1.00 24.03 326 ASN A CA 1
ATOM 2487 C C . ASN A 1 326 ? 35.668 23.855 62.237 1.00 24.03 326 ASN A C 1
ATOM 2489 O O . ASN A 1 326 ? 36.507 24.715 62.011 1.00 24.03 326 ASN A O 1
ATOM 2493 N N . ASP A 1 327 ? 34.351 24.100 62.369 1.00 24.47 327 ASP A N 1
ATOM 2494 C CA . ASP A 1 327 ? 33.640 25.378 62.600 1.00 24.47 327 ASP A CA 1
ATOM 2495 C C . ASP A 1 327 ? 33.693 26.438 61.461 1.00 24.47 327 ASP A C 1
ATOM 2497 O O . ASP A 1 327 ? 34.693 26.618 60.782 1.00 24.47 327 ASP A O 1
ATOM 2501 N N . THR A 1 328 ? 32.634 27.202 61.151 1.00 25.80 328 THR A N 1
ATOM 2502 C CA . THR A 1 328 ? 31.557 27.736 62.015 1.00 25.80 328 THR A CA 1
ATOM 2503 C C . THR A 1 328 ? 30.271 28.038 61.208 1.00 25.80 328 THR A C 1
ATOM 2505 O O . THR A 1 328 ? 30.361 28.248 60.007 1.00 25.80 328 THR A O 1
ATOM 2508 N N . GLU A 1 329 ? 29.118 28.102 61.894 1.00 25.81 329 GLU A N 1
ATOM 2509 C CA . GLU A 1 329 ? 27.877 28.874 61.600 1.00 25.81 329 GLU A CA 1
ATOM 2510 C C . GLU A 1 329 ? 27.348 29.051 60.152 1.00 25.81 329 GLU A C 1
ATOM 2512 O O . GLU A 1 329 ? 27.974 29.653 59.284 1.00 25.81 329 GLU A O 1
ATOM 2517 N N . ALA A 1 330 ? 26.079 28.671 59.952 1.00 26.03 330 ALA A N 1
ATOM 2518 C CA . ALA A 1 330 ? 25.265 29.067 58.799 1.00 26.03 330 ALA A CA 1
ATOM 2519 C C . ALA A 1 330 ? 24.417 30.323 59.100 1.00 26.03 330 ALA A C 1
ATOM 2521 O O . ALA A 1 330 ? 23.984 30.501 60.241 1.00 26.03 330 ALA A O 1
ATOM 2522 N N . PRO A 1 331 ? 24.089 31.136 58.082 1.00 28.72 331 PRO A N 1
ATOM 2523 C CA . PRO A 1 331 ? 22.878 31.947 58.048 1.00 28.72 331 PRO A CA 1
ATOM 2524 C C . PRO A 1 331 ? 21.833 31.358 57.082 1.00 28.72 331 PRO A C 1
ATOM 2526 O O . PRO A 1 331 ? 22.171 30.721 56.085 1.00 28.72 331 PRO A O 1
ATOM 2529 N N . GLU A 1 332 ? 20.559 31.593 57.379 1.00 30.88 332 GLU A N 1
ATOM 2530 C CA . GLU A 1 332 ? 19.415 31.142 56.578 1.00 30.88 332 GLU A CA 1
ATOM 2531 C C . GLU A 1 332 ? 19.249 31.991 55.302 1.00 30.88 332 GLU A C 1
ATOM 2533 O O . GLU A 1 332 ? 19.485 33.202 55.312 1.00 30.88 332 GLU A O 1
ATOM 2538 N N . GLY A 1 333 ? 18.811 31.360 54.210 1.00 27.06 333 GLY A N 1
ATOM 2539 C CA . GLY A 1 333 ? 18.460 32.002 52.944 1.00 27.06 333 GLY A CA 1
ATOM 2540 C C . GLY A 1 333 ? 17.427 31.157 52.196 1.00 27.06 333 GLY A C 1
ATOM 2541 O O . GLY A 1 333 ? 17.472 29.931 52.262 1.00 27.06 333 GLY A O 1
ATOM 2542 N N . GLU A 1 334 ? 16.468 31.807 51.542 1.00 30.33 334 GLU A N 1
ATOM 2543 C CA . GLU A 1 334 ? 15.365 31.144 50.839 1.00 30.33 334 GLU A CA 1
ATOM 2544 C C . GLU A 1 334 ? 15.797 30.800 49.401 1.00 30.33 334 GLU A C 1
ATOM 2546 O O . GLU A 1 334 ? 15.962 31.694 48.571 1.00 30.33 334 GLU A O 1
ATOM 2551 N N . ASP A 1 335 ? 16.000 29.511 49.103 1.00 29.50 335 ASP A N 1
ATOM 2552 C CA . ASP A 1 335 ? 16.365 29.043 47.757 1.00 29.50 335 ASP A CA 1
ATOM 2553 C C . ASP A 1 335 ? 15.161 29.118 46.797 1.00 29.50 335 ASP A C 1
ATOM 2555 O O . ASP A 1 335 ? 14.320 28.217 46.722 1.00 29.50 335 ASP A O 1
ATOM 2559 N N . GLU A 1 336 ? 15.087 30.204 46.026 1.00 32.78 336 GLU A N 1
ATOM 2560 C CA . GLU A 1 336 ? 14.104 30.392 44.956 1.00 32.78 336 GLU A CA 1
ATOM 2561 C C . GLU A 1 336 ? 14.374 29.402 43.801 1.00 32.78 336 GLU A C 1
ATOM 2563 O O . GLU A 1 336 ? 15.308 29.573 43.009 1.00 32.78 336 GLU A O 1
ATOM 2568 N N . ILE A 1 337 ? 13.564 28.333 43.718 1.00 39.53 337 ILE A N 1
ATOM 2569 C CA . ILE A 1 337 ? 13.744 27.196 42.792 1.00 39.53 337 ILE A CA 1
ATOM 2570 C C . ILE A 1 337 ? 13.614 27.645 41.326 1.00 39.53 337 ILE A C 1
ATOM 2572 O O . ILE A 1 337 ? 12.562 27.536 40.690 1.00 39.53 337 ILE A O 1
ATOM 2576 N N . THR A 1 338 ? 14.726 28.117 40.770 1.00 39.50 338 THR A N 1
ATOM 2577 C CA . THR A 1 338 ? 14.807 28.650 39.410 1.00 39.50 338 THR A CA 1
ATOM 2578 C C . THR A 1 338 ? 14.861 27.497 38.406 1.00 39.50 338 THR A C 1
ATOM 2580 O O . THR A 1 338 ? 15.913 26.906 38.156 1.00 39.50 338 THR A O 1
ATOM 2583 N N . ARG A 1 339 ? 13.713 27.145 37.819 1.00 49.16 339 ARG A N 1
ATOM 2584 C CA . ARG A 1 339 ? 13.628 26.098 36.790 1.00 49.16 339 ARG A CA 1
ATOM 2585 C C . ARG A 1 339 ? 14.265 26.592 35.489 1.00 49.16 339 ARG A C 1
ATOM 2587 O O . ARG A 1 339 ? 13.955 27.680 35.018 1.00 49.16 339 ARG A O 1
ATOM 2594 N N . CYS A 1 340 ? 15.147 25.794 34.885 1.00 55.94 340 CYS A N 1
ATOM 2595 C CA . CYS A 1 340 ? 15.688 26.125 33.565 1.00 55.94 340 CYS A CA 1
ATOM 2596 C C . CYS A 1 340 ? 14.682 25.764 32.459 1.00 55.94 340 CYS A C 1
ATOM 2598 O O . CYS A 1 340 ? 13.897 24.827 32.613 1.00 55.94 340 CYS A O 1
ATOM 2600 N N . SER A 1 341 ? 14.749 26.443 31.312 1.00 51.84 341 SER A N 1
ATOM 2601 C CA . SER A 1 341 ? 13.811 26.256 30.192 1.00 51.84 341 SER A CA 1
ATOM 2602 C C . SER A 1 341 ? 13.703 24.807 29.693 1.00 51.84 341 SER A C 1
ATOM 2604 O O . SER A 1 341 ? 12.632 24.390 29.261 1.00 51.84 341 SER A O 1
ATOM 2606 N N . ASN A 1 342 ? 14.766 24.001 29.809 1.00 47.16 342 ASN A N 1
ATOM 2607 C CA . ASN A 1 342 ? 14.715 22.569 29.498 1.00 47.16 342 ASN A CA 1
ATOM 2608 C C . ASN A 1 342 ? 13.975 21.755 30.577 1.00 47.16 342 ASN A C 1
ATOM 2610 O O . ASN A 1 342 ? 13.187 20.878 30.227 1.00 47.16 342 ASN A O 1
ATOM 2614 N N . CYS A 1 343 ? 14.178 22.050 31.869 1.00 45.25 343 CYS A N 1
ATOM 2615 C CA . CYS A 1 343 ? 13.380 21.460 32.951 1.00 45.25 343 CYS A CA 1
ATOM 2616 C C . CYS A 1 343 ? 11.896 21.867 32.808 1.00 45.25 343 CYS A C 1
ATOM 2618 O O . CYS A 1 343 ? 11.012 21.044 33.028 1.00 45.25 343 CYS A O 1
ATOM 2620 N N . GLU A 1 344 ? 11.592 23.101 32.394 1.00 53.38 344 GLU A N 1
ATOM 2621 C CA . GLU A 1 344 ? 10.213 23.558 32.160 1.00 53.38 344 GLU A CA 1
ATOM 2622 C C . GLU A 1 344 ? 9.568 22.918 30.927 1.00 53.38 344 GLU A C 1
ATOM 2624 O O . GLU A 1 344 ? 8.443 22.426 31.018 1.00 53.38 344 GLU A O 1
ATOM 2629 N N . ALA A 1 345 ? 10.273 22.848 29.794 1.00 51.16 345 ALA A N 1
ATOM 2630 C CA . ALA A 1 345 ? 9.784 22.175 28.592 1.00 51.16 345 ALA A CA 1
ATOM 2631 C C . ALA A 1 345 ? 9.528 20.680 28.845 1.00 51.16 345 ALA A C 1
ATOM 2633 O O . ALA A 1 345 ? 8.504 20.148 28.415 1.00 51.16 345 ALA A O 1
ATOM 2634 N N . LEU A 1 346 ? 10.404 20.016 29.609 1.00 47.78 346 LEU A N 1
ATOM 2635 C CA . LEU A 1 346 ? 10.228 18.619 30.003 1.00 47.78 346 LEU A CA 1
ATOM 2636 C C . LEU A 1 346 ? 9.035 18.436 30.955 1.00 47.78 346 LEU A C 1
ATOM 2638 O O . LEU A 1 346 ? 8.203 17.567 30.713 1.00 47.78 346 LEU A O 1
ATOM 2642 N N . ASN A 1 347 ? 8.888 19.273 31.989 1.00 45.06 347 ASN A N 1
ATOM 2643 C CA . ASN A 1 347 ? 7.722 19.214 32.881 1.00 45.06 347 ASN A CA 1
ATOM 2644 C C . ASN A 1 347 ? 6.410 19.563 32.141 1.00 45.06 347 ASN A C 1
ATOM 2646 O O . ASN A 1 347 ? 5.375 18.960 32.420 1.00 45.06 347 ASN A O 1
ATOM 2650 N N . THR A 1 348 ? 6.447 20.455 31.146 1.00 52.00 348 THR A N 1
ATOM 2651 C CA . THR A 1 348 ? 5.300 20.763 30.269 1.00 52.00 348 THR A CA 1
ATOM 2652 C C . THR A 1 348 ? 4.939 19.563 29.394 1.00 52.00 348 THR A C 1
ATOM 2654 O O . THR A 1 348 ? 3.765 19.219 29.277 1.00 52.00 348 THR A O 1
ATOM 2657 N N . MET A 1 349 ? 5.935 18.869 28.834 1.00 47.78 349 MET A N 1
ATOM 2658 C CA . MET A 1 349 ? 5.737 17.631 28.075 1.00 47.78 349 MET A CA 1
ATOM 2659 C C . MET A 1 349 ? 5.173 16.508 28.961 1.00 47.78 349 MET A C 1
ATOM 2661 O O . MET A 1 349 ? 4.218 15.846 28.564 1.00 47.78 349 MET A O 1
ATOM 2665 N N . ILE A 1 350 ? 5.679 16.346 30.190 1.00 46.78 350 ILE A N 1
ATOM 2666 C CA . ILE A 1 350 ? 5.147 15.404 31.190 1.00 46.78 350 ILE A CA 1
ATOM 2667 C C . ILE A 1 350 ? 3.695 15.752 31.552 1.00 46.78 350 ILE A C 1
ATOM 2669 O O . ILE A 1 350 ? 2.852 14.858 31.608 1.00 46.78 350 ILE A O 1
ATOM 2673 N N . HIS A 1 351 ? 3.365 17.032 31.749 1.00 42.97 351 HIS A N 1
ATOM 2674 C CA . HIS A 1 351 ? 1.989 17.467 32.003 1.00 42.97 351 HIS A CA 1
ATOM 2675 C C . HIS A 1 351 ? 1.077 17.202 30.795 1.00 42.97 351 HIS A C 1
ATOM 2677 O O . HIS A 1 351 ? -0.058 16.752 30.959 1.00 42.97 351 HIS A O 1
ATOM 2683 N N . HIS A 1 352 ? 1.563 17.432 29.573 1.00 43.47 352 HIS A N 1
ATOM 2684 C CA . HIS A 1 352 ? 0.814 17.148 28.351 1.00 43.47 352 HIS A CA 1
ATOM 2685 C C . HIS A 1 352 ? 0.557 15.640 28.192 1.00 43.47 352 HIS A C 1
ATOM 2687 O O . HIS A 1 352 ? -0.583 15.246 27.968 1.00 43.47 352 HIS A O 1
ATOM 2693 N N . LEU A 1 353 ? 1.555 14.784 28.442 1.00 39.28 353 LEU A N 1
ATOM 2694 C CA . LEU A 1 353 ? 1.399 13.322 28.489 1.00 39.28 353 LEU A CA 1
ATOM 2695 C C . LEU A 1 353 ? 0.393 12.883 29.572 1.00 39.28 353 LEU A C 1
ATOM 2697 O O . LEU A 1 353 ? -0.512 12.097 29.289 1.00 39.28 353 LEU A O 1
ATOM 2701 N N . LYS A 1 354 ? 0.470 13.460 30.781 1.00 42.69 354 LYS A N 1
ATOM 2702 C CA . LYS A 1 354 ? -0.508 13.263 31.875 1.00 42.69 354 LYS A CA 1
ATOM 2703 C C . LYS A 1 354 ? -1.913 13.812 31.563 1.00 42.69 354 LYS A C 1
ATOM 2705 O O . LYS A 1 354 ? -2.849 13.492 32.293 1.00 42.69 354 LYS A O 1
ATOM 2710 N N . THR A 1 355 ? -2.076 14.603 30.499 1.00 45.94 355 THR A N 1
ATOM 2711 C CA . THR A 1 355 ? -3.374 15.100 30.007 1.00 45.94 355 THR A CA 1
ATOM 2712 C C . THR A 1 355 ? -3.897 14.226 28.860 1.00 45.94 355 THR A C 1
ATOM 2714 O O . THR A 1 355 ? -5.013 13.728 28.933 1.00 45.94 355 THR A O 1
ATOM 2717 N N . VAL A 1 356 ? -3.074 13.915 27.853 1.00 46.38 356 VAL A N 1
ATOM 2718 C CA . VAL A 1 356 ? -3.417 12.987 26.753 1.00 46.38 356 VAL A CA 1
ATOM 2719 C C . VAL A 1 356 ? -3.790 11.595 27.287 1.00 46.38 356 VAL A C 1
ATOM 2721 O O . VAL A 1 356 ? -4.745 10.978 26.815 1.00 46.38 356 VAL A O 1
ATOM 2724 N N . GLY A 1 357 ? -3.107 11.130 28.339 1.00 51.12 357 GLY A N 1
ATOM 2725 C CA . GLY A 1 357 ? -3.428 9.887 29.045 1.00 51.12 357 GLY A CA 1
ATOM 2726 C C . GLY A 1 357 ? -4.747 9.892 29.836 1.00 51.12 357 GLY A C 1
ATOM 2727 O O . GLY A 1 357 ? -5.099 8.852 30.393 1.00 51.12 357 GLY A O 1
ATOM 2728 N N . LYS A 1 358 ? -5.480 11.016 29.905 1.00 55.06 358 LYS A N 1
ATOM 2729 C CA . LYS A 1 358 ? -6.838 11.089 30.479 1.00 55.06 358 LYS A CA 1
ATOM 2730 C C . LYS A 1 358 ? -7.914 10.808 29.435 1.00 55.06 358 LYS A C 1
ATOM 2732 O O . LYS A 1 358 ? -8.777 9.977 29.693 1.00 55.06 358 LYS A O 1
ATOM 2737 N N . SER A 1 359 ? -7.800 11.366 28.232 1.00 52.44 359 SER A N 1
ATOM 2738 C CA . SER A 1 359 ? -8.779 11.143 27.156 1.00 52.44 359 SER A CA 1
ATOM 2739 C C . SER A 1 359 ? -8.941 9.671 26.801 1.00 52.44 359 SER A C 1
ATOM 2741 O O . SER A 1 359 ? -10.039 9.110 26.840 1.00 52.44 359 SER A O 1
ATOM 2743 N N . PHE A 1 360 ? -7.810 8.990 26.647 1.00 67.12 360 PHE A N 1
ATOM 2744 C CA . PHE A 1 360 ? -7.777 7.558 26.395 1.00 67.12 360 PHE A CA 1
ATOM 2745 C C . PHE A 1 360 ? -8.492 6.714 27.467 1.00 67.12 360 PHE A C 1
ATOM 2747 O O . PHE A 1 360 ? -9.011 5.645 27.155 1.00 67.12 360 PHE A O 1
ATOM 2754 N N . ARG A 1 361 ? -8.563 7.176 28.727 1.00 78.25 361 ARG A N 1
ATOM 2755 C CA . ARG A 1 361 ? -9.226 6.442 29.821 1.00 78.25 361 ARG A CA 1
ATOM 2756 C C . ARG A 1 361 ? -10.743 6.369 29.641 1.00 78.25 361 ARG A C 1
ATOM 2758 O O . ARG A 1 361 ? -11.308 5.333 29.981 1.00 78.25 361 ARG A O 1
ATOM 2765 N N . SER A 1 362 ? -11.394 7.400 29.085 1.00 84.75 362 SER A N 1
ATOM 2766 C CA . SER A 1 362 ? -12.844 7.364 28.821 1.00 84.75 362 SER A CA 1
ATOM 2767 C C . SER A 1 362 ? -13.167 6.309 27.766 1.00 84.75 362 SER A C 1
ATOM 2769 O O . SER A 1 362 ? -13.881 5.341 28.047 1.00 84.75 362 SER A O 1
ATOM 2771 N N . GLY A 1 363 ? -12.575 6.450 26.577 1.00 89.94 363 GLY A N 1
ATOM 2772 C CA . GLY A 1 363 ? -12.855 5.566 25.451 1.00 89.94 363 GLY A CA 1
ATOM 2773 C C . GLY A 1 363 ? -12.429 4.122 25.706 1.00 89.94 363 GLY A C 1
ATOM 2774 O O . GLY A 1 363 ? -13.156 3.203 25.336 1.00 89.94 363 GLY A O 1
ATOM 2775 N N . LEU A 1 364 ? -11.302 3.896 26.390 1.00 90.81 364 LEU A N 1
ATOM 2776 C CA . LEU A 1 364 ? -10.827 2.550 26.715 1.00 90.81 364 LEU A CA 1
ATOM 2777 C C . LEU A 1 364 ? -11.714 1.854 27.760 1.00 90.81 364 LEU A C 1
ATOM 2779 O O . LEU A 1 364 ? -12.033 0.678 27.579 1.00 90.81 364 LEU A O 1
ATOM 2783 N N . LEU A 1 365 ? -12.166 2.559 28.808 1.00 92.00 365 LEU A N 1
ATOM 2784 C CA . LEU A 1 365 ? -13.122 2.027 29.791 1.00 92.00 365 LEU A CA 1
ATOM 2785 C C . LEU A 1 365 ? -14.464 1.688 29.125 1.00 92.00 365 LEU A C 1
ATOM 2787 O O . LEU A 1 365 ? -14.973 0.579 29.299 1.00 92.00 365 LEU A O 1
ATOM 2791 N N . ASN A 1 366 ? -15.000 2.612 28.321 1.00 94.25 366 ASN A N 1
ATOM 2792 C CA . ASN A 1 366 ? -16.251 2.429 27.584 1.00 94.25 366 ASN A CA 1
ATOM 2793 C C . ASN A 1 366 ? -16.176 1.250 26.605 1.00 94.25 366 ASN A C 1
ATOM 2795 O O . ASN A 1 366 ? -17.046 0.377 26.619 1.00 94.25 366 ASN A O 1
ATOM 2799 N N . PHE A 1 367 ? -15.106 1.165 25.813 1.00 95.69 367 PHE A N 1
ATOM 2800 C CA . PHE A 1 367 ? -14.883 0.048 24.899 1.00 95.69 367 PHE A CA 1
ATOM 2801 C C . PHE A 1 367 ? -14.790 -1.286 25.645 1.00 95.69 367 PHE A C 1
ATOM 2803 O O . PHE A 1 367 ? -15.443 -2.251 25.247 1.00 95.69 367 PHE A O 1
ATOM 2810 N N . CYS A 1 368 ? -14.016 -1.352 26.734 1.00 95.62 368 CYS A N 1
ATOM 2811 C CA . CYS A 1 368 ? -13.849 -2.591 27.490 1.00 95.62 368 CYS A CA 1
ATOM 2812 C C . CYS A 1 368 ? -15.169 -3.060 28.118 1.00 95.62 368 CYS A C 1
ATOM 2814 O O . CYS A 1 368 ? -15.464 -4.253 28.094 1.00 95.62 368 CYS A O 1
ATOM 2816 N N . ALA A 1 369 ? -15.990 -2.132 28.613 1.00 95.88 369 ALA A N 1
ATOM 2817 C CA . ALA A 1 369 ? -17.306 -2.435 29.160 1.00 95.88 369 ALA A CA 1
ATOM 2818 C C . ALA A 1 369 ? -18.258 -3.031 28.105 1.00 95.88 369 ALA A C 1
ATOM 2820 O O . ALA A 1 369 ? -18.881 -4.066 28.345 1.00 95.88 369 ALA A O 1
ATOM 2821 N N . VAL A 1 370 ? -18.310 -2.440 26.905 1.00 97.12 370 VAL A N 1
ATOM 2822 C CA . VAL A 1 370 ? -19.114 -2.961 25.783 1.00 97.12 370 VAL A CA 1
ATOM 2823 C C . VAL A 1 370 ? -18.550 -4.285 25.246 1.00 97.12 370 VAL A C 1
ATOM 2825 O O . VAL A 1 370 ? -19.314 -5.184 24.899 1.00 97.12 370 VAL A O 1
ATOM 2828 N N . ALA A 1 371 ? -17.226 -4.463 25.233 1.00 97.56 371 ALA A N 1
ATOM 2829 C CA . ALA A 1 371 ? -16.582 -5.712 24.824 1.00 97.56 371 ALA A CA 1
ATOM 2830 C C . ALA A 1 371 ? -16.888 -6.887 25.777 1.00 97.56 371 ALA A C 1
ATOM 2832 O O . ALA A 1 371 ? -17.050 -8.018 25.311 1.00 97.56 371 ALA A O 1
ATOM 2833 N N . LEU A 1 372 ? -17.010 -6.632 27.086 1.00 97.12 372 LEU A N 1
ATOM 2834 C CA . LEU A 1 372 ? -17.473 -7.625 28.064 1.00 97.12 372 LEU A CA 1
ATOM 2835 C C . LEU A 1 372 ? -18.987 -7.885 27.944 1.00 97.12 372 LEU A C 1
ATOM 2837 O O . LEU A 1 372 ? -19.406 -9.040 27.937 1.00 97.12 372 LEU A O 1
ATOM 2841 N N . ALA A 1 373 ? -19.806 -6.852 27.729 1.00 96.94 373 ALA A N 1
ATOM 2842 C CA . ALA A 1 373 ? -21.240 -7.026 27.476 1.00 96.94 373 ALA A CA 1
ATOM 2843 C C . ALA A 1 373 ? -21.522 -7.867 26.207 1.00 96.94 373 ALA A C 1
ATOM 2845 O O . ALA A 1 373 ? -22.418 -8.710 26.203 1.00 96.94 373 ALA A O 1
ATOM 2846 N N . LEU A 1 374 ? -20.718 -7.699 25.148 1.00 96.81 374 LEU A N 1
ATOM 2847 C CA . LEU A 1 374 ? -20.758 -8.536 23.940 1.00 96.81 374 LEU A CA 1
ATOM 2848 C C . LEU A 1 374 ? -20.334 -9.989 24.207 1.00 96.81 374 LEU A C 1
ATOM 2850 O O . LEU A 1 374 ? -20.964 -10.908 23.678 1.00 96.81 374 LEU A O 1
ATOM 2854 N N . ASN A 1 375 ? -19.306 -10.208 25.034 1.00 96.38 375 ASN A N 1
ATOM 2855 C CA . ASN A 1 375 ? -18.872 -11.544 25.464 1.00 96.38 375 ASN A CA 1
ATOM 2856 C C . ASN A 1 375 ? -20.008 -12.302 26.165 1.00 96.38 375 ASN A C 1
ATOM 2858 O O . ASN A 1 375 ? -20.261 -13.465 25.854 1.00 96.38 375 ASN A O 1
ATOM 2862 N N . ASP A 1 376 ? -20.750 -11.615 27.031 1.00 94.81 376 ASP A N 1
ATOM 2863 C CA . ASP A 1 376 ? -21.897 -12.171 27.759 1.00 94.81 376 ASP A CA 1
ATOM 2864 C C . ASP A 1 376 ? -23.145 -12.361 26.874 1.00 94.81 376 ASP A C 1
ATOM 2866 O O . ASP A 1 376 ? -24.165 -12.888 27.327 1.00 94.81 376 ASP A O 1
ATOM 2870 N N . GLN A 1 377 ? -23.067 -11.955 25.602 1.00 95.25 377 GLN A N 1
ATOM 2871 C CA . GLN A 1 377 ? -24.019 -12.255 24.529 1.00 95.25 377 GLN A CA 1
ATOM 2872 C C . GLN A 1 377 ? -23.446 -13.226 23.473 1.00 95.25 377 GLN A C 1
ATOM 2874 O O . GLN A 1 377 ? -24.063 -13.436 22.429 1.00 95.25 377 GLN A O 1
ATOM 2879 N N . GLY A 1 378 ? -22.291 -13.852 23.727 1.00 95.12 378 GLY A N 1
ATOM 2880 C CA . GLY A 1 378 ? -21.677 -14.847 22.838 1.00 95.12 378 GLY A CA 1
ATOM 2881 C C . GLY A 1 378 ? -20.929 -14.269 21.627 1.00 95.12 378 GLY A C 1
ATOM 2882 O O . GLY A 1 378 ? -20.541 -15.020 20.730 1.00 95.12 378 GLY A O 1
ATOM 2883 N N . TYR A 1 379 ? -20.709 -12.954 21.588 1.00 96.56 379 TYR A N 1
ATOM 2884 C CA . TYR A 1 379 ? -19.931 -12.264 20.554 1.00 96.56 379 TYR A CA 1
ATOM 2885 C C . TYR A 1 379 ? -18.515 -11.940 21.045 1.00 96.56 379 TYR A C 1
ATOM 2887 O O . TYR A 1 379 ? -18.152 -12.218 22.188 1.00 96.56 379 TYR A O 1
ATOM 2895 N N . ARG A 1 380 ? -17.676 -11.369 20.172 1.00 95.75 380 ARG A N 1
ATOM 2896 C CA . ARG A 1 380 ? -16.330 -10.903 20.534 1.00 95.75 380 ARG A CA 1
ATOM 2897 C C . ARG A 1 380 ? -16.017 -9.588 19.840 1.00 95.75 380 ARG A C 1
ATOM 2899 O O . ARG A 1 380 ? -16.161 -9.477 18.627 1.00 95.75 380 ARG A O 1
ATOM 2906 N N . ALA A 1 381 ? -15.528 -8.629 20.617 1.00 96.81 381 ALA A N 1
ATOM 2907 C CA . ALA A 1 381 ? -14.918 -7.422 20.082 1.00 96.81 381 ALA A CA 1
ATOM 2908 C C . ALA A 1 381 ? -13.670 -7.768 19.248 1.00 96.81 381 ALA A C 1
ATOM 2910 O O . ALA A 1 381 ? -12.951 -8.721 19.555 1.00 96.81 381 ALA A O 1
ATOM 2911 N N . ILE A 1 382 ? -13.398 -6.974 18.212 1.00 96.56 382 ILE A N 1
ATOM 2912 C CA . ILE A 1 382 ? -12.200 -7.101 17.375 1.00 96.56 382 ILE A CA 1
ATOM 2913 C C . ILE A 1 382 ? -11.050 -6.278 17.963 1.00 96.56 382 ILE A C 1
ATOM 2915 O O . ILE A 1 382 ? -9.913 -6.753 17.983 1.00 96.56 382 ILE A O 1
ATOM 2919 N N . GLY A 1 383 ? -11.316 -5.055 18.438 1.00 96.56 383 GLY A N 1
ATOM 2920 C CA . GLY A 1 383 ? -10.259 -4.160 18.909 1.00 96.56 383 GLY A CA 1
ATOM 2921 C C . GLY A 1 383 ? -10.634 -2.683 19.012 1.00 96.56 383 GLY A C 1
ATOM 2922 O O . GLY A 1 383 ? -11.811 -2.328 19.021 1.00 96.56 383 GLY A O 1
ATOM 2923 N N . ILE A 1 384 ? -9.613 -1.827 19.040 1.00 96.56 384 ILE A N 1
ATOM 2924 C CA . ILE A 1 384 ? -9.724 -0.363 19.116 1.00 96.56 384 ILE A CA 1
ATOM 2925 C C . ILE A 1 384 ? -9.011 0.323 17.946 1.00 96.56 384 ILE A C 1
ATOM 2927 O O . ILE A 1 384 ? -8.087 -0.244 17.358 1.00 96.56 384 ILE A O 1
ATOM 2931 N N . ARG A 1 385 ? -9.391 1.572 17.655 1.00 95.88 385 ARG A N 1
ATOM 2932 C CA . ARG A 1 385 ? -8.592 2.524 16.875 1.00 95.88 385 ARG A CA 1
ATOM 2933 C C . ARG A 1 385 ? -8.182 3.719 17.734 1.00 95.88 385 ARG A C 1
ATOM 2935 O O . ARG A 1 385 ? -8.996 4.237 18.495 1.00 95.88 385 ARG A O 1
ATOM 2942 N N . ILE A 1 386 ? -6.937 4.146 17.551 1.00 94.19 386 ILE A N 1
ATOM 2943 C CA . ILE A 1 386 ? -6.334 5.372 18.083 1.00 94.19 386 ILE A CA 1
ATOM 2944 C C . ILE A 1 386 ? -6.010 6.279 16.881 1.00 94.19 386 ILE A C 1
ATOM 2946 O O . ILE A 1 386 ? -5.434 5.800 15.903 1.00 94.19 386 ILE A O 1
ATOM 2950 N N . ASP A 1 387 ? -6.408 7.549 16.909 1.00 92.00 387 ASP A N 1
ATOM 2951 C CA . ASP A 1 387 ? -6.273 8.530 15.812 1.00 92.00 387 ASP A CA 1
ATOM 2952 C C . ASP A 1 387 ? -5.567 9.822 16.291 1.00 92.00 387 ASP A C 1
ATOM 2954 O O . ASP A 1 387 ? -5.527 10.828 15.583 1.00 92.00 387 ASP A O 1
ATOM 2958 N N . SER A 1 388 ? -5.022 9.835 17.512 1.00 89.31 388 SER A N 1
ATOM 2959 C CA . SER A 1 388 ? -4.397 11.004 18.137 1.00 89.31 388 SER A CA 1
ATOM 2960 C C . SER A 1 388 ? -3.497 10.627 19.325 1.00 89.31 388 SER A C 1
ATOM 2962 O O . SER A 1 388 ? -3.490 9.485 19.788 1.00 89.31 388 SER A O 1
ATOM 2964 N N . GLY A 1 389 ? -2.729 11.602 19.825 1.00 87.69 389 GLY A N 1
ATOM 2965 C CA . GLY A 1 389 ? -1.833 11.435 20.973 1.00 87.69 389 GLY A CA 1
ATOM 2966 C C . GLY A 1 389 ? -0.539 10.672 20.665 1.00 87.69 389 GLY A C 1
ATOM 2967 O O . GLY A 1 389 ? -0.163 10.477 19.509 1.00 87.69 389 GLY A O 1
ATOM 2968 N N . ASP A 1 390 ? 0.165 10.253 21.718 1.00 90.06 390 ASP A N 1
ATOM 2969 C CA . ASP A 1 390 ? 1.360 9.411 21.597 1.00 90.06 390 ASP A CA 1
ATOM 2970 C C . ASP A 1 390 ? 0.946 7.964 21.286 1.00 90.06 390 ASP A C 1
ATOM 2972 O O . ASP A 1 390 ? 0.585 7.184 22.170 1.00 90.06 390 ASP A O 1
ATOM 2976 N N . LEU A 1 391 ? 0.994 7.601 20.003 1.00 92.88 391 LEU A N 1
ATOM 2977 C CA . LEU A 1 391 ? 0.587 6.280 19.526 1.00 92.88 391 LEU A CA 1
ATOM 2978 C C . LEU A 1 391 ? 1.432 5.136 20.124 1.00 92.88 391 LEU A C 1
ATOM 2980 O O . LEU A 1 391 ? 0.910 4.031 20.292 1.00 92.88 391 LEU A O 1
ATOM 2984 N N . ALA A 1 392 ? 2.704 5.367 20.479 1.00 93.06 392 ALA A N 1
ATOM 2985 C CA . ALA A 1 392 ? 3.531 4.345 21.118 1.00 93.06 392 ALA A CA 1
ATOM 2986 C C . ALA A 1 392 ? 3.051 4.103 22.552 1.00 93.06 392 ALA A C 1
ATOM 2988 O O . ALA A 1 392 ? 2.645 2.981 22.877 1.00 93.06 392 ALA A O 1
ATOM 2989 N N . TYR A 1 393 ? 3.015 5.157 23.372 1.00 92.50 393 TYR A N 1
ATOM 2990 C CA . TYR A 1 393 ? 2.573 5.101 24.766 1.00 92.50 393 TYR A CA 1
ATOM 2991 C C . TYR A 1 393 ? 1.140 4.564 24.900 1.00 92.50 393 TYR A C 1
ATOM 2993 O O . TYR A 1 393 ? 0.900 3.619 25.656 1.00 92.50 393 TYR A O 1
ATOM 3001 N N . LEU A 1 394 ? 0.194 5.103 24.123 1.00 92.94 394 LEU A N 1
ATOM 3002 C CA . LEU A 1 394 ? -1.216 4.712 24.187 1.00 92.94 394 LEU A CA 1
ATOM 3003 C C . LEU A 1 394 ? -1.436 3.260 23.730 1.00 92.94 394 LEU A C 1
ATOM 3005 O O . LEU A 1 394 ? -2.239 2.545 24.333 1.00 92.94 394 LEU A O 1
ATOM 3009 N N . SER A 1 395 ? -0.683 2.766 22.738 1.00 95.38 395 SER A N 1
ATOM 3010 C CA . SER A 1 395 ? -0.758 1.348 22.348 1.00 95.38 395 SER A CA 1
ATOM 3011 C C . SER A 1 395 ? -0.275 0.406 23.458 1.00 95.38 395 SER A C 1
ATOM 3013 O O . SER A 1 395 ? -0.902 -0.626 23.708 1.00 95.38 395 SER A O 1
ATOM 3015 N N . CYS A 1 396 ? 0.798 0.770 24.168 1.00 94.94 396 CYS A N 1
ATOM 3016 C CA . CYS A 1 396 ? 1.297 0.015 25.315 1.00 94.94 396 CYS A CA 1
ATOM 3017 C C . CYS A 1 396 ? 0.282 0.010 26.469 1.00 94.94 396 CYS A C 1
ATOM 3019 O O . CYS A 1 396 ? -0.028 -1.058 26.996 1.00 94.94 396 CYS A O 1
ATOM 3021 N N . LEU A 1 397 ? -0.297 1.171 26.793 1.00 92.38 397 LEU A N 1
ATOM 3022 C CA . LEU A 1 397 ? -1.313 1.326 27.839 1.00 92.38 397 LEU A CA 1
ATOM 3023 C C . LEU A 1 397 ? -2.593 0.518 27.549 1.00 92.38 397 LEU A C 1
ATOM 3025 O O . LEU A 1 397 ? -3.149 -0.111 28.454 1.00 92.38 397 LEU A O 1
ATOM 3029 N N . ALA A 1 398 ? -3.047 0.475 26.290 1.00 94.06 398 ALA A N 1
ATOM 3030 C CA . ALA A 1 398 ? -4.170 -0.377 25.896 1.00 94.06 398 ALA A CA 1
ATOM 3031 C C . ALA A 1 398 ? -3.830 -1.867 25.982 1.00 94.06 398 ALA A C 1
ATOM 3033 O O . ALA A 1 398 ? -4.643 -2.635 26.492 1.00 94.06 398 ALA A O 1
ATOM 3034 N N . ARG A 1 399 ? -2.635 -2.288 25.543 1.00 96.31 399 ARG A N 1
ATOM 3035 C CA . ARG A 1 399 ? -2.218 -3.696 25.638 1.00 96.31 399 ARG A CA 1
ATOM 3036 C C . ARG A 1 399 ? -2.183 -4.174 27.088 1.00 96.31 399 ARG A C 1
ATOM 3038 O O . ARG A 1 399 ? -2.791 -5.196 27.391 1.00 96.31 399 ARG A O 1
ATOM 3045 N N . GLU A 1 400 ? -1.554 -3.405 27.975 1.00 93.94 400 GLU A N 1
ATOM 3046 C CA . GLU A 1 400 ? -1.501 -3.715 29.406 1.00 93.94 400 GLU A CA 1
ATOM 3047 C C . GLU A 1 400 ? -2.911 -3.769 30.019 1.00 93.94 400 GLU A C 1
ATOM 3049 O O . GLU A 1 400 ? -3.243 -4.689 30.765 1.00 93.94 400 GLU A O 1
ATOM 3054 N N . THR A 1 401 ? -3.783 -2.824 29.653 1.00 92.19 401 THR A N 1
ATOM 3055 C CA . THR A 1 401 ? -5.195 -2.824 30.067 1.00 92.19 401 THR A CA 1
ATOM 3056 C C . THR A 1 401 ? -5.921 -4.093 29.614 1.00 92.19 401 THR A C 1
ATOM 3058 O O . THR A 1 401 ? -6.608 -4.735 30.411 1.00 92.19 401 THR A O 1
ATOM 3061 N N . PHE A 1 402 ? -5.741 -4.506 28.357 1.00 95.75 402 PHE A N 1
ATOM 3062 C CA . PHE A 1 402 ? -6.338 -5.728 27.823 1.00 95.75 402 PHE A CA 1
ATOM 3063 C C . PHE A 1 402 ? -5.795 -6.992 28.504 1.00 95.75 402 PHE A C 1
ATOM 3065 O O . PHE A 1 402 ? -6.547 -7.944 28.706 1.00 95.75 402 PHE A O 1
ATOM 3072 N N . GLU A 1 403 ? -4.520 -7.009 28.893 1.00 95.50 403 GLU A N 1
ATOM 3073 C CA . GLU A 1 403 ? -3.892 -8.099 29.649 1.00 95.50 403 GLU A CA 1
ATOM 3074 C C . GLU A 1 403 ? -4.436 -8.181 31.085 1.00 95.50 403 GLU A C 1
ATOM 3076 O O . GLU A 1 403 ? -4.929 -9.238 31.488 1.00 95.50 403 GLU A O 1
ATOM 3081 N N . ARG A 1 404 ? -4.492 -7.056 31.814 1.00 92.38 404 ARG A N 1
ATOM 3082 C CA . ARG A 1 404 ? -5.111 -6.960 33.152 1.00 92.38 404 ARG A CA 1
ATOM 3083 C C . ARG A 1 404 ? -6.567 -7.451 33.150 1.00 92.38 404 ARG A C 1
ATOM 3085 O O . ARG A 1 404 ? -6.975 -8.193 34.046 1.00 92.38 404 ARG A O 1
ATOM 3092 N N . ILE A 1 405 ? -7.358 -7.079 32.138 1.00 92.75 405 ILE A N 1
ATOM 3093 C CA . ILE A 1 405 ? -8.757 -7.519 31.991 1.00 92.75 405 ILE A CA 1
ATOM 3094 C C . ILE A 1 405 ? -8.836 -9.010 31.621 1.00 92.75 405 ILE A C 1
ATOM 3096 O O . ILE A 1 405 ? -9.636 -9.741 32.213 1.00 92.75 405 ILE A O 1
ATOM 3100 N N . ALA A 1 406 ? -7.983 -9.491 30.708 1.00 95.19 406 ALA A N 1
ATOM 3101 C CA . ALA A 1 406 ? -7.916 -10.904 30.331 1.00 95.19 406 ALA A CA 1
ATOM 3102 C C . ALA A 1 406 ? -7.637 -11.815 31.536 1.00 95.19 406 ALA A C 1
ATOM 3104 O O . ALA A 1 406 ? -8.268 -12.867 31.661 1.00 95.19 406 ALA A O 1
ATOM 3105 N N . GLU A 1 407 ? -6.746 -11.411 32.444 1.00 93.62 407 GLU A N 1
ATOM 3106 C CA . GLU A 1 407 ? -6.486 -12.132 33.693 1.00 93.62 407 GLU A CA 1
ATOM 3107 C C . GLU A 1 407 ? -7.658 -12.024 34.676 1.00 93.62 407 GLU A C 1
ATOM 3109 O O . GLU A 1 407 ? -8.156 -13.043 35.167 1.00 93.62 407 GLU A O 1
ATOM 3114 N N . ARG A 1 408 ? -8.145 -10.800 34.933 1.00 91.94 408 ARG A N 1
ATOM 3115 C CA . ARG A 1 408 ? -9.201 -10.516 35.919 1.00 91.94 408 ARG A CA 1
ATOM 3116 C C . ARG A 1 408 ? -10.502 -11.266 35.632 1.00 91.94 408 ARG A C 1
ATOM 3118 O O . ARG A 1 408 ? -11.088 -11.828 36.559 1.00 91.94 408 ARG A O 1
ATOM 3125 N N . PHE A 1 409 ? -10.931 -11.289 34.372 1.00 92.44 409 PHE A N 1
ATOM 3126 C CA . PHE A 1 409 ? -12.168 -11.939 33.923 1.00 92.44 409 PHE A CA 1
ATOM 3127 C C . PHE A 1 409 ? -11.935 -13.347 33.346 1.00 92.44 409 PHE A C 1
ATOM 3129 O O . PHE A 1 409 ? -12.894 -14.040 33.018 1.00 92.44 409 PHE A O 1
ATOM 3136 N N . LYS A 1 410 ? -10.675 -13.806 33.269 1.00 94.38 410 LYS A N 1
ATOM 3137 C CA . LYS A 1 410 ? -10.264 -15.104 32.699 1.00 94.38 410 LYS A CA 1
ATOM 3138 C C . LYS A 1 410 ? -10.702 -15.277 31.239 1.00 94.38 410 LYS A C 1
ATOM 3140 O O . LYS A 1 410 ? -11.229 -16.321 30.854 1.00 94.38 410 LYS A O 1
ATOM 3145 N N . LEU A 1 411 ? -10.435 -14.258 30.421 1.00 94.88 411 LEU A N 1
ATOM 3146 C CA . LEU A 1 411 ? -10.751 -14.193 28.991 1.00 94.88 411 LEU A CA 1
ATOM 3147 C C . LEU A 1 411 ? -9.461 -14.092 28.144 1.00 94.88 411 LEU A C 1
ATOM 3149 O O . LEU A 1 411 ? -9.104 -12.999 27.708 1.00 94.88 411 LEU A O 1
ATOM 3153 N N . PRO A 1 412 ? -8.757 -15.206 27.833 1.00 94.12 412 PRO A N 1
ATOM 3154 C CA . PRO A 1 412 ? -7.461 -15.185 27.127 1.00 94.12 412 PRO A CA 1
ATOM 3155 C C . PRO A 1 412 ? -7.496 -14.692 25.669 1.00 94.12 412 PRO A C 1
ATOM 3157 O O . PRO A 1 412 ? -6.468 -14.683 24.991 1.00 94.12 412 PRO A O 1
ATOM 3160 N N . TRP A 1 413 ? -8.679 -1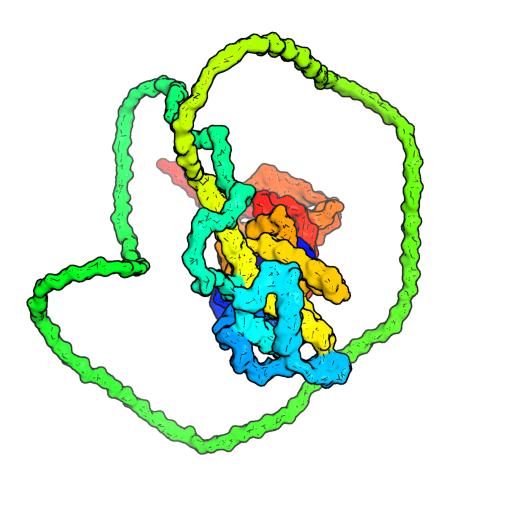4.348 25.156 1.00 95.81 413 TRP A N 1
ATOM 3161 C CA . TRP A 1 413 ? -8.854 -13.697 23.859 1.00 95.81 413 TRP A CA 1
ATOM 3162 C C . TRP A 1 413 ? -8.765 -12.165 23.967 1.00 95.81 413 TRP A C 1
ATOM 3164 O O . TRP A 1 413 ? -8.396 -11.520 22.991 1.00 95.81 413 TRP A O 1
ATOM 3174 N N . PHE A 1 414 ? -9.043 -11.593 25.144 1.00 95.88 414 PHE A N 1
ATOM 3175 C CA . PHE A 1 414 ? -9.150 -10.148 25.357 1.00 95.88 414 PHE A CA 1
ATOM 3176 C C . PHE A 1 414 ? -7.786 -9.448 25.230 1.00 95.88 414 PHE A C 1
ATOM 3178 O O . PHE A 1 414 ? -7.672 -8.437 24.549 1.00 95.88 414 PHE A O 1
ATOM 3185 N N . SER A 1 415 ? -6.704 -10.050 25.741 1.00 95.88 415 SER A N 1
ATOM 3186 C CA . SER A 1 415 ? -5.327 -9.546 25.559 1.00 95.88 415 SER A CA 1
ATOM 3187 C C . SER A 1 415 ? -4.864 -9.503 24.093 1.00 95.88 415 SER A C 1
ATOM 3189 O O . SER A 1 415 ? -3.906 -8.803 23.760 1.00 95.88 415 SER A O 1
ATOM 3191 N N . LYS A 1 416 ? -5.565 -10.214 23.198 1.00 96.12 416 LYS A N 1
ATOM 3192 C CA . LYS A 1 416 ? -5.298 -10.293 21.752 1.00 96.12 416 LYS A CA 1
ATOM 3193 C C . LYS A 1 416 ? -6.214 -9.396 20.913 1.00 96.12 416 LYS A C 1
ATOM 3195 O O . LYS A 1 416 ? -6.263 -9.553 19.696 1.00 96.12 416 LYS A O 1
ATOM 3200 N N . LEU A 1 417 ? -6.942 -8.475 21.547 1.00 97.50 417 LEU A N 1
ATOM 3201 C CA . LEU A 1 417 ? -7.692 -7.427 20.858 1.00 97.50 417 LEU A CA 1
ATOM 3202 C C . LEU A 1 417 ? -6.764 -6.587 19.972 1.00 97.50 417 LEU A C 1
ATOM 3204 O O . LEU A 1 417 ? -5.644 -6.258 20.361 1.00 97.50 417 LEU A O 1
ATOM 3208 N N . THR A 1 418 ? -7.242 -6.255 18.775 1.00 97.38 418 THR A N 1
ATOM 3209 C CA . THR A 1 418 ? -6.471 -5.543 17.748 1.00 97.38 418 THR A CA 1
ATOM 3210 C C . THR A 1 418 ? -6.314 -4.073 18.131 1.00 97.38 418 THR A C 1
ATOM 3212 O O . THR A 1 418 ? -7.308 -3.386 18.351 1.00 97.38 418 THR A O 1
ATOM 3215 N N . ILE A 1 419 ? -5.091 -3.555 18.151 1.00 97.38 419 ILE A N 1
ATOM 3216 C CA . ILE A 1 419 ? -4.827 -2.119 18.266 1.00 97.38 419 ILE A CA 1
ATOM 3217 C C . ILE A 1 419 ? -4.533 -1.579 16.866 1.00 97.38 419 ILE A C 1
ATOM 3219 O O . ILE A 1 419 ? -3.508 -1.902 16.265 1.00 97.38 419 ILE A O 1
ATOM 3223 N N . VAL A 1 420 ? -5.446 -0.762 16.340 1.00 97.00 420 VAL A N 1
ATOM 3224 C CA . VAL A 1 420 ? -5.262 -0.008 15.095 1.00 97.00 420 VAL A CA 1
ATOM 3225 C C . VAL A 1 420 ? -4.796 1.406 15.435 1.00 97.00 420 VAL A C 1
ATOM 3227 O O . VAL A 1 420 ? -5.389 2.050 16.297 1.00 97.00 420 VAL A O 1
ATOM 3230 N N . ALA A 1 421 ? -3.795 1.924 14.730 1.00 95.94 421 ALA A N 1
ATOM 3231 C CA . ALA A 1 421 ? -3.437 3.341 14.786 1.00 95.94 421 ALA A CA 1
ATOM 3232 C C . ALA A 1 421 ? -3.597 4.011 13.417 1.00 95.94 421 ALA A C 1
ATOM 3234 O O . ALA A 1 421 ? -3.304 3.406 12.382 1.00 95.94 421 ALA A O 1
ATOM 3235 N N . SER A 1 422 ? -4.041 5.262 13.410 1.00 91.94 422 SER A N 1
ATOM 3236 C CA . SER A 1 422 ? -4.074 6.142 12.238 1.00 91.94 422 SER A CA 1
ATOM 3237 C C . SER A 1 422 ? -3.637 7.568 12.622 1.00 91.94 422 SER A C 1
ATOM 3239 O O . SER A 1 422 ? -3.045 7.746 13.682 1.00 91.94 422 SER A O 1
ATOM 3241 N N . ASN A 1 423 ? -3.882 8.545 11.737 1.00 88.44 423 ASN A N 1
ATOM 3242 C CA . ASN A 1 423 ? -3.409 9.941 11.770 1.00 88.44 423 ASN A CA 1
ATOM 3243 C C . ASN A 1 423 ? -1.917 10.143 11.422 1.00 88.44 423 ASN A C 1
ATOM 3245 O O . ASN A 1 423 ? -1.030 9.616 12.079 1.00 88.44 423 ASN A O 1
ATOM 3249 N N . ASP A 1 424 ? -1.678 10.859 10.312 1.00 87.50 424 ASP A N 1
ATOM 3250 C CA . ASP A 1 424 ? -0.392 11.290 9.720 1.00 87.50 424 ASP A CA 1
ATOM 3251 C C . ASP A 1 424 ? 0.822 10.334 9.833 1.00 87.50 424 ASP A C 1
ATOM 3253 O O . ASP A 1 424 ? 1.994 10.718 9.823 1.00 87.50 424 ASP A O 1
ATOM 3257 N N . ILE A 1 425 ? 0.526 9.031 9.805 1.00 93.75 425 ILE A N 1
ATOM 3258 C CA . ILE A 1 425 ? 1.512 7.952 9.751 1.00 93.75 425 ILE A CA 1
ATOM 3259 C C . ILE A 1 425 ? 2.254 7.979 8.408 1.00 93.75 425 ILE A C 1
ATOM 3261 O O . ILE A 1 425 ? 1.662 7.837 7.335 1.00 93.75 425 ILE A O 1
ATOM 3265 N N . ASN A 1 426 ? 3.574 8.110 8.480 1.00 94.88 426 ASN A N 1
ATOM 3266 C CA . ASN A 1 426 ? 4.522 8.057 7.369 1.00 94.88 426 ASN A CA 1
ATOM 3267 C C . ASN A 1 426 ? 5.662 7.048 7.638 1.00 94.88 426 ASN A C 1
ATOM 3269 O O . ASN A 1 426 ? 5.756 6.457 8.715 1.00 94.88 426 ASN A O 1
ATOM 3273 N N . GLU A 1 427 ? 6.534 6.838 6.648 1.00 94.00 427 GLU A N 1
ATOM 3274 C CA . GLU A 1 427 ? 7.648 5.874 6.714 1.00 94.00 427 GLU A CA 1
ATOM 3275 C C . GLU A 1 427 ? 8.525 6.046 7.963 1.00 94.00 427 GLU A C 1
ATOM 3277 O O . GLU A 1 427 ? 8.873 5.064 8.619 1.00 94.00 427 GLU A O 1
ATOM 3282 N N . ASP A 1 428 ? 8.857 7.295 8.290 1.00 93.88 428 ASP A N 1
ATOM 3283 C CA . ASP A 1 428 ? 9.808 7.642 9.339 1.00 93.88 428 ASP A CA 1
ATOM 3284 C C . ASP A 1 428 ? 9.138 7.567 10.733 1.00 93.88 428 ASP A C 1
ATOM 3286 O O . ASP A 1 428 ? 9.755 7.095 11.689 1.00 93.88 428 ASP A O 1
ATOM 3290 N N . THR A 1 429 ? 7.833 7.871 10.843 1.00 94.56 429 THR A N 1
ATOM 3291 C CA . THR A 1 429 ? 7.059 7.599 12.076 1.00 94.56 429 THR A CA 1
ATOM 3292 C C . THR A 1 429 ? 6.967 6.107 12.402 1.00 94.56 429 THR A C 1
ATOM 3294 O O . THR A 1 429 ? 7.112 5.741 13.562 1.00 94.56 429 THR A O 1
ATOM 3297 N N . ILE A 1 430 ? 6.793 5.222 11.411 1.00 95.88 430 ILE A N 1
ATOM 3298 C CA . ILE A 1 430 ? 6.727 3.768 11.657 1.00 95.88 430 ILE A CA 1
ATOM 3299 C C . ILE A 1 430 ? 8.069 3.245 12.183 1.00 95.88 430 ILE A C 1
ATOM 3301 O O . ILE A 1 430 ? 8.089 2.399 13.076 1.00 95.88 430 ILE A O 1
ATOM 3305 N N . LEU A 1 431 ? 9.189 3.766 11.668 1.00 94.38 431 LEU A N 1
ATOM 3306 C CA . LEU A 1 431 ? 10.519 3.448 12.193 1.00 94.38 431 LEU A CA 1
ATOM 3307 C C . LEU A 1 431 ? 10.652 3.883 13.661 1.00 94.38 431 LEU A C 1
ATOM 3309 O O . LEU A 1 431 ? 11.020 3.059 14.495 1.00 94.38 431 LEU A O 1
ATOM 3313 N N . SER A 1 432 ? 10.250 5.112 13.996 1.00 95.25 432 SER A N 1
ATOM 3314 C CA . SER A 1 432 ? 10.288 5.606 15.380 1.00 95.25 432 SER A CA 1
ATOM 3315 C C . SER A 1 432 ? 9.362 4.830 16.331 1.00 95.25 432 SER A C 1
ATOM 3317 O O . SER A 1 432 ? 9.751 4.536 17.460 1.00 95.25 432 SER A O 1
ATOM 3319 N N . LEU A 1 433 ? 8.161 4.434 15.891 1.00 95.75 433 LEU A N 1
ATOM 3320 C CA . LEU A 1 433 ? 7.258 3.589 16.686 1.00 95.75 433 LEU A CA 1
ATOM 3321 C C . LEU A 1 433 ? 7.878 2.209 16.954 1.00 95.75 433 LEU A C 1
ATOM 3323 O O . LEU A 1 433 ? 7.832 1.723 18.085 1.00 95.75 433 LEU A O 1
ATOM 3327 N N . ASN A 1 434 ? 8.495 1.592 15.937 1.00 94.44 434 ASN A N 1
ATOM 3328 C CA . ASN A 1 434 ? 9.199 0.312 16.070 1.00 94.44 434 ASN A CA 1
ATOM 3329 C C . ASN A 1 434 ? 10.361 0.389 17.076 1.00 94.44 434 ASN A C 1
ATOM 3331 O O . ASN A 1 434 ? 10.510 -0.521 17.889 1.00 94.44 434 ASN A O 1
ATOM 3335 N N . GLU A 1 435 ? 11.148 1.469 17.055 1.00 94.81 435 GLU A N 1
ATOM 3336 C CA . GLU A 1 435 ? 12.239 1.715 18.015 1.00 94.81 435 GLU A CA 1
ATOM 3337 C C . GLU A 1 435 ? 11.729 1.864 19.459 1.00 94.81 435 GLU A C 1
ATOM 3339 O O . GLU A 1 435 ? 12.381 1.403 20.394 1.00 94.81 435 GLU A O 1
ATOM 3344 N N . GLN A 1 436 ? 10.530 2.427 19.641 1.00 95.06 436 GLN A N 1
ATOM 3345 C CA . GLN A 1 436 ? 9.861 2.571 20.942 1.00 95.06 436 GLN A CA 1
ATOM 3346 C C . GLN A 1 436 ? 9.167 1.288 21.439 1.00 95.06 436 GLN A C 1
ATOM 3348 O O . GLN A 1 436 ? 8.643 1.259 22.552 1.00 95.06 436 GLN A O 1
ATOM 3353 N N . GLY A 1 437 ? 9.147 0.208 20.648 1.00 95.06 437 GLY A N 1
ATOM 3354 C CA . GLY A 1 437 ? 8.583 -1.078 21.071 1.00 95.06 437 GLY A CA 1
ATOM 3355 C C . GLY A 1 437 ? 7.061 -1.068 21.271 1.00 95.06 437 GLY A C 1
ATOM 3356 O O . GLY A 1 437 ? 6.561 -1.763 22.159 1.00 95.06 437 GLY A O 1
ATOM 3357 N N . HIS A 1 438 ? 6.339 -0.288 20.461 1.00 96.38 438 HIS A N 1
ATOM 3358 C CA . HIS A 1 438 ? 4.871 -0.160 20.441 1.00 96.38 438 HIS A CA 1
ATOM 3359 C C . HIS A 1 438 ? 4.097 -1.499 20.358 1.00 96.38 438 HIS A C 1
ATOM 3361 O O . HIS A 1 438 ? 4.671 -2.571 20.149 1.00 96.38 438 HIS A O 1
ATOM 3367 N N . LYS A 1 439 ? 2.770 -1.448 20.539 1.00 97.19 439 LYS A N 1
ATOM 3368 C CA . LYS A 1 439 ? 1.872 -2.625 20.568 1.00 97.19 439 LYS A CA 1
ATOM 3369 C C . LYS A 1 439 ? 0.749 -2.568 19.522 1.00 97.19 439 LYS A C 1
ATOM 3371 O O . LYS A 1 439 ? -0.294 -3.197 19.717 1.00 97.19 439 LYS A O 1
ATOM 3376 N N . ILE A 1 440 ? 0.952 -1.806 18.445 1.00 97.56 440 ILE A N 1
ATOM 3377 C CA . ILE A 1 440 ? -0.017 -1.588 17.364 1.00 97.56 440 ILE A CA 1
ATOM 3378 C C . ILE A 1 440 ? 0.043 -2.768 16.385 1.00 97.56 440 ILE A C 1
ATOM 3380 O O . ILE A 1 440 ? 1.087 -3.055 15.799 1.00 97.56 440 ILE A O 1
ATOM 3384 N N . ASP A 1 441 ? -1.093 -3.431 16.177 1.00 97.62 441 ASP A N 1
ATOM 3385 C CA . ASP A 1 441 ? -1.224 -4.583 15.277 1.00 97.62 441 ASP A CA 1
ATOM 3386 C C . ASP A 1 441 ? -1.510 -4.160 13.824 1.00 97.62 441 ASP A C 1
ATOM 3388 O O . ASP A 1 441 ? -1.331 -4.945 12.890 1.00 97.62 441 ASP A O 1
ATOM 3392 N N . CYS A 1 442 ? -1.989 -2.928 13.613 1.00 97.56 442 CYS A N 1
ATOM 3393 C CA . CYS A 1 442 ? -2.424 -2.435 12.308 1.00 97.56 442 CYS A CA 1
ATOM 3394 C C . CYS A 1 442 ? -2.242 -0.916 12.143 1.00 97.56 442 CYS A C 1
ATOM 3396 O O . CYS A 1 442 ? -2.705 -0.142 12.978 1.00 97.56 442 CYS A O 1
ATOM 3398 N N . PHE A 1 443 ? -1.684 -0.472 11.012 1.00 97.81 443 PHE A N 1
ATOM 3399 C CA . PHE A 1 443 ? -1.639 0.946 10.632 1.00 97.81 443 PHE A CA 1
ATOM 3400 C C . PHE A 1 443 ? -2.674 1.280 9.547 1.00 97.81 443 PHE A C 1
ATOM 3402 O O . PHE A 1 443 ? -2.694 0.668 8.476 1.00 97.81 443 PHE A O 1
ATOM 3409 N N . GLY A 1 444 ? -3.514 2.279 9.815 1.00 96.62 444 GLY A N 1
ATOM 3410 C CA . GLY A 1 444 ? -4.446 2.892 8.871 1.00 96.62 444 GLY A CA 1
ATOM 3411 C C . GLY A 1 444 ? -3.845 4.155 8.258 1.00 96.62 444 GLY A C 1
ATOM 3412 O O . GLY A 1 444 ? -3.883 5.222 8.866 1.00 96.62 444 GLY A O 1
ATOM 3413 N N . ILE A 1 445 ? -3.276 4.042 7.057 1.00 96.75 445 ILE A N 1
ATOM 3414 C CA . ILE A 1 445 ? -2.424 5.080 6.463 1.00 96.75 445 ILE A CA 1
ATOM 3415 C C . ILE A 1 445 ? -3.199 5.883 5.413 1.00 96.75 445 ILE A C 1
ATOM 3417 O O . ILE A 1 445 ? -3.827 5.325 4.510 1.00 96.75 445 ILE A O 1
ATOM 3421 N N . GLY A 1 446 ? -3.159 7.211 5.557 1.00 94.69 446 GLY A N 1
ATOM 3422 C CA . GLY A 1 446 ? -3.943 8.163 4.769 1.00 94.69 446 GLY A CA 1
ATOM 3423 C C . GLY A 1 446 ? -3.111 9.030 3.822 1.00 94.69 446 GLY A C 1
ATOM 3424 O O . GLY A 1 446 ? -2.631 8.569 2.785 1.00 94.69 446 GLY A O 1
ATOM 3425 N N . THR A 1 447 ? -2.985 10.316 4.163 1.00 94.31 447 THR A N 1
ATOM 3426 C CA . THR A 1 447 ? -2.481 11.394 3.293 1.00 94.31 447 THR A CA 1
ATOM 3427 C C . THR A 1 447 ? -1.132 11.068 2.647 1.00 94.31 447 THR A C 1
ATOM 3429 O O . THR A 1 447 ? -1.016 11.114 1.420 1.00 94.31 447 THR A O 1
ATOM 3432 N N . HIS A 1 448 ? -0.131 10.677 3.444 1.00 94.81 448 HIS A N 1
ATOM 3433 C CA . HIS A 1 448 ? 1.242 10.421 2.983 1.00 94.81 448 HIS A CA 1
ATOM 3434 C C . HIS A 1 448 ? 1.365 9.245 1.995 1.00 94.81 448 HIS A C 1
ATOM 3436 O O . HIS A 1 448 ? 2.313 9.186 1.206 1.00 94.81 448 HIS A O 1
ATOM 3442 N N . LEU A 1 449 ? 0.408 8.312 2.017 1.00 96.19 449 LEU A N 1
ATOM 3443 C CA . LEU A 1 449 ? 0.343 7.191 1.085 1.00 96.19 449 LEU A CA 1
ATOM 3444 C C . LEU A 1 449 ? -0.233 7.632 -0.266 1.00 96.19 449 LEU A C 1
ATOM 3446 O O . LEU A 1 449 ? 0.453 7.522 -1.278 1.00 96.19 449 LEU A O 1
ATOM 3450 N N . VAL A 1 450 ? -1.467 8.147 -0.282 1.00 95.12 450 VAL A N 1
ATOM 3451 C CA . VAL A 1 450 ? -2.243 8.345 -1.528 1.00 95.12 450 VAL A CA 1
ATOM 3452 C C . VAL A 1 450 ? -1.841 9.574 -2.345 1.00 95.12 450 VAL A C 1
ATOM 3454 O O . VAL A 1 450 ? -2.113 9.634 -3.544 1.00 95.12 450 VAL A O 1
ATOM 3457 N N . THR A 1 451 ? -1.190 10.545 -1.701 1.00 93.25 451 THR A N 1
ATOM 3458 C CA . THR A 1 451 ? -0.602 11.729 -2.355 1.00 93.25 451 THR A CA 1
ATOM 3459 C C . THR A 1 451 ? 0.871 11.534 -2.721 1.00 93.25 451 THR A C 1
ATOM 3461 O O . THR A 1 451 ? 1.447 12.384 -3.395 1.00 93.25 451 THR A O 1
ATOM 3464 N N . CYS A 1 452 ? 1.499 10.449 -2.245 1.00 93.00 452 CYS A N 1
ATOM 3465 C CA . CYS A 1 452 ? 2.942 10.209 -2.337 1.00 93.00 452 CYS A CA 1
ATOM 3466 C C . CYS A 1 452 ? 3.799 11.422 -1.922 1.00 93.00 452 CYS A C 1
ATOM 3468 O O . CYS A 1 452 ? 4.829 11.680 -2.534 1.00 93.00 452 CYS A O 1
ATOM 3470 N N . GLN A 1 453 ? 3.390 12.166 -0.886 1.00 90.62 453 GLN A N 1
ATOM 3471 C CA . GLN A 1 453 ? 3.874 13.518 -0.548 1.00 90.62 453 GLN A CA 1
ATOM 3472 C C . GLN A 1 453 ? 5.401 13.736 -0.602 1.00 90.62 453 GLN A C 1
ATOM 3474 O O . GLN A 1 453 ? 5.843 14.801 -1.024 1.00 90.62 453 GLN A O 1
ATOM 3479 N N . ARG A 1 454 ? 6.212 12.737 -0.216 1.00 87.94 454 ARG A N 1
ATOM 3480 C CA . ARG A 1 454 ? 7.690 12.774 -0.282 1.00 87.94 454 ARG A CA 1
ATOM 3481 C C . ARG A 1 454 ? 8.228 12.967 -1.710 1.00 87.94 454 ARG A C 1
ATOM 3483 O O . ARG A 1 454 ? 9.290 13.553 -1.890 1.00 87.94 454 ARG A O 1
ATOM 3490 N N . GLN A 1 455 ? 7.515 12.449 -2.709 1.00 91.25 455 GLN A N 1
ATOM 3491 C CA . GLN A 1 455 ? 7.797 12.584 -4.136 1.00 91.25 455 GLN A CA 1
ATOM 3492 C C . GLN A 1 455 ? 6.498 12.316 -4.938 1.00 91.25 455 GLN A C 1
ATOM 3494 O O . GLN A 1 455 ? 6.254 11.174 -5.329 1.00 91.25 455 GLN A O 1
ATOM 3499 N N . PRO A 1 456 ? 5.658 13.330 -5.227 1.00 92.25 456 PRO A N 1
ATOM 3500 C CA . PRO A 1 456 ? 4.342 13.132 -5.853 1.00 92.25 456 PRO A CA 1
ATOM 3501 C C . PRO A 1 456 ? 4.379 12.777 -7.356 1.00 92.25 456 PRO A C 1
ATOM 3503 O O . PRO A 1 456 ? 3.332 12.598 -7.972 1.00 92.25 456 PRO A O 1
ATOM 3506 N N . ALA A 1 457 ? 5.563 12.655 -7.971 1.00 90.81 457 ALA A N 1
ATOM 3507 C CA . ALA A 1 457 ? 5.728 12.242 -9.366 1.00 90.81 457 ALA A CA 1
ATOM 3508 C C . ALA A 1 457 ? 6.980 11.368 -9.557 1.00 90.81 457 ALA A C 1
ATOM 3510 O O . ALA A 1 457 ? 8.071 11.723 -9.110 1.00 90.81 457 ALA A O 1
ATOM 3511 N N . LEU A 1 458 ? 6.846 10.236 -10.261 1.00 91.44 458 LEU A N 1
ATOM 3512 C CA . LEU A 1 458 ? 7.955 9.293 -10.479 1.00 91.44 458 LEU A CA 1
ATOM 3513 C C . LEU A 1 458 ? 8.956 9.763 -11.550 1.00 91.44 458 LEU A C 1
ATOM 3515 O O . LEU A 1 458 ? 10.143 9.462 -11.450 1.00 91.44 458 LEU A O 1
ATOM 3519 N N . GLY A 1 459 ? 8.495 10.510 -12.558 1.00 91.31 459 GLY A N 1
ATOM 3520 C CA . GLY A 1 459 ? 9.350 11.073 -13.610 1.00 91.31 459 GLY A CA 1
ATOM 3521 C C . GLY A 1 459 ? 9.625 10.133 -14.790 1.00 91.31 459 GLY A C 1
ATOM 3522 O O . GLY A 1 459 ? 10.643 10.285 -15.466 1.00 91.31 459 GLY A O 1
ATOM 3523 N N . CYS A 1 460 ? 8.746 9.162 -15.064 1.00 94.00 460 CYS A N 1
ATOM 3524 C CA . CYS A 1 460 ? 8.855 8.338 -16.270 1.00 94.00 460 CYS A CA 1
ATOM 3525 C C . CYS A 1 460 ? 8.726 9.198 -17.539 1.00 94.00 460 CYS A C 1
ATOM 3527 O O . CYS A 1 460 ? 7.957 10.159 -17.573 1.00 94.00 460 CYS A O 1
ATOM 3529 N N . VAL A 1 461 ? 9.439 8.817 -18.605 1.00 94.31 461 VAL A N 1
ATOM 3530 C CA . VAL A 1 461 ? 9.432 9.514 -19.901 1.00 94.31 461 VAL A CA 1
ATOM 3531 C C . VAL A 1 461 ? 9.151 8.548 -21.050 1.00 94.31 461 VAL A C 1
ATOM 3533 O O . VAL A 1 461 ? 9.670 7.435 -21.081 1.00 94.31 461 VAL A O 1
ATOM 3536 N N . TYR A 1 462 ? 8.365 8.994 -22.027 1.00 94.94 462 TYR A N 1
ATOM 3537 C CA . TYR A 1 462 ? 8.097 8.285 -23.278 1.00 94.94 462 TYR A CA 1
ATOM 3538 C C . TYR A 1 462 ? 8.919 8.946 -24.385 1.00 94.94 462 TYR A C 1
ATOM 3540 O O . TYR A 1 462 ? 8.903 10.167 -24.479 1.00 94.94 462 TYR A O 1
ATOM 3548 N N . LYS A 1 463 ? 9.703 8.221 -25.190 1.00 94.12 463 LYS A N 1
ATOM 3549 C CA . LYS A 1 463 ? 10.571 8.845 -26.209 1.00 94.12 463 LYS A CA 1
ATOM 3550 C C . LYS A 1 463 ? 10.700 7.964 -27.449 1.00 94.12 463 LYS A C 1
ATOM 3552 O O . LYS A 1 463 ? 10.910 6.760 -27.335 1.00 94.12 463 LYS A O 1
ATOM 3557 N N . MET A 1 464 ? 10.633 8.581 -28.630 1.00 94.25 464 MET A N 1
ATOM 3558 C CA . MET A 1 464 ? 10.915 7.915 -29.904 1.00 94.25 464 MET A CA 1
ATOM 3559 C C . MET A 1 464 ? 12.393 7.511 -29.969 1.00 94.25 464 MET A C 1
ATOM 3561 O O . MET A 1 464 ? 13.275 8.367 -29.929 1.00 94.25 464 MET A O 1
ATOM 3565 N N . VAL A 1 465 ? 12.649 6.210 -30.103 1.00 95.31 465 VAL A N 1
ATOM 3566 C CA . VAL A 1 465 ? 14.000 5.636 -30.246 1.00 95.31 465 VAL A CA 1
ATOM 3567 C C . VAL A 1 465 ? 14.320 5.218 -31.685 1.00 95.31 465 VAL A C 1
ATOM 3569 O O . VAL A 1 465 ? 15.490 5.072 -32.042 1.00 95.31 465 VAL A O 1
ATOM 3572 N N . GLU A 1 466 ? 13.297 5.031 -32.519 1.00 94.38 466 GLU A N 1
ATOM 3573 C CA . GLU A 1 466 ? 13.403 4.541 -33.894 1.00 94.38 466 GLU A CA 1
ATOM 3574 C C . GLU A 1 466 ? 12.174 4.970 -34.716 1.00 94.38 466 GLU A C 1
ATOM 3576 O O . GLU A 1 466 ? 11.087 5.138 -34.165 1.00 94.38 466 GLU A O 1
ATOM 3581 N N . ILE A 1 467 ? 12.342 5.158 -36.027 1.00 93.75 467 ILE A N 1
ATOM 3582 C CA . ILE A 1 467 ? 11.273 5.450 -36.995 1.00 93.75 467 ILE A CA 1
ATOM 3583 C C . ILE A 1 467 ? 11.687 4.928 -38.375 1.00 93.75 467 ILE A C 1
ATOM 3585 O O . ILE A 1 467 ? 12.792 5.210 -38.830 1.00 93.75 467 ILE A O 1
ATOM 3589 N N . ASN A 1 468 ? 10.815 4.183 -39.064 1.00 90.56 468 ASN A N 1
ATOM 3590 C CA . ASN A 1 468 ? 11.097 3.589 -40.384 1.00 90.56 468 ASN A CA 1
ATOM 3591 C C . ASN A 1 468 ? 12.431 2.804 -40.422 1.00 90.56 468 ASN A C 1
ATOM 3593 O O . ASN A 1 468 ? 13.221 2.957 -41.354 1.00 90.56 468 ASN A O 1
ATOM 3597 N N . ASN A 1 469 ? 12.698 2.014 -39.376 1.00 89.38 469 ASN A N 1
ATOM 3598 C CA . ASN A 1 469 ? 13.943 1.271 -39.133 1.00 89.38 469 ASN A CA 1
ATOM 3599 C C . ASN A 1 469 ? 15.211 2.154 -39.038 1.00 89.38 469 ASN A C 1
ATOM 3601 O O . ASN A 1 469 ? 16.330 1.649 -39.117 1.00 89.38 469 ASN A O 1
ATOM 3605 N N . GLN A 1 470 ? 15.062 3.474 -38.872 1.00 93.12 470 GLN A N 1
ATOM 3606 C CA . GLN A 1 470 ? 16.162 4.397 -38.602 1.00 93.12 470 GLN A CA 1
ATOM 3607 C C . GLN A 1 470 ? 16.188 4.774 -37.114 1.00 93.12 470 GLN A C 1
ATOM 3609 O O . GLN A 1 470 ? 15.184 5.285 -36.604 1.00 93.12 470 GLN A O 1
ATOM 3614 N N . PRO A 1 471 ? 17.321 4.603 -36.412 1.00 95.19 471 PRO A N 1
ATOM 3615 C CA . PRO A 1 471 ? 17.448 5.016 -35.020 1.00 95.19 471 PRO A CA 1
ATOM 3616 C C . PRO A 1 471 ? 17.316 6.536 -34.853 1.00 95.19 471 PRO A C 1
ATOM 3618 O O . PRO A 1 471 ? 17.613 7.324 -35.760 1.00 95.19 471 PRO A O 1
ATOM 3621 N N . ARG A 1 472 ? 16.888 6.954 -33.660 1.00 94.44 472 ARG A N 1
ATOM 3622 C CA . ARG A 1 472 ? 16.796 8.355 -33.240 1.00 94.44 472 ARG A CA 1
ATOM 3623 C C . ARG A 1 472 ? 17.430 8.541 -31.868 1.00 94.44 472 ARG A C 1
ATOM 3625 O O . ARG A 1 472 ? 17.161 7.782 -30.941 1.00 94.44 472 ARG A O 1
ATOM 3632 N N . ILE A 1 473 ? 18.275 9.562 -31.762 1.00 93.88 473 ILE A N 1
ATOM 3633 C CA . ILE A 1 473 ? 18.951 9.983 -30.537 1.00 93.88 473 ILE A CA 1
ATOM 3634 C C . ILE A 1 473 ? 18.643 11.464 -30.304 1.00 93.88 473 ILE A C 1
ATOM 3636 O O . ILE A 1 473 ? 18.841 12.293 -31.189 1.00 93.88 473 ILE A O 1
ATOM 3640 N N . LYS A 1 474 ? 18.145 11.809 -29.114 1.00 91.56 474 LYS A N 1
ATOM 3641 C CA . LYS A 1 474 ? 18.084 13.187 -28.633 1.00 91.56 474 LYS A CA 1
ATOM 3642 C C . LYS A 1 474 ? 19.328 13.450 -27.791 1.00 91.56 474 LYS A C 1
ATOM 3644 O O . LYS A 1 474 ? 19.510 12.817 -26.751 1.00 91.56 474 LYS A O 1
ATOM 3649 N N . LEU A 1 475 ? 20.147 14.404 -28.227 1.00 89.25 475 LEU A N 1
ATOM 3650 C CA . LEU A 1 475 ? 21.255 14.931 -27.435 1.00 89.25 475 LEU A CA 1
ATOM 3651 C C . LEU A 1 475 ? 20.763 15.978 -26.422 1.00 89.25 475 LEU A C 1
ATOM 3653 O O . LEU A 1 475 ? 19.693 16.575 -26.570 1.00 89.25 475 LEU A O 1
ATOM 3657 N N . SER A 1 476 ? 21.553 16.191 -25.374 1.00 86.56 476 SER A N 1
ATOM 3658 C CA . SER A 1 476 ? 21.314 17.184 -24.328 1.00 86.56 476 SER A CA 1
ATOM 3659 C C . SER A 1 476 ? 22.654 17.655 -23.759 1.00 86.56 476 SER A C 1
ATOM 3661 O O . SER A 1 476 ? 23.646 16.937 -23.853 1.00 86.56 476 SER A O 1
ATOM 3663 N N . GLN A 1 477 ? 22.677 18.851 -23.164 1.00 82.69 477 GLN A N 1
ATOM 3664 C CA . GLN A 1 477 ? 23.819 19.333 -22.376 1.00 82.69 477 GLN A CA 1
ATOM 3665 C C . GLN A 1 477 ? 24.028 18.474 -21.117 1.00 82.69 477 GLN A C 1
ATOM 3667 O O . GLN A 1 477 ? 25.157 18.260 -20.686 1.00 82.69 477 GLN A O 1
ATOM 3672 N N . ASP A 1 478 ? 22.939 17.942 -20.556 1.00 84.81 478 ASP A N 1
ATOM 3673 C CA . ASP A 1 478 ? 22.976 16.938 -19.498 1.00 84.81 478 ASP A CA 1
ATOM 3674 C C . ASP A 1 478 ? 23.065 15.539 -20.121 1.00 84.81 478 ASP A C 1
ATOM 3676 O O . ASP A 1 478 ? 22.101 15.036 -20.704 1.00 84.81 478 ASP A O 1
ATOM 3680 N N . VAL A 1 479 ? 24.220 14.893 -19.961 1.00 82.12 479 VAL A N 1
ATOM 3681 C CA . VAL A 1 479 ? 24.484 13.534 -20.459 1.00 82.12 479 VAL A CA 1
ATOM 3682 C C . VAL A 1 479 ? 23.465 12.514 -19.932 1.00 82.12 479 VAL A C 1
ATOM 3684 O O . VAL A 1 479 ? 23.087 11.598 -20.659 1.00 82.12 479 VAL A O 1
ATOM 3687 N N . GLY A 1 480 ? 22.945 12.691 -18.712 1.00 81.44 480 GLY A N 1
ATOM 3688 C CA . GLY A 1 480 ? 21.910 11.825 -18.140 1.00 81.44 480 GLY A CA 1
ATOM 3689 C C . GLY A 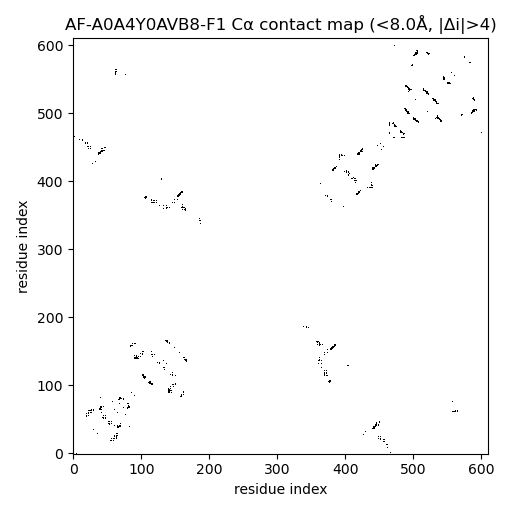1 480 ? 20.555 11.911 -18.853 1.00 81.44 480 GLY A C 1
ATOM 3690 O O . GLY A 1 480 ? 19.722 11.022 -18.687 1.00 81.44 480 GLY A O 1
ATOM 3691 N N . LYS A 1 481 ? 20.335 12.948 -19.675 1.00 86.62 481 LYS A N 1
ATOM 3692 C CA . LYS A 1 481 ? 19.116 13.162 -20.474 1.00 86.62 481 LYS A CA 1
ATOM 3693 C C . LYS A 1 481 ? 19.272 12.762 -21.952 1.00 86.62 481 LYS A C 1
ATOM 3695 O O . LYS A 1 481 ? 18.341 12.975 -22.733 1.00 86.62 481 LYS A O 1
ATOM 3700 N N . VAL A 1 482 ? 20.409 12.179 -22.351 1.00 88.69 482 VAL A N 1
ATOM 3701 C CA . VAL A 1 482 ? 20.617 11.627 -23.703 1.00 88.69 482 VAL A CA 1
ATOM 3702 C C . VAL A 1 482 ? 19.817 10.329 -23.864 1.00 88.69 482 VAL A C 1
ATOM 3704 O O . VAL A 1 482 ? 19.939 9.400 -23.068 1.00 88.69 482 VAL A O 1
ATOM 3707 N N . THR A 1 483 ? 18.976 10.238 -24.896 1.00 91.31 483 THR A N 1
ATOM 3708 C CA . THR A 1 483 ? 18.097 9.069 -25.092 1.00 91.31 483 THR A CA 1
ATOM 3709 C C . THR A 1 483 ? 18.825 7.921 -25.788 1.00 91.31 483 THR A C 1
ATOM 3711 O O . THR A 1 483 ? 19.425 8.132 -26.840 1.00 91.31 483 THR A O 1
ATOM 3714 N N . MET A 1 484 ? 18.687 6.687 -25.298 1.00 93.19 484 MET A N 1
ATOM 3715 C CA . MET A 1 484 ? 19.258 5.511 -25.968 1.00 93.19 484 MET A CA 1
ATOM 3716 C C . MET A 1 484 ? 18.506 5.183 -27.282 1.00 93.19 484 MET A C 1
ATOM 3718 O O . MET A 1 484 ? 17.326 4.826 -27.205 1.00 93.19 484 MET A O 1
ATOM 3722 N N . PRO A 1 485 ? 19.153 5.238 -28.465 1.00 94.88 485 PRO A N 1
ATOM 3723 C CA . PRO A 1 485 ? 18.540 4.960 -29.769 1.00 94.88 485 PRO A CA 1
ATOM 3724 C C . PRO A 1 485 ? 18.178 3.484 -29.999 1.00 94.88 485 PRO A C 1
ATOM 3726 O O . PRO A 1 485 ? 18.605 2.602 -29.250 1.00 94.88 485 PRO A O 1
ATOM 3729 N N . GLY A 1 486 ? 17.406 3.236 -31.062 1.00 95.06 486 GLY A N 1
ATOM 3730 C CA . GLY A 1 486 ? 17.048 1.922 -31.607 1.00 95.06 486 GLY A CA 1
ATOM 3731 C C . GLY A 1 486 ? 16.004 1.146 -30.800 1.00 95.06 486 GLY A C 1
ATOM 3732 O O . GLY A 1 486 ? 15.799 1.394 -29.608 1.00 95.06 486 GLY A O 1
ATOM 3733 N N . SER A 1 487 ? 15.356 0.171 -31.430 1.00 95.12 487 SER A N 1
ATOM 3734 C CA . SER A 1 487 ? 14.561 -0.839 -30.731 1.00 95.12 487 SER A CA 1
ATOM 3735 C C . SER A 1 487 ? 15.460 -1.732 -29.863 1.00 95.12 487 SER A C 1
ATOM 3737 O O . SER A 1 487 ? 16.584 -2.070 -30.251 1.00 95.12 487 SER A O 1
ATOM 3739 N N . LYS A 1 488 ? 14.999 -2.081 -28.654 1.00 96.75 488 LYS A N 1
ATOM 3740 C CA . LYS A 1 488 ? 15.819 -2.733 -27.618 1.00 96.75 488 LYS A CA 1
ATOM 3741 C C . LYS A 1 488 ? 15.076 -3.824 -26.852 1.00 96.75 488 LYS A C 1
ATOM 3743 O O . LYS A 1 488 ? 13.901 -3.668 -26.530 1.00 96.75 488 LYS A O 1
ATOM 3748 N N . ASN A 1 489 ? 15.817 -4.865 -26.482 1.00 97.38 489 ASN A N 1
ATOM 3749 C CA . ASN A 1 489 ? 15.428 -5.872 -25.496 1.00 97.38 489 ASN A CA 1
ATOM 3750 C C . ASN A 1 489 ? 16.051 -5.542 -24.129 1.00 97.38 489 ASN A C 1
ATOM 3752 O O . ASN A 1 489 ? 17.081 -4.865 -24.059 1.00 97.38 489 ASN A O 1
ATOM 3756 N N . VAL A 1 490 ? 15.448 -6.040 -23.044 1.00 98.00 490 VAL A N 1
ATOM 3757 C CA . VAL A 1 490 ? 15.964 -5.871 -21.674 1.00 98.00 490 VAL A CA 1
ATOM 3758 C C . VAL A 1 490 ? 15.907 -7.194 -20.918 1.00 98.00 490 VAL A C 1
ATOM 3760 O O . VAL A 1 490 ? 14.853 -7.833 -20.859 1.00 98.00 490 VAL A O 1
ATOM 3763 N N . PHE A 1 491 ? 17.032 -7.577 -20.318 1.00 98.38 491 PHE A N 1
ATOM 3764 C CA . PHE A 1 491 ? 17.206 -8.824 -19.578 1.00 98.38 491 PHE A CA 1
ATOM 3765 C C . PHE A 1 491 ? 17.745 -8.556 -18.175 1.00 98.38 491 PHE A C 1
ATOM 3767 O O . PHE A 1 491 ? 18.743 -7.856 -18.017 1.00 98.38 491 PHE A O 1
ATOM 3774 N N . ARG A 1 492 ? 17.137 -9.163 -17.158 1.00 98.31 492 ARG A N 1
ATOM 3775 C CA . ARG A 1 492 ? 17.666 -9.173 -15.794 1.00 98.31 492 ARG A CA 1
ATOM 3776 C C . ARG A 1 492 ? 18.619 -10.342 -15.611 1.00 98.31 492 ARG A C 1
ATOM 3778 O O . ARG A 1 492 ? 18.269 -11.483 -15.913 1.00 98.31 492 ARG A O 1
ATOM 3785 N N . LEU A 1 493 ? 19.818 -10.051 -15.114 1.00 98.19 493 LEU A N 1
ATOM 3786 C CA . LEU A 1 493 ? 20.860 -11.040 -14.854 1.00 98.19 493 LEU A CA 1
ATOM 3787 C C . LEU A 1 493 ? 20.958 -11.322 -13.352 1.00 98.19 493 LEU A C 1
ATOM 3789 O O . LEU A 1 493 ? 21.117 -10.399 -12.546 1.00 98.19 493 LEU A O 1
ATOM 3793 N N . TYR A 1 494 ? 20.892 -12.600 -12.987 1.00 97.75 494 TYR A N 1
ATOM 3794 C CA . TYR A 1 494 ? 20.908 -13.071 -11.602 1.00 97.75 494 TYR A CA 1
ATOM 3795 C C . TYR A 1 494 ? 22.253 -13.690 -11.207 1.00 97.75 494 TYR A C 1
ATOM 3797 O O . TYR A 1 494 ? 22.954 -14.271 -12.039 1.00 97.75 494 TYR A O 1
ATOM 3805 N N . GLY A 1 495 ? 22.609 -13.553 -9.929 1.00 95.12 495 GLY A N 1
ATOM 3806 C CA . GLY A 1 495 ? 23.809 -14.121 -9.323 1.00 95.12 495 GLY A CA 1
ATOM 3807 C C . GLY A 1 495 ? 23.599 -15.516 -8.733 1.00 95.12 495 GLY A C 1
ATOM 3808 O O . GLY A 1 495 ? 22.478 -16.006 -8.594 1.00 95.12 495 GLY A O 1
ATOM 3809 N N . ALA A 1 496 ? 24.698 -16.171 -8.353 1.00 93.62 496 ALA A N 1
ATOM 3810 C CA . ALA A 1 496 ? 24.665 -17.479 -7.685 1.00 93.62 496 ALA A CA 1
ATOM 3811 C C . ALA A 1 496 ? 24.033 -17.445 -6.277 1.00 93.62 496 ALA A C 1
ATOM 3813 O O . ALA A 1 496 ? 23.689 -18.487 -5.733 1.00 93.62 496 ALA A O 1
ATOM 3814 N N . ASP A 1 497 ? 23.844 -16.248 -5.725 1.00 92.81 497 ASP A N 1
ATOM 3815 C CA . ASP A 1 497 ? 23.066 -15.939 -4.523 1.00 92.81 497 ASP A CA 1
ATOM 3816 C C . ASP A 1 497 ? 21.545 -15.846 -4.782 1.00 92.81 497 ASP A C 1
ATOM 3818 O O . ASP A 1 497 ? 20.776 -15.583 -3.861 1.00 92.81 497 ASP A O 1
ATOM 3822 N N . GLY A 1 498 ? 21.094 -16.032 -6.029 1.00 92.62 498 GLY A N 1
ATOM 3823 C CA . GLY A 1 498 ? 19.695 -15.869 -6.436 1.00 92.62 498 GLY A CA 1
ATOM 3824 C C . GLY A 1 498 ? 19.239 -14.408 -6.520 1.00 92.62 498 GLY A C 1
ATOM 3825 O O . GLY A 1 498 ? 18.059 -14.143 -6.760 1.00 92.62 498 GLY A O 1
ATOM 3826 N N . HIS A 1 499 ? 20.147 -13.444 -6.341 1.00 96.50 499 HIS A N 1
ATOM 3827 C CA . HIS A 1 499 ? 19.809 -12.028 -6.367 1.00 96.50 499 HIS A CA 1
ATOM 3828 C C . HIS A 1 499 ? 19.954 -11.410 -7.757 1.00 96.50 499 HIS A C 1
ATOM 3830 O O . HIS A 1 499 ? 20.835 -11.760 -8.542 1.00 96.50 499 HIS A O 1
ATOM 3836 N N . ALA A 1 500 ? 19.101 -10.430 -8.053 1.00 97.06 500 ALA A N 1
ATOM 3837 C CA . ALA A 1 500 ? 19.204 -9.636 -9.270 1.00 97.06 500 ALA A CA 1
ATOM 3838 C C . ALA A 1 500 ? 20.448 -8.726 -9.198 1.00 97.06 500 ALA A C 1
ATOM 3840 O O . ALA A 1 500 ? 20.541 -7.869 -8.316 1.00 97.06 500 ALA A O 1
ATOM 3841 N N . LEU A 1 501 ? 21.394 -8.886 -10.128 1.00 96.06 501 LEU A N 1
ATOM 3842 C CA . LEU A 1 501 ? 22.674 -8.164 -10.126 1.00 96.06 501 LEU A CA 1
ATOM 3843 C C . LEU A 1 501 ? 22.655 -6.893 -10.978 1.00 96.06 501 LEU A C 1
ATOM 3845 O O . LEU A 1 501 ? 23.281 -5.894 -10.607 1.00 96.06 501 LEU A O 1
ATOM 3849 N N . ILE A 1 502 ? 22.023 -6.969 -12.152 1.00 97.38 502 ILE A N 1
ATOM 3850 C CA . ILE A 1 502 ? 22.027 -5.920 -13.174 1.00 97.38 502 ILE A CA 1
ATOM 3851 C C . ILE A 1 502 ? 20.904 -6.156 -14.193 1.00 97.38 502 ILE A C 1
ATOM 3853 O O . ILE A 1 502 ? 20.663 -7.299 -14.587 1.00 97.38 502 ILE A O 1
ATOM 3857 N N . ASP A 1 503 ? 20.281 -5.076 -14.665 1.00 98.25 503 ASP A N 1
ATOM 3858 C CA . ASP A 1 503 ? 19.438 -5.102 -15.864 1.00 98.25 503 ASP A CA 1
ATOM 3859 C C . ASP A 1 503 ? 20.282 -4.688 -17.080 1.00 98.25 503 ASP A C 1
ATOM 3861 O O . ASP A 1 503 ? 20.924 -3.633 -17.088 1.00 98.25 503 ASP A O 1
ATOM 3865 N N . LEU A 1 504 ? 20.309 -5.544 -18.100 1.00 98.44 504 LEU A N 1
ATOM 3866 C CA . LEU A 1 504 ? 21.079 -5.387 -19.330 1.00 98.44 504 LEU A CA 1
ATOM 3867 C C . LEU A 1 504 ? 20.155 -5.043 -20.499 1.00 98.44 504 LEU A C 1
ATOM 3869 O O . LEU A 1 504 ? 19.249 -5.804 -20.835 1.00 98.44 504 LEU A O 1
ATOM 3873 N N . LEU A 1 505 ? 20.433 -3.922 -21.156 1.00 98.19 505 LEU A N 1
ATOM 3874 C CA . LEU A 1 505 ? 19.810 -3.518 -22.408 1.00 98.19 505 LEU A CA 1
ATOM 3875 C C . LEU A 1 505 ? 20.654 -4.011 -23.591 1.00 98.19 505 LEU A C 1
ATOM 3877 O O . LEU A 1 505 ? 21.880 -3.871 -23.602 1.00 98.19 505 LEU A O 1
ATOM 3881 N N . GLN A 1 506 ? 19.977 -4.531 -24.608 1.00 97.50 506 GLN A N 1
ATOM 3882 C CA . GLN A 1 506 ? 20.551 -4.959 -25.886 1.00 97.50 506 GLN A CA 1
ATOM 3883 C C . GLN A 1 506 ? 19.737 -4.390 -27.044 1.00 97.50 506 GLN A C 1
ATOM 3885 O O . GLN A 1 506 ? 18.564 -4.051 -26.873 1.00 97.50 506 GLN A O 1
ATOM 3890 N N . ARG A 1 507 ? 20.321 -4.333 -28.241 1.00 96.00 507 ARG A N 1
ATOM 3891 C CA . ARG A 1 507 ? 19.547 -4.163 -29.480 1.00 96.00 507 ARG A CA 1
ATOM 3892 C C . ARG A 1 507 ? 18.705 -5.419 -29.752 1.00 96.00 507 ARG A C 1
ATOM 3894 O O . ARG A 1 507 ? 19.017 -6.503 -29.263 1.00 96.00 507 ARG A O 1
ATOM 3901 N N . VAL A 1 508 ? 17.642 -5.289 -30.546 1.00 95.06 508 VAL A N 1
ATOM 3902 C CA . VAL A 1 508 ? 16.764 -6.428 -30.905 1.00 95.06 508 VAL A CA 1
ATOM 3903 C C . VAL A 1 508 ? 17.393 -7.453 -31.856 1.00 95.06 508 VAL A C 1
ATOM 3905 O O . VAL A 1 508 ? 16.860 -8.550 -31.985 1.00 95.06 508 VAL A O 1
ATOM 3908 N N . ASP A 1 509 ? 18.508 -7.116 -32.505 1.00 94.19 509 ASP A N 1
ATOM 3909 C CA . ASP A 1 509 ? 19.272 -7.988 -33.406 1.00 94.19 509 ASP A CA 1
ATOM 3910 C C . ASP A 1 509 ? 20.463 -8.695 -32.728 1.00 94.19 509 ASP A C 1
ATOM 3912 O O . ASP A 1 509 ? 21.201 -9.431 -33.381 1.00 94.19 509 ASP A O 1
ATOM 3916 N N . GLU A 1 510 ? 20.653 -8.505 -31.418 1.00 95.94 510 GLU A N 1
ATOM 3917 C CA . GLU A 1 510 ? 21.629 -9.263 -30.632 1.00 95.94 510 GLU A CA 1
ATOM 3918 C C . GLU A 1 510 ? 21.051 -10.592 -30.129 1.00 95.94 510 GLU A C 1
ATOM 3920 O O . GLU A 1 510 ? 19.886 -10.678 -29.736 1.00 95.94 510 GLU A O 1
ATOM 3925 N N . ASN A 1 511 ? 21.902 -11.619 -30.042 1.00 95.94 511 ASN A N 1
ATOM 3926 C CA . ASN A 1 511 ? 21.561 -12.842 -29.318 1.00 95.94 511 ASN A CA 1
ATOM 3927 C C . ASN A 1 511 ? 21.323 -12.521 -27.823 1.00 95.94 511 ASN A C 1
ATOM 3929 O O . ASN A 1 511 ? 22.135 -11.797 -27.229 1.00 95.94 511 ASN A O 1
ATOM 3933 N N . PRO A 1 512 ? 20.265 -13.072 -27.195 1.00 96.75 512 PRO A N 1
ATOM 3934 C CA . PRO A 1 512 ? 20.052 -12.967 -25.752 1.00 96.75 512 PRO A CA 1
ATOM 3935 C C . PRO A 1 512 ? 21.239 -13.514 -24.940 1.00 96.75 512 PRO A C 1
ATOM 3937 O O . PRO A 1 512 ? 21.912 -14.441 -25.397 1.00 96.75 512 PRO A O 1
ATOM 3940 N N . PRO A 1 513 ? 21.498 -13.001 -23.724 1.00 97.00 513 PRO A N 1
ATOM 3941 C CA . PRO A 1 513 ? 22.503 -13.569 -22.838 1.00 97.00 513 PRO A CA 1
ATOM 3942 C C . PRO A 1 513 ? 22.065 -14.956 -22.355 1.00 97.00 513 PRO A C 1
ATOM 3944 O O . PRO A 1 513 ? 20.918 -15.159 -21.959 1.00 97.00 513 PRO A O 1
ATOM 3947 N N . GLU A 1 514 ? 22.997 -15.905 -22.341 1.00 96.94 514 GLU A N 1
ATOM 3948 C CA . GLU A 1 514 ? 22.760 -17.273 -21.875 1.00 96.94 514 GLU A CA 1
ATOM 3949 C C . GLU A 1 514 ? 23.300 -17.505 -20.455 1.00 96.94 514 GLU A C 1
ATOM 3951 O O . GLU A 1 514 ? 24.288 -16.901 -20.026 1.00 96.94 514 GLU A O 1
ATOM 3956 N N . VAL A 1 515 ? 22.667 -18.432 -19.731 1.00 97.50 515 VAL A N 1
ATOM 3957 C CA . VAL A 1 515 ? 23.114 -18.884 -18.405 1.00 97.50 515 VAL A CA 1
ATOM 3958 C C . VAL A 1 515 ? 24.513 -19.501 -18.495 1.00 97.50 515 VAL A C 1
ATOM 3960 O O . VAL A 1 515 ? 24.810 -20.281 -19.396 1.00 97.50 515 VAL A O 1
ATOM 3963 N N . GLY A 1 516 ? 25.392 -19.139 -17.560 1.00 96.19 516 GLY A N 1
ATOM 3964 C CA . GLY A 1 516 ? 26.784 -19.593 -17.523 1.00 96.19 516 GLY A CA 1
ATOM 3965 C C . GLY A 1 516 ? 27.714 -18.937 -18.554 1.00 96.19 516 GLY A C 1
ATOM 3966 O O . GLY A 1 516 ? 28.931 -19.091 -18.440 1.00 96.19 516 GLY A O 1
ATOM 3967 N N . GLN A 1 517 ? 27.198 -18.165 -19.518 1.00 96.38 517 GLN A N 1
ATOM 3968 C CA . GLN A 1 517 ? 28.033 -17.423 -20.465 1.00 96.38 517 GLN A CA 1
ATOM 3969 C C . GLN A 1 517 ? 28.520 -16.086 -19.884 1.00 96.38 517 GLN A C 1
ATOM 3971 O O . GLN A 1 517 ? 27.861 -15.445 -19.070 1.00 96.38 517 GLN A O 1
ATOM 3976 N N . LYS A 1 518 ? 29.712 -15.645 -20.302 1.00 96.56 518 LYS A N 1
ATOM 3977 C CA . LYS A 1 518 ? 30.367 -14.441 -19.771 1.00 96.56 518 LYS A CA 1
ATOM 3978 C C . LYS A 1 518 ? 29.988 -13.198 -20.581 1.00 96.56 518 LYS A C 1
ATOM 3980 O O . LYS A 1 518 ? 30.559 -12.942 -21.638 1.00 96.56 518 LYS A O 1
ATOM 3985 N N . VAL A 1 519 ? 29.074 -12.397 -20.044 1.00 96.88 519 VAL A N 1
ATOM 3986 C CA . VAL A 1 519 ? 28.531 -11.186 -20.676 1.00 96.88 519 VAL A CA 1
ATOM 3987 C C . VAL A 1 519 ? 29.311 -9.946 -20.231 1.00 96.88 519 VAL A C 1
ATOM 3989 O O . VAL A 1 519 ? 29.607 -9.792 -19.045 1.00 96.88 519 VAL A O 1
ATOM 3992 N N . LEU A 1 520 ? 29.650 -9.047 -21.162 1.00 97.38 520 LEU A N 1
ATOM 3993 C CA . LEU A 1 520 ? 30.234 -7.737 -20.852 1.00 97.38 520 LEU A CA 1
ATOM 3994 C C . LEU A 1 520 ? 29.124 -6.690 -20.694 1.00 97.38 520 LEU A C 1
ATOM 3996 O O . LEU A 1 520 ? 28.479 -6.313 -21.670 1.00 97.38 520 LEU A O 1
ATOM 4000 N N . CYS A 1 521 ? 28.945 -6.192 -19.473 1.00 97.56 521 CYS A N 1
ATOM 4001 C CA . CYS A 1 521 ? 27.974 -5.155 -19.140 1.00 97.56 521 CYS A CA 1
ATOM 4002 C C . CYS A 1 521 ? 28.689 -3.805 -18.980 1.00 97.56 521 CYS A C 1
ATOM 4004 O O . CYS A 1 521 ? 29.613 -3.681 -18.166 1.00 97.56 521 CYS A O 1
ATOM 4006 N N . ARG A 1 522 ? 28.267 -2.780 -19.729 1.00 97.56 522 ARG A N 1
ATOM 4007 C CA . ARG A 1 522 ? 28.875 -1.436 -19.726 1.00 97.56 522 ARG A CA 1
ATOM 4008 C C . ARG A 1 522 ? 27.878 -0.381 -19.252 1.00 97.56 522 ARG A C 1
ATOM 4010 O O . ARG A 1 522 ? 26.713 -0.420 -19.630 1.00 97.56 522 ARG A O 1
ATOM 4017 N N . HIS A 1 523 ? 28.321 0.591 -18.461 1.00 95.69 523 HIS A N 1
ATOM 4018 C CA . HIS A 1 523 ? 27.529 1.793 -18.199 1.00 95.69 523 HIS A CA 1
ATOM 4019 C C . HIS A 1 523 ? 27.428 2.621 -19.495 1.00 95.69 523 HIS A C 1
ATOM 4021 O O . HIS A 1 523 ? 28.466 2.853 -20.117 1.00 95.69 523 HIS A O 1
ATOM 4027 N N . PRO A 1 524 ? 26.239 3.102 -19.908 1.00 91.44 524 PRO A N 1
ATOM 4028 C CA . PRO A 1 524 ? 26.046 3.716 -21.228 1.00 91.44 524 PRO A CA 1
ATOM 4029 C C . PRO A 1 524 ? 26.880 4.982 -21.472 1.00 91.44 524 PRO A C 1
ATOM 4031 O O . PRO A 1 524 ? 27.181 5.283 -22.619 1.00 91.44 524 PRO A O 1
ATOM 4034 N N . PHE A 1 525 ? 27.268 5.700 -20.410 1.00 89.31 525 PHE A N 1
ATOM 4035 C CA . PHE A 1 525 ? 27.928 7.014 -20.503 1.00 89.31 525 PHE A CA 1
ATOM 4036 C C . PHE A 1 525 ? 29.225 7.154 -19.682 1.00 89.31 525 PHE A C 1
ATOM 4038 O O . PHE A 1 525 ? 29.693 8.267 -19.465 1.00 89.31 525 PHE A O 1
ATOM 4045 N N . GLN A 1 526 ? 29.767 6.069 -19.109 1.00 91.50 526 GLN A N 1
ATOM 4046 C CA . GLN A 1 526 ? 30.958 6.144 -18.237 1.00 91.50 526 GLN A CA 1
ATOM 4047 C C . GLN A 1 526 ? 31.866 4.940 -18.492 1.00 91.50 526 GLN A C 1
ATOM 4049 O O . GLN A 1 526 ? 31.672 3.877 -17.908 1.00 91.50 526 GLN A O 1
ATOM 4054 N N . GLU A 1 527 ? 32.855 5.112 -19.372 1.00 88.44 527 GLU A N 1
ATOM 4055 C CA . GLU A 1 527 ? 33.655 4.022 -19.960 1.00 88.44 527 GLU A CA 1
ATOM 4056 C C . GLU A 1 527 ? 34.341 3.108 -18.931 1.00 88.44 527 GLU A C 1
ATOM 4058 O O . GLU A 1 527 ? 34.466 1.896 -19.127 1.00 88.44 527 GLU A O 1
ATOM 4063 N N . SER A 1 528 ? 34.779 3.697 -17.814 1.00 92.94 528 SER A N 1
ATOM 4064 C CA . SER A 1 528 ? 35.444 3.008 -16.706 1.00 92.94 528 SER A CA 1
ATOM 4065 C C . SER A 1 528 ? 34.507 2.090 -15.915 1.00 92.94 528 SER A C 1
ATOM 4067 O O . SER A 1 528 ? 34.965 1.115 -15.319 1.00 92.94 528 SER A O 1
ATOM 4069 N N . LYS A 1 529 ? 33.191 2.345 -15.931 1.00 94.69 529 LYS A N 1
ATOM 4070 C CA . LYS A 1 529 ? 32.179 1.517 -15.265 1.00 94.69 529 LYS A CA 1
ATOM 4071 C C . LYS A 1 529 ? 31.712 0.400 -16.196 1.00 94.69 529 LYS A C 1
ATOM 4073 O O . LYS A 1 529 ? 30.666 0.481 -16.837 1.00 94.69 529 LYS A O 1
ATOM 4078 N N . ARG A 1 530 ? 32.490 -0.678 -16.232 1.00 95.75 530 ARG A N 1
ATOM 4079 C CA . ARG A 1 530 ? 32.168 -1.921 -16.945 1.00 95.75 530 ARG A CA 1
ATOM 4080 C C . ARG A 1 530 ? 32.527 -3.140 -16.103 1.00 95.75 530 ARG A C 1
ATOM 4082 O O . ARG A 1 530 ? 33.501 -3.108 -15.356 1.00 95.75 530 ARG A O 1
ATOM 4089 N N . ALA A 1 531 ? 31.752 -4.209 -16.233 1.00 96.06 531 ALA A N 1
ATOM 4090 C CA . ALA A 1 531 ? 31.961 -5.458 -15.512 1.00 96.06 531 ALA A CA 1
ATOM 4091 C C . ALA A 1 531 ? 31.613 -6.658 -16.396 1.00 96.06 531 ALA A C 1
ATOM 4093 O O . ALA A 1 531 ? 30.748 -6.568 -17.265 1.00 96.06 531 ALA A O 1
ATOM 4094 N N . TYR A 1 532 ? 32.259 -7.793 -16.140 1.00 97.06 532 TYR A N 1
ATOM 4095 C CA . TYR A 1 532 ? 31.791 -9.073 -16.658 1.00 97.06 532 TYR A CA 1
ATOM 4096 C C . TYR A 1 532 ? 30.806 -9.699 -15.672 1.00 97.06 532 TYR A C 1
ATOM 4098 O O . TYR A 1 532 ? 31.068 -9.714 -14.470 1.00 97.06 532 TYR A O 1
ATOM 4106 N N . VAL A 1 533 ? 29.709 -10.242 -16.189 1.00 96.56 533 VAL A N 1
ATOM 4107 C CA . VAL A 1 533 ? 28.710 -11.001 -15.431 1.00 96.56 533 VAL A CA 1
ATOM 4108 C C . VAL A 1 533 ? 28.615 -12.400 -16.028 1.00 96.56 533 VAL A C 1
ATOM 4110 O O . VAL A 1 533 ? 28.653 -12.562 -17.245 1.00 96.56 533 VAL A O 1
ATOM 4113 N N . ILE A 1 534 ? 28.513 -13.410 -15.168 1.00 97.50 534 ILE A N 1
ATOM 4114 C CA . ILE A 1 534 ? 28.188 -14.787 -15.544 1.00 97.50 534 ILE A CA 1
ATOM 4115 C C . ILE A 1 534 ? 26.856 -15.086 -14.845 1.00 97.50 534 ILE A C 1
ATOM 4117 O O . ILE A 1 534 ? 26.863 -15.268 -13.626 1.00 97.50 534 ILE A O 1
ATOM 4121 N N . PRO A 1 535 ? 25.712 -15.025 -15.551 1.00 97.44 535 PRO A N 1
ATOM 4122 C CA . PRO A 1 535 ? 24.408 -15.161 -14.927 1.00 97.44 535 PRO A CA 1
ATOM 4123 C C . PRO A 1 535 ? 24.096 -16.630 -14.636 1.00 97.44 535 PRO A C 1
ATOM 4125 O O . PRO A 1 535 ? 24.334 -17.502 -15.472 1.00 97.44 535 PRO A O 1
ATOM 4128 N N . THR A 1 536 ? 23.516 -16.906 -13.473 1.00 97.62 536 THR A N 1
ATOM 4129 C CA . THR A 1 536 ? 22.937 -18.223 -13.133 1.00 97.62 536 THR A CA 1
ATOM 4130 C C . THR A 1 536 ? 21.491 -18.356 -13.607 1.00 97.62 536 THR A C 1
ATOM 4132 O O . THR A 1 536 ? 21.031 -19.456 -13.895 1.00 97.62 536 THR A O 1
ATOM 4135 N N . GLN A 1 537 ? 20.795 -17.228 -13.741 1.00 97.44 537 GLN A N 1
ATOM 4136 C CA . GLN A 1 537 ? 19.476 -17.102 -14.348 1.00 97.44 537 GLN A CA 1
ATOM 4137 C C . GLN A 1 537 ? 19.424 -15.808 -15.173 1.00 97.44 537 GLN A C 1
ATOM 4139 O O . GLN A 1 537 ? 20.042 -14.796 -14.828 1.00 97.44 537 GLN A O 1
ATOM 4144 N N . VAL A 1 538 ? 18.662 -15.855 -16.265 1.00 97.75 538 VAL A N 1
ATOM 4145 C CA . VAL A 1 538 ? 18.369 -14.728 -17.155 1.00 97.75 538 VAL A CA 1
ATOM 4146 C C . VAL A 1 538 ? 16.851 -14.602 -17.269 1.00 97.75 538 VAL A C 1
ATOM 4148 O O . VAL A 1 538 ? 16.179 -15.590 -17.554 1.00 97.75 538 VAL A O 1
ATOM 4151 N N . GLU A 1 539 ? 16.303 -13.405 -17.059 1.00 97.44 539 GLU A N 1
ATOM 4152 C CA . GLU A 1 539 ? 14.869 -13.124 -17.222 1.00 97.44 539 GLU A CA 1
ATOM 4153 C C . GLU A 1 539 ? 14.643 -12.028 -18.284 1.00 97.44 539 GLU A C 1
ATOM 4155 O O . GLU A 1 539 ? 15.130 -10.910 -18.101 1.00 97.44 539 GLU A O 1
ATOM 4160 N N . PRO A 1 540 ? 13.887 -12.280 -19.372 1.00 97.56 540 PRO A N 1
ATOM 4161 C CA . PRO A 1 540 ? 13.437 -11.226 -20.278 1.00 97.56 540 PRO A CA 1
ATOM 4162 C C . PRO A 1 540 ? 12.334 -10.382 -19.619 1.00 97.56 540 PRO A C 1
ATOM 4164 O O . PRO A 1 540 ? 11.278 -10.897 -19.240 1.00 97.56 540 PRO A O 1
ATOM 4167 N N . LEU A 1 541 ? 12.562 -9.071 -19.498 1.00 96.56 541 LEU A N 1
ATOM 4168 C CA . LEU A 1 541 ? 11.651 -8.165 -18.786 1.00 96.56 541 LEU A CA 1
ATOM 4169 C C . LEU A 1 541 ? 10.493 -7.648 -19.653 1.00 96.56 541 LEU A C 1
ATOM 4171 O O . LEU A 1 541 ? 9.424 -7.329 -19.129 1.00 96.56 541 LEU A O 1
ATOM 4175 N N . TYR A 1 542 ? 10.676 -7.566 -20.972 1.00 94.56 542 TYR A N 1
ATOM 4176 C CA . TYR A 1 542 ? 9.620 -7.161 -21.903 1.00 94.56 542 TYR A CA 1
ATOM 4177 C C . TYR A 1 542 ? 8.763 -8.361 -22.327 1.00 94.56 542 TYR A C 1
ATOM 4179 O O . TYR A 1 542 ? 9.278 -9.417 -22.689 1.00 94.56 542 TYR A O 1
ATOM 4187 N N . ARG A 1 543 ? 7.435 -8.185 -22.297 1.00 93.19 543 ARG A N 1
ATOM 4188 C CA . ARG A 1 543 ? 6.433 -9.170 -22.737 1.00 93.19 543 ARG A CA 1
ATOM 4189 C C . ARG A 1 543 ? 5.354 -8.463 -23.557 1.00 93.19 543 ARG A C 1
ATOM 4191 O O . ARG A 1 543 ? 4.935 -7.363 -23.198 1.00 93.19 543 ARG A O 1
ATOM 4198 N N . VAL A 1 544 ? 4.893 -9.087 -24.639 1.00 94.06 544 VAL A N 1
ATOM 4199 C CA . VAL A 1 544 ? 3.888 -8.500 -25.539 1.00 94.06 544 VAL A CA 1
ATOM 4200 C C . VAL A 1 544 ? 2.490 -8.684 -24.944 1.00 94.06 544 VAL A C 1
ATOM 4202 O O . VAL A 1 544 ? 1.918 -9.765 -25.019 1.00 94.06 544 VAL A O 1
ATOM 4205 N N . TYR A 1 545 ? 1.933 -7.623 -24.356 1.00 93.81 545 TYR A N 1
ATOM 4206 C CA . TYR A 1 545 ? 0.545 -7.603 -23.866 1.00 93.81 545 TYR A CA 1
ATOM 4207 C C . TYR A 1 545 ? -0.468 -7.107 -24.906 1.00 93.81 545 TYR A C 1
ATOM 4209 O O . TYR A 1 545 ? -1.645 -7.451 -24.825 1.00 93.81 545 TYR A O 1
ATOM 4217 N N . TRP A 1 546 ? -0.026 -6.321 -25.888 1.00 92.69 546 TRP A N 1
ATOM 4218 C CA . TRP A 1 546 ? -0.872 -5.726 -26.921 1.00 92.69 546 TRP A CA 1
ATOM 4219 C C . TRP A 1 546 ? -0.141 -5.772 -28.264 1.00 92.69 546 TRP A C 1
ATOM 4221 O O . TRP A 1 546 ? 1.027 -5.394 -28.342 1.00 92.69 546 TRP A O 1
ATOM 4231 N N . THR A 1 547 ? -0.809 -6.260 -29.308 1.00 93.25 547 THR A N 1
ATOM 4232 C CA . THR A 1 547 ? -0.288 -6.293 -30.683 1.00 93.25 547 THR A CA 1
ATOM 4233 C C . THR A 1 547 ? -1.440 -6.241 -31.682 1.00 93.25 547 THR A C 1
ATOM 4235 O O . THR A 1 547 ? -2.542 -6.685 -31.376 1.00 93.25 547 THR A O 1
ATOM 4238 N N . GLU A 1 548 ? -1.216 -5.667 -32.865 1.00 89.06 548 GLU A N 1
ATOM 4239 C CA . GLU A 1 548 ? -2.226 -5.566 -33.941 1.00 89.06 548 GLU A CA 1
ATOM 4240 C C . GLU A 1 548 ? -3.588 -4.982 -33.485 1.00 89.06 548 GLU A C 1
ATOM 4242 O O . GLU A 1 548 ? -4.650 -5.321 -34.004 1.00 89.06 548 GLU A O 1
ATOM 4247 N N . GLY A 1 549 ? -3.559 -4.092 -32.484 1.00 88.88 549 GLY A N 1
ATOM 4248 C CA . GLY A 1 549 ? -4.746 -3.480 -31.874 1.00 88.88 549 GLY A CA 1
ATOM 4249 C C . GLY A 1 549 ? -5.485 -4.357 -30.853 1.00 88.88 549 GLY A C 1
ATOM 4250 O O . GLY A 1 549 ? -6.477 -3.907 -30.283 1.00 88.88 549 GLY A O 1
ATOM 4251 N N . ARG A 1 550 ? -5.015 -5.579 -30.580 1.00 93.38 550 ARG A N 1
ATOM 4252 C CA . ARG A 1 550 ? -5.667 -6.579 -29.718 1.00 93.38 550 ARG A CA 1
ATOM 4253 C C . ARG A 1 550 ? -4.812 -6.925 -28.502 1.00 93.38 550 ARG A C 1
ATOM 4255 O O . ARG A 1 550 ? -3.584 -6.869 -28.545 1.00 93.38 550 ARG A O 1
ATOM 4262 N N . VAL A 1 551 ? -5.467 -7.309 -27.408 1.00 94.75 551 VAL A N 1
ATOM 4263 C CA . VAL A 1 551 ? -4.791 -7.894 -26.240 1.00 94.75 551 VAL A CA 1
ATOM 4264 C C . VAL A 1 551 ? -4.224 -9.258 -26.647 1.00 94.75 551 VAL A C 1
ATOM 4266 O O . VAL A 1 551 ? -4.946 -10.092 -27.188 1.00 94.75 551 VAL A O 1
ATOM 4269 N N . ALA A 1 552 ? -2.921 -9.455 -26.442 1.00 95.19 552 ALA A N 1
ATOM 4270 C CA . ALA A 1 552 ? -2.163 -10.585 -26.987 1.00 95.19 552 ALA A CA 1
ATOM 4271 C C . ALA A 1 552 ? -2.104 -11.808 -26.052 1.00 95.19 552 ALA A C 1
ATOM 4273 O O . ALA A 1 552 ? -1.836 -12.919 -26.499 1.00 95.19 552 ALA A O 1
ATOM 4274 N N . GLN A 1 553 ? -2.342 -11.597 -24.757 1.00 94.88 553 GLN A N 1
ATOM 4275 C CA . GLN A 1 553 ? -2.324 -12.613 -23.703 1.00 94.88 553 GLN A CA 1
ATOM 4276 C C . GLN A 1 553 ? -3.275 -12.197 -22.575 1.00 94.88 553 GLN A C 1
ATOM 4278 O O . GLN A 1 553 ? -3.553 -11.007 -22.416 1.00 94.88 553 GLN A O 1
ATOM 4283 N N . VAL A 1 554 ? -3.762 -13.159 -21.789 1.00 93.69 554 VAL A N 1
ATOM 4284 C CA . VAL A 1 554 ? -4.636 -12.891 -20.634 1.00 93.69 554 VAL A CA 1
ATOM 4285 C C . VAL A 1 554 ? -3.938 -11.930 -19.660 1.00 93.69 554 VAL A C 1
ATOM 4287 O O . VAL A 1 554 ? -2.733 -12.039 -19.420 1.00 93.69 554 VAL A O 1
ATOM 4290 N N . LEU A 1 555 ? -4.685 -10.958 -19.130 1.00 93.69 555 LEU A N 1
ATOM 4291 C CA . LEU A 1 555 ? -4.177 -10.053 -18.098 1.00 93.69 555 LEU A CA 1
ATOM 4292 C C . LEU A 1 555 ? -4.160 -10.786 -16.746 1.00 93.69 555 LEU A C 1
ATOM 4294 O O . LEU A 1 555 ? -5.165 -11.413 -16.416 1.00 93.69 555 LEU A O 1
ATOM 4298 N N . PRO A 1 556 ? -3.066 -10.704 -15.968 1.00 94.44 556 PRO A N 1
ATOM 4299 C CA . PRO A 1 556 ? -2.981 -11.374 -14.674 1.00 94.44 556 PRO A CA 1
ATOM 4300 C C . PRO A 1 556 ? -3.959 -10.781 -13.652 1.00 94.44 556 PRO A C 1
ATOM 4302 O O . PRO A 1 556 ? -4.305 -9.595 -13.728 1.00 94.44 556 PRO A O 1
ATOM 4305 N N . SER A 1 557 ? -4.364 -11.593 -12.675 1.00 95.44 557 SER A N 1
ATOM 4306 C CA . SER A 1 557 ? -5.207 -11.168 -11.553 1.00 95.44 557 SER A CA 1
ATOM 4307 C C . SER A 1 557 ? -4.489 -10.166 -10.640 1.00 95.44 557 SER A C 1
ATOM 4309 O O . SER A 1 557 ? -3.272 -9.960 -10.726 1.00 95.44 557 SER A O 1
ATOM 4311 N N . LEU A 1 558 ? -5.234 -9.514 -9.741 1.00 95.50 558 LEU A N 1
ATOM 4312 C CA . LEU A 1 558 ? -4.626 -8.579 -8.794 1.00 95.50 558 LEU A CA 1
ATOM 4313 C C . LEU A 1 558 ? -3.684 -9.310 -7.825 1.00 95.50 558 LEU A C 1
ATOM 4315 O O . LEU A 1 558 ? -2.615 -8.799 -7.488 1.00 95.50 558 LEU A O 1
ATOM 4319 N N . GLU A 1 559 ? -4.058 -10.530 -7.454 1.00 95.06 559 GLU A N 1
ATOM 4320 C CA . GLU A 1 559 ? -3.338 -11.454 -6.587 1.00 95.06 559 GLU A CA 1
ATOM 4321 C C . GLU A 1 559 ? -2.032 -11.904 -7.250 1.00 95.06 559 GLU A C 1
ATOM 4323 O O . GLU A 1 559 ? -0.970 -11.721 -6.663 1.00 95.06 559 GLU A O 1
ATOM 4328 N N . GLU A 1 560 ? -2.068 -12.363 -8.507 1.00 96.12 560 GLU A N 1
ATOM 4329 C CA . GLU A 1 560 ? -0.868 -12.726 -9.280 1.00 96.12 560 GLU A CA 1
ATOM 4330 C C . GLU A 1 560 ? 0.101 -11.538 -9.422 1.00 96.12 560 GLU A C 1
ATOM 4332 O O . GLU A 1 560 ? 1.326 -11.692 -9.358 1.00 96.12 560 GLU A O 1
ATOM 4337 N N . VAL A 1 561 ? -0.426 -10.319 -9.593 1.00 96.81 561 VAL A N 1
ATOM 4338 C CA . VAL A 1 561 ? 0.393 -9.100 -9.641 1.00 96.81 561 VAL A CA 1
ATOM 4339 C C . VAL A 1 561 ? 0.999 -8.779 -8.268 1.00 96.81 561 VAL A C 1
ATOM 4341 O O . VAL A 1 561 ? 2.190 -8.460 -8.211 1.00 96.81 561 VAL A O 1
ATOM 4344 N N . ARG A 1 562 ? 0.233 -8.901 -7.174 1.00 96.06 562 ARG A N 1
ATOM 4345 C CA . ARG A 1 562 ? 0.696 -8.698 -5.787 1.00 96.06 562 ARG A CA 1
ATOM 4346 C C . ARG A 1 562 ? 1.771 -9.722 -5.412 1.00 96.06 562 ARG A C 1
ATOM 4348 O O . ARG A 1 562 ? 2.849 -9.339 -4.957 1.00 96.06 562 ARG A O 1
ATOM 4355 N N . GLU A 1 563 ? 1.542 -11.005 -5.679 1.00 96.44 563 GLU A N 1
ATOM 4356 C CA . GLU A 1 563 ? 2.506 -12.087 -5.457 1.00 96.44 563 GLU A CA 1
ATOM 4357 C C . GLU A 1 563 ? 3.798 -11.880 -6.248 1.00 96.44 563 GLU A C 1
ATOM 4359 O O . GLU A 1 563 ? 4.889 -11.993 -5.682 1.00 96.44 563 GLU A O 1
ATOM 4364 N N . ARG A 1 564 ? 3.696 -11.499 -7.529 1.00 95.88 564 ARG A N 1
ATOM 4365 C CA . ARG A 1 564 ? 4.859 -11.175 -8.365 1.00 95.88 564 ARG A CA 1
ATOM 4366 C C . ARG A 1 564 ? 5.670 -10.014 -7.789 1.00 95.88 564 ARG A C 1
ATOM 4368 O O . ARG A 1 564 ? 6.893 -10.114 -7.751 1.00 95.88 564 ARG A O 1
ATOM 4375 N N . VAL A 1 565 ? 5.029 -8.954 -7.287 1.00 95.31 565 VAL A N 1
ATOM 4376 C CA . VAL A 1 565 ? 5.728 -7.850 -6.599 1.00 95.31 565 VAL A CA 1
ATOM 4377 C C . VAL A 1 565 ? 6.459 -8.359 -5.352 1.00 95.31 565 VAL A C 1
ATOM 4379 O O . VAL A 1 565 ? 7.661 -8.124 -5.213 1.00 95.31 565 VAL A O 1
ATOM 4382 N N . GLN A 1 566 ? 5.797 -9.139 -4.490 1.00 93.62 566 GLN A N 1
ATOM 4383 C CA . GLN A 1 566 ? 6.435 -9.707 -3.294 1.00 93.62 566 GLN A CA 1
ATOM 4384 C C . GLN A 1 566 ? 7.532 -10.743 -3.628 1.00 93.62 566 GLN A C 1
ATOM 4386 O O . GLN A 1 566 ? 8.470 -10.939 -2.852 1.00 93.62 566 GLN A O 1
ATOM 4391 N N . ALA A 1 567 ? 7.468 -11.417 -4.779 1.00 94.75 567 ALA A N 1
ATOM 4392 C CA . ALA A 1 567 ? 8.548 -12.254 -5.303 1.00 94.75 567 ALA A CA 1
ATOM 4393 C C . ALA A 1 567 ? 9.742 -11.408 -5.781 1.00 94.75 567 ALA A C 1
ATOM 4395 O O . ALA A 1 567 ? 10.863 -11.621 -5.319 1.00 94.75 567 ALA A O 1
ATOM 4396 N N . SER A 1 568 ? 9.520 -10.392 -6.620 1.00 94.12 568 SER A N 1
ATOM 4397 C CA . SER A 1 568 ? 10.587 -9.503 -7.101 1.00 94.12 568 SER A CA 1
ATOM 4398 C C . SER A 1 568 ? 11.306 -8.776 -5.957 1.00 94.12 568 SER A C 1
ATOM 4400 O O . SER A 1 568 ? 12.538 -8.739 -5.947 1.00 94.12 568 SER A O 1
ATOM 4402 N N . LEU A 1 569 ? 10.582 -8.292 -4.938 1.00 94.19 569 LEU A N 1
ATOM 4403 C CA . LEU A 1 569 ? 11.172 -7.655 -3.749 1.00 94.19 569 LEU A CA 1
ATOM 4404 C C . LEU A 1 569 ? 12.062 -8.606 -2.922 1.00 94.19 569 LEU A C 1
ATOM 4406 O O . LEU A 1 569 ? 13.004 -8.148 -2.265 1.00 94.19 569 LEU A O 1
ATOM 4410 N N . ARG A 1 570 ? 11.831 -9.927 -2.977 1.00 93.56 570 ARG A N 1
ATOM 4411 C CA . ARG A 1 570 ? 12.725 -10.935 -2.373 1.00 93.56 570 ARG A CA 1
ATOM 4412 C C . ARG A 1 570 ? 14.029 -11.103 -3.161 1.00 93.56 570 ARG A C 1
ATOM 4414 O O . ARG A 1 570 ? 15.075 -11.250 -2.538 1.00 93.56 570 ARG A O 1
ATOM 4421 N N . THR A 1 571 ? 13.997 -10.993 -4.492 1.00 95.31 571 THR A N 1
ATOM 4422 C CA . THR A 1 571 ? 15.207 -11.113 -5.335 1.00 95.31 571 THR A CA 1
ATOM 4423 C C . THR A 1 571 ? 16.158 -9.916 -5.252 1.00 95.31 571 THR A C 1
ATOM 4425 O O . THR A 1 571 ? 17.329 -10.040 -5.606 1.00 95.31 571 THR A O 1
ATOM 4428 N N . LEU A 1 572 ? 15.711 -8.761 -4.753 1.00 95.00 572 LEU A N 1
ATOM 4429 C CA . LEU A 1 572 ? 16.592 -7.616 -4.510 1.00 95.00 572 LEU A CA 1
ATOM 4430 C C . LEU A 1 572 ? 17.448 -7.828 -3.251 1.00 95.00 572 LEU A C 1
ATOM 4432 O O . LEU A 1 572 ? 16.943 -8.238 -2.202 1.00 95.00 572 LEU A O 1
ATOM 4436 N N . ARG A 1 573 ? 18.736 -7.478 -3.333 1.00 94.50 573 ARG A N 1
ATOM 4437 C CA . ARG A 1 573 ? 19.649 -7.418 -2.177 1.00 94.50 573 ARG A CA 1
ATOM 4438 C C . ARG A 1 573 ? 19.210 -6.321 -1.196 1.00 94.50 573 ARG A C 1
ATOM 4440 O O . ARG A 1 573 ? 18.566 -5.347 -1.590 1.00 94.50 573 ARG A O 1
ATOM 4447 N N . GLN A 1 574 ? 19.544 -6.466 0.086 1.00 92.88 574 GLN A N 1
ATOM 4448 C CA . GLN A 1 574 ? 19.048 -5.561 1.136 1.00 92.88 574 GLN A CA 1
ATOM 4449 C C . GLN A 1 574 ? 19.605 -4.128 1.030 1.00 92.88 574 GLN A C 1
ATOM 4451 O O . GLN A 1 574 ? 18.929 -3.173 1.405 1.00 92.88 574 GLN A O 1
ATOM 4456 N N . ASP A 1 575 ? 20.791 -3.950 0.448 1.00 94.12 575 ASP A N 1
ATOM 4457 C CA . ASP A 1 575 ? 21.411 -2.638 0.234 1.00 94.12 575 ASP A CA 1
ATOM 4458 C C . ASP A 1 575 ? 20.693 -1.791 -0.833 1.00 94.12 575 ASP A C 1
ATOM 4460 O O . ASP A 1 575 ? 20.725 -0.566 -0.753 1.00 94.12 575 ASP A O 1
ATOM 4464 N N . HIS A 1 576 ? 19.975 -2.418 -1.772 1.00 95.00 576 HIS A N 1
ATOM 4465 C CA . HIS A 1 576 ? 19.053 -1.733 -2.691 1.00 95.00 576 HIS A CA 1
ATOM 4466 C C . HIS A 1 576 ? 17.707 -1.362 -2.042 1.00 95.00 576 HIS A C 1
ATOM 4468 O O . HIS A 1 576 ? 16.969 -0.553 -2.597 1.00 95.00 576 HIS A O 1
ATOM 4474 N N . LYS A 1 577 ? 17.366 -1.966 -0.894 1.00 92.44 577 LYS A N 1
ATOM 4475 C CA . LYS A 1 577 ? 16.048 -1.860 -0.242 1.00 92.44 577 LYS A CA 1
ATOM 4476 C C . LYS A 1 577 ? 15.999 -0.923 0.967 1.00 92.44 577 LYS A C 1
ATOM 4478 O O . LYS A 1 577 ? 14.907 -0.572 1.398 1.00 92.44 577 LYS A O 1
ATOM 4483 N N . ARG A 1 578 ? 17.140 -0.529 1.539 1.00 90.44 578 ARG A N 1
ATOM 4484 C CA . ARG A 1 578 ? 17.171 0.365 2.711 1.00 90.44 578 ARG A CA 1
ATOM 4485 C C . ARG A 1 578 ? 16.567 1.744 2.404 1.00 90.44 578 ARG A C 1
ATOM 4487 O O . ARG A 1 578 ? 16.839 2.319 1.353 1.00 90.44 578 ARG A O 1
ATOM 4494 N N . THR A 1 579 ? 15.793 2.285 3.345 1.00 86.44 579 THR A N 1
ATOM 4495 C CA . THR A 1 579 ? 15.100 3.582 3.218 1.00 86.44 579 THR A CA 1
ATOM 4496 C C . THR A 1 579 ? 16.074 4.746 3.018 1.00 86.44 579 THR A C 1
ATOM 4498 O O . THR A 1 579 ? 15.826 5.621 2.189 1.00 86.44 579 THR A O 1
ATOM 4501 N N . LEU A 1 580 ? 17.200 4.724 3.743 1.00 88.75 580 LEU A N 1
ATOM 4502 C CA . LEU A 1 580 ? 18.240 5.751 3.725 1.00 88.75 580 LEU A CA 1
ATOM 4503 C C . LEU A 1 580 ? 19.413 5.346 2.818 1.00 88.75 580 LEU A C 1
ATOM 4505 O O . LEU A 1 580 ? 20.010 4.282 2.992 1.00 88.75 580 LEU A O 1
ATOM 4509 N N . ASN A 1 581 ? 19.775 6.225 1.879 1.00 91.69 581 ASN A N 1
ATOM 4510 C CA . ASN A 1 581 ? 20.932 6.092 0.982 1.00 91.69 581 ASN A CA 1
ATOM 4511 C C . ASN A 1 581 ? 21.077 4.699 0.313 1.00 91.69 581 ASN A C 1
ATOM 4513 O O . ASN A 1 581 ? 22.144 4.085 0.428 1.00 91.69 581 ASN A O 1
ATOM 4517 N N . PRO A 1 582 ? 20.039 4.138 -0.344 1.00 94.62 582 PRO A N 1
ATOM 4518 C CA . PRO A 1 582 ? 20.123 2.824 -0.991 1.00 94.62 582 PRO A CA 1
ATOM 4519 C C . PRO A 1 582 ? 21.238 2.761 -2.044 1.00 94.62 582 PRO A C 1
ATOM 4521 O O . PRO A 1 582 ? 21.501 3.732 -2.754 1.00 94.62 582 PRO A O 1
ATOM 4524 N N . THR A 1 583 ? 21.885 1.601 -2.175 1.00 95.25 583 THR A N 1
ATOM 4525 C CA . THR A 1 583 ? 22.832 1.342 -3.268 1.00 95.25 583 THR A CA 1
ATOM 4526 C C . THR A 1 583 ? 22.094 1.479 -4.604 1.00 95.25 583 THR A C 1
ATOM 4528 O O . THR A 1 583 ? 21.099 0.774 -4.800 1.00 95.25 583 THR A O 1
ATOM 4531 N N . PRO A 1 584 ? 22.569 2.298 -5.562 1.00 94.25 584 PRO A N 1
ATOM 4532 C CA . PRO A 1 584 ? 21.956 2.378 -6.884 1.00 94.25 584 PRO A CA 1
ATOM 4533 C C . PRO A 1 584 ? 21.906 1.006 -7.563 1.00 94.25 584 PRO A C 1
ATOM 4535 O O . PRO A 1 584 ? 22.919 0.301 -7.645 1.00 94.25 584 PRO A O 1
ATOM 4538 N N . TYR A 1 585 ? 20.726 0.613 -8.046 1.00 96.25 585 TYR A N 1
ATOM 4539 C CA . TYR A 1 585 ? 20.597 -0.592 -8.860 1.00 96.25 585 TYR A CA 1
ATOM 4540 C C . TYR A 1 585 ? 21.296 -0.391 -10.210 1.00 96.25 585 TYR A C 1
ATOM 4542 O O . TYR A 1 585 ? 21.317 0.712 -10.759 1.00 96.25 585 TYR A O 1
ATOM 4550 N N . LYS A 1 586 ? 21.919 -1.449 -10.734 1.00 95.81 586 LYS A N 1
ATOM 4551 C CA . LYS A 1 586 ? 22.745 -1.352 -11.938 1.00 95.81 586 LYS A CA 1
ATOM 4552 C C . LYS A 1 586 ? 21.882 -1.542 -13.181 1.00 95.81 586 LYS A C 1
ATOM 4554 O O . LYS A 1 586 ? 21.215 -2.562 -13.326 1.00 95.81 586 LYS A O 1
ATOM 4559 N N . VAL A 1 587 ? 21.982 -0.591 -14.102 1.00 96.50 587 VAL A N 1
ATOM 4560 C CA . VAL A 1 587 ? 21.461 -0.698 -15.468 1.00 96.50 587 VAL A CA 1
ATOM 4561 C C . VAL A 1 587 ? 22.638 -0.523 -16.424 1.00 96.50 587 VAL A C 1
ATOM 4563 O O . VAL A 1 587 ? 23.453 0.386 -16.246 1.00 96.50 587 VAL A O 1
ATOM 4566 N N . ALA A 1 588 ? 22.766 -1.415 -17.400 1.00 97.38 588 ALA A N 1
ATOM 4567 C CA . ALA A 1 588 ? 23.878 -1.447 -18.345 1.00 97.38 588 ALA A CA 1
ATOM 4568 C C . ALA A 1 588 ? 23.413 -1.720 -19.775 1.00 97.38 588 ALA A C 1
ATOM 4570 O O . ALA A 1 588 ? 22.291 -2.151 -20.017 1.00 97.38 588 ALA A O 1
ATOM 4571 N N . VAL A 1 589 ? 24.318 -1.493 -20.720 1.00 97.75 589 VAL A N 1
ATOM 4572 C CA . VAL A 1 589 ? 24.182 -1.831 -22.137 1.00 97.75 589 VAL A CA 1
ATOM 4573 C C . VAL A 1 589 ? 25.191 -2.918 -22.523 1.00 97.75 589 VAL A C 1
ATOM 4575 O O . VAL A 1 589 ? 26.242 -3.055 -21.882 1.00 97.75 589 VAL A O 1
ATOM 4578 N N . SER A 1 590 ? 24.880 -3.685 -23.569 1.00 97.94 590 SER A N 1
ATOM 4579 C CA . SER A 1 590 ? 25.838 -4.567 -24.250 1.00 97.94 590 SER A CA 1
ATOM 4580 C C . SER A 1 590 ? 26.981 -3.778 -24.894 1.00 97.94 590 SER A C 1
ATOM 4582 O O . SER A 1 590 ? 26.894 -2.562 -25.070 1.00 97.94 590 SER A O 1
ATOM 4584 N N . ASP A 1 591 ? 28.053 -4.465 -25.299 1.00 96.19 591 ASP A N 1
ATOM 4585 C CA . ASP A 1 591 ? 29.139 -3.828 -26.054 1.00 96.19 591 ASP A CA 1
ATOM 4586 C C . ASP A 1 591 ? 28.652 -3.291 -27.414 1.00 96.19 591 ASP A C 1
ATOM 4588 O O . ASP A 1 591 ? 28.959 -2.159 -27.779 1.00 96.19 591 ASP A O 1
ATOM 4592 N N . ASN A 1 592 ? 27.793 -4.040 -28.116 1.00 96.62 592 ASN A N 1
ATOM 4593 C CA . ASN A 1 592 ? 27.222 -3.613 -29.397 1.00 96.62 592 ASN A CA 1
ATOM 4594 C C . ASN A 1 592 ? 26.341 -2.365 -29.243 1.00 96.62 592 ASN A C 1
ATOM 4596 O O . ASN A 1 592 ? 26.494 -1.406 -30.001 1.00 96.62 592 ASN A O 1
ATOM 4600 N N . LEU A 1 593 ? 25.446 -2.345 -28.246 1.00 96.69 593 LEU A N 1
ATOM 4601 C CA . LEU A 1 593 ? 24.602 -1.184 -27.962 1.00 96.69 593 LEU A CA 1
ATOM 4602 C C . LEU A 1 593 ? 25.438 0.009 -27.472 1.00 96.69 593 LEU A C 1
ATOM 4604 O O . LEU A 1 593 ? 25.176 1.132 -27.890 1.00 96.69 593 LEU A O 1
ATOM 4608 N N . TYR A 1 594 ? 26.476 -0.217 -26.660 1.00 96.19 594 TYR A N 1
ATOM 4609 C CA . TYR A 1 594 ? 27.426 0.822 -26.254 1.00 96.19 594 TYR A CA 1
ATOM 4610 C C . TYR A 1 594 ? 28.089 1.485 -27.465 1.00 96.19 594 TYR A C 1
ATOM 4612 O O . TYR A 1 594 ? 28.032 2.708 -27.601 1.00 96.19 594 TYR A O 1
ATOM 4620 N N . ASN A 1 595 ? 28.693 0.692 -28.353 1.00 95.38 595 ASN A N 1
ATOM 4621 C CA . ASN A 1 595 ? 29.412 1.205 -29.519 1.00 95.38 595 ASN A CA 1
ATOM 4622 C C . ASN A 1 595 ? 28.450 1.957 -30.461 1.00 95.38 595 ASN A C 1
ATOM 4624 O O . ASN A 1 595 ? 28.754 3.064 -30.895 1.00 95.38 595 ASN A O 1
ATOM 4628 N N . PHE A 1 596 ? 27.245 1.418 -30.672 1.00 95.25 596 PHE A N 1
ATOM 4629 C CA . PHE A 1 596 ? 26.172 2.035 -31.460 1.00 95.25 596 PHE A CA 1
ATOM 4630 C C . PHE A 1 596 ? 25.663 3.371 -30.883 1.00 95.25 596 PHE A C 1
ATOM 4632 O O . PHE A 1 596 ? 25.404 4.303 -31.643 1.00 95.25 596 PHE A O 1
ATOM 4639 N N . ILE A 1 597 ? 25.553 3.499 -29.552 1.00 93.94 597 ILE A N 1
ATOM 4640 C CA . ILE A 1 597 ? 25.224 4.773 -28.884 1.00 93.94 597 ILE A CA 1
ATOM 4641 C C . ILE A 1 597 ? 26.297 5.826 -29.185 1.00 93.94 597 ILE A C 1
ATOM 4643 O O . ILE A 1 597 ? 25.959 6.950 -29.550 1.00 93.94 597 ILE A O 1
ATOM 4647 N N . HIS A 1 598 ? 27.577 5.469 -29.046 1.00 91.38 598 HIS A N 1
ATOM 4648 C CA . HIS A 1 598 ? 28.686 6.408 -29.233 1.00 91.38 598 HIS A CA 1
ATOM 4649 C C . HIS A 1 598 ? 28.863 6.805 -30.703 1.00 91.38 598 HIS A C 1
ATOM 4651 O O . HIS A 1 598 ? 29.089 7.978 -30.989 1.00 91.38 598 HIS A O 1
ATOM 4657 N N . GLU A 1 599 ? 28.687 5.869 -31.639 1.00 93.31 599 GLU A N 1
ATOM 4658 C CA . GLU A 1 599 ? 28.699 6.153 -33.077 1.00 93.31 599 GLU A CA 1
ATOM 4659 C C . GLU A 1 599 ? 27.591 7.151 -33.459 1.00 93.31 599 GLU A C 1
ATOM 4661 O O . GLU A 1 599 ? 27.872 8.195 -34.049 1.00 93.31 599 GLU A O 1
ATOM 4666 N N . LEU A 1 600 ? 26.341 6.885 -33.056 1.00 92.75 600 LEU A N 1
ATOM 4667 C CA . LEU A 1 600 ? 25.214 7.781 -33.329 1.00 92.75 600 LEU A CA 1
ATOM 4668 C C . LEU A 1 600 ? 25.350 9.137 -32.632 1.00 92.75 600 LEU A C 1
ATOM 4670 O O . LEU A 1 600 ? 24.942 10.148 -33.202 1.00 92.75 600 LEU A O 1
ATOM 4674 N N . TRP A 1 601 ? 25.924 9.189 -31.427 1.00 90.44 601 TRP A N 1
ATOM 4675 C CA . TRP A 1 601 ? 26.212 10.459 -30.762 1.00 90.44 601 TRP A CA 1
ATOM 4676 C C . TRP A 1 601 ? 27.236 11.259 -31.571 1.00 90.44 601 TRP A C 1
ATOM 4678 O O . TRP A 1 601 ? 26.940 12.390 -31.944 1.00 90.44 601 TRP A O 1
ATOM 4688 N N . LEU A 1 602 ? 28.386 10.679 -31.930 1.00 89.69 602 LEU A N 1
ATOM 4689 C CA . LEU A 1 602 ? 29.420 11.373 -32.712 1.00 89.69 602 LEU A CA 1
ATOM 4690 C C . LEU A 1 602 ? 28.916 11.846 -34.088 1.00 89.69 602 LEU A C 1
ATOM 4692 O O . LEU A 1 602 ? 29.321 12.911 -34.540 1.00 89.69 602 LEU A O 1
ATOM 4696 N N . GLN A 1 603 ? 27.993 11.114 -34.721 1.00 89.94 603 GLN A N 1
ATOM 4697 C CA . GLN A 1 603 ? 27.338 11.527 -35.973 1.00 89.94 603 GLN A CA 1
ATOM 4698 C C . GLN A 1 603 ? 26.358 12.707 -35.818 1.00 89.94 603 GLN A C 1
ATOM 4700 O O . GLN A 1 603 ? 26.070 13.382 -36.803 1.00 89.94 603 GLN A O 1
ATOM 4705 N N . ASN A 1 604 ? 25.818 12.946 -34.616 1.00 87.88 604 ASN A N 1
ATOM 4706 C CA . ASN A 1 604 ? 24.806 13.981 -34.347 1.00 87.88 604 ASN A CA 1
ATOM 4707 C C . ASN A 1 604 ? 25.322 15.124 -33.449 1.00 87.88 604 ASN A C 1
ATOM 4709 O O . ASN A 1 604 ? 24.608 16.103 -33.230 1.00 87.88 604 ASN A O 1
ATOM 4713 N N . ALA A 1 605 ? 26.536 15.012 -32.906 1.00 86.62 605 ALA A N 1
ATOM 4714 C CA . ALA A 1 605 ? 27.161 16.052 -32.102 1.00 86.62 605 ALA A CA 1
ATOM 4715 C C . ALA A 1 605 ? 27.532 17.257 -32.989 1.00 86.62 605 ALA A C 1
ATOM 4717 O O . ALA A 1 605 ? 28.219 17.074 -33.997 1.00 86.62 605 ALA A O 1
ATOM 4718 N N . PRO A 1 606 ? 27.123 18.491 -32.641 1.00 79.81 606 PRO A N 1
ATOM 4719 C CA . PRO A 1 606 ? 27.521 19.667 -33.402 1.00 79.81 606 PRO A CA 1
ATOM 4720 C C . PRO A 1 606 ? 29.030 19.898 -33.259 1.00 79.81 606 PRO A C 1
ATOM 4722 O O . PRO A 1 606 ? 29.548 20.028 -32.149 1.00 79.81 606 PRO A O 1
ATOM 4725 N N . ILE A 1 607 ? 29.731 19.975 -34.389 1.00 83.06 607 ILE A N 1
ATOM 4726 C CA . ILE A 1 607 ? 31.134 20.393 -34.429 1.00 83.06 607 ILE A CA 1
ATOM 4727 C C . ILE A 1 607 ? 31.157 21.916 -34.282 1.00 83.06 607 ILE A C 1
ATOM 4729 O O . ILE A 1 607 ? 30.656 22.631 -35.146 1.00 83.06 607 ILE A O 1
ATOM 4733 N N . GLY A 1 608 ? 31.711 22.408 -33.175 1.00 75.75 608 GLY A N 1
ATOM 4734 C CA . GLY A 1 608 ? 31.918 23.838 -32.968 1.00 75.75 608 GLY A CA 1
ATOM 4735 C C . GLY A 1 608 ? 33.147 24.328 -33.729 1.00 75.75 608 GLY A C 1
ATOM 4736 O O . GLY A 1 608 ? 34.258 23.874 -33.457 1.00 75.75 608 GLY A O 1
ATOM 4737 N N . GLU A 1 609 ? 32.959 25.275 -34.645 1.00 73.12 609 GLU A N 1
ATOM 4738 C CA . GLU A 1 609 ? 34.061 26.081 -35.172 1.00 73.12 609 GLU A CA 1
ATOM 4739 C C . GLU A 1 609 ? 34.419 27.165 -34.144 1.00 73.12 609 GLU A C 1
ATOM 4741 O O . GLU A 1 609 ? 33.544 27.873 -33.645 1.00 73.12 609 GLU A O 1
ATOM 4746 N N . LEU A 1 610 ? 35.705 27.270 -33.801 1.00 70.25 610 LEU A N 1
ATOM 4747 C CA . LEU A 1 610 ? 36.241 28.303 -32.912 1.00 70.25 610 LEU A CA 1
ATOM 4748 C C . LEU A 1 610 ? 37.026 29.310 -33.759 1.00 70.25 610 LEU A C 1
ATOM 4750 O O . LEU A 1 610 ? 37.975 28.919 -34.442 1.00 70.25 610 LEU A O 1
ATOM 4754 N N . SER A 1 611 ? 36.606 30.576 -33.717 1.00 67.94 611 SER A N 1
ATOM 4755 C CA . SER A 1 611 ? 37.144 31.704 -34.496 1.00 67.94 611 SER A CA 1
ATOM 4756 C C . SER A 1 611 ? 37.971 32.664 -33.647 1.00 67.94 611 SER A C 1
ATOM 4758 O O . SER A 1 611 ? 37.393 33.137 -32.640 1.00 67.94 611 SER A O 1
#

InterPro domains:
  IPR007229 Nicotinate phosphoribosyltransferase family [PTHR11098] (6-611)
  IPR036068 Nicotinate phosphoribosyltransferase-like, C-terminal [SSF51690] (24-169)
  IPR036068 Nicotinate phosphoribosyltransferase-like, C-terminal [SSF51690] (360-608)
  IPR041525 Nicotinate/nicotinamide phosphoribosyltransferase [PF04095] (383-483)
  IPR041619 Nicotinate phosphoribosyltransferase C-terminal domain [PF17956] (488-596)

Radius of gyration: 37.05 Å; Cα contacts (8 Å, |Δi|>4): 752; chains: 1; bounding box: 100×103×103 Å

Solvent-accessible surface area (backbone atoms only — not comparable to full-atom values): 38449 Å² total; per-residue (Å²): 135,53,73,67,63,58,57,68,44,44,63,61,51,46,56,55,51,31,54,46,54,40,34,19,50,51,27,30,51,47,35,65,58,56,42,89,82,39,44,37,32,41,56,14,60,95,60,26,64,64,89,60,28,34,48,53,38,45,52,24,23,40,35,27,52,31,68,30,20,57,48,62,64,36,22,74,75,65,72,43,45,66,50,87,66,78,55,64,74,57,34,72,72,31,87,33,58,88,76,54,84,72,45,63,40,67,23,68,80,85,64,48,74,46,54,44,54,61,41,16,51,56,38,33,61,61,43,25,83,75,70,80,46,62,75,81,30,32,57,47,8,49,38,33,30,51,46,48,48,33,62,76,30,45,84,65,26,42,44,71,24,67,81,48,61,36,54,76,85,78,84,67,75,84,84,69,98,76,84,77,69,78,89,81,58,79,74,82,59,96,82,69,74,78,86,81,78,93,86,78,87,82,90,87,86,88,87,85,86,90,82,87,83,84,86,86,85,90,89,87,83,89,82,87,86,78,89,85,85,88,82,91,84,89,86,87,82,88,80,86,86,88,85,81,87,86,88,90,88,82,86,87,83,88,84,89,86,81,90,88,87,85,88,90,81,84,91,80,81,90,80,91,81,83,80,81,84,85,80,83,80,82,91,78,93,82,82,88,84,82,86,78,90,83,81,89,84,89,84,84,87,82,89,79,90,86,82,88,83,89,88,83,89,84,89,86,86,88,87,84,89,83,84,88,80,83,90,78,87,86,82,93,79,85,84,77,86,77,73,48,72,66,45,48,52,49,49,50,50,52,51,49,52,67,46,54,62,34,17,41,50,18,28,48,46,40,49,51,11,42,35,50,29,34,43,79,29,66,37,47,54,50,32,40,36,41,63,66,76,59,62,40,62,52,26,42,54,50,45,53,49,27,40,56,47,14,63,75,74,68,36,86,63,48,48,67,45,38,33,33,38,36,62,94,53,42,68,68,54,46,47,55,35,60,75,68,65,45,52,60,44,26,43,40,32,24,58,54,55,49,46,32,66,96,58,72,65,71,78,76,83,82,78,81,20,54,55,96,93,38,66,33,67,51,82,52,96,51,70,91,65,43,48,78,50,38,65,66,43,43,34,40,33,20,37,92,85,65,26,62,63,36,39,38,35,36,43,70,88,54,83,77,83,53,64,71,41,82,43,61,40,29,37,82,87,41,87,85,52,56,47,80,46,59,21,67,42,69,43,74,72,74,75,77,52,64,52,98,91,37,77,62,53,88,80,77,53,69,62,58,51,22,51,48,45,60,49,54,62,64,30,47,54,68,57,61,65,42,93,72,85,43,51,82,80,49,65,27,20,29,64,68,43,38,52,52,49,53,52,56,44,66,75,68,54,84,82,80,86,86,130

Mean predicted aligned error: 16.84 Å

Secondary structure (DSSP, 8-state):
--HHHHHHHHHHHHHHHHHHHHHHHHHHHHHHHHTTTSEEEE--GGG-SSTTHHHHHHHHHHHHT--EES-HHHHHHH---B-----HHHHTT--SGGG----EEE-TTT--EEEHHHHHHHHHHHHHHHHT--TTTS-HHHHHHHHHHHHH-TTS-EEE--SS------SS-S--S----GGGS-PPPTT----------------------------------------------------------------------------------PPPPP-PPPP---------------------------------------------------------HHHHHHHHHHHHHHHHHHHHHHHHHHHHHHHHHHHTTT----EEEE-SS-HHHHHHHHHHHHHHHHHHHT-TTGGG-EEEE-SS--HHHHHHHHHTT---SEEEE-HHHHT-TT-S---------EETTEE-----SSGGGPPPPS-EEEEEEE-TTS-EEEEEEEETTSPPPPTT--EEEE-TT-TT-EEEE--SEEEE----SEETTEE-SPPPPHHHHHHHHHHHHHHS-GGGT-SSSPPPPPEEE-HHHHHHHHHHHHHHS------

Foldseek 3Di:
DDPVVVVVCFVVCQVLVFQLVLLLQQLLLVCVLLDDQFAEEAEALVPADDDCLSLSNQLSSVLSPHQAYCDVVNCVPFVRDHDDDDDLVLLVVFQAQVVQPDQWAQFDPPRDIDGLLVLLLVLLVVCCVLQVADPVQFGGSNLSSQSSRCRVCVQARAAAQQNFFRRDDPPDDDDDPDDDDPVPADFDDPPPDDDDDDDDDDDDDDDDDDDDDDDDDDDDDDDDDDDDDDDDDDDDDDDDDDDDDDDDDDDDDDDDDDDDDDDDDDDDDDDDDDDDDDDDDDDDDDDDDDDDDDDDDDDDDDDDDDDDDDDDDDDDDDDDDDDDDDDDDDDDDDPPRDQDPVSVVVRVVVVVLVRSVRSSSNSLSSSVSSQVSSVVSVGGHQAYEYEDDDQQVSQVSSLVSQVSCCVVVVPVCSSVRAYEYEYPDRSVVSNVSVVSVGNHNYYHYHNCSSCVVVDNTPDDGDDQQDDPNHGDWDDDPPPVPIDQHAAWWWKFFADPVLAGQEIEIEHPPDDDDDAQDWFWWAALPDRVPIDIDRGNDMDTPDDDQDDPRDGPDDDDRSVVSSVVSVVNVVRHDVQQSDPPPRDDHHYTYGPVSSVVRVVVCVVPPDDDDDD

Organism: Anopheles funestus (NCBI:txid62324)

Nearest PDB structures (foldseek):
  4yub-assembly1_A  TM=9.464E-01  e=1.644E-29  Homo sapiens
  4yub-assembly1_B  TM=9.290E-01  e=9.868E-30  Homo sapiens
  4mzy-assembly1_A  TM=8.820E-01  e=5.448E-26  Enterococcus faecalis V583

Sequence (611 aa):
MSVVNDQLLETTLLTLVNYASLMATNAARYRMVAGKHIHLLEFGLRRAQGPDGGLSASKYSYIGGFDGTSNVLAGKLFNIPVKGTHAHAYITSFTGIDELKTRVLQHKEDGTTRDLLELAMEHRAALASVLDVSTDESSEGELAAMVSFAIAFPDGFMALVDTYDVKSDKLLGEPTEELCDPTDSVVCDSSCLGRLHDQAEEELMHTSNTITNTLPEIPEEECNGCCAEDEENRCAQHAEPEAGEEEEEVQEEENADEESNEQPEQEPDESCHDPPPSITVEDEESTPVVDPELTMKESDENGNEDIEDQNARKATDEGIELEAQNDTEAPEGEDEITRCSNCEALNTMIHHLKTVGKSFRSGLLNFCAVALALNDQGYRAIGIRIDSGDLAYLSCLARETFERIAERFKLPWFSKLTIVASNDINEDTILSLNEQGHKIDCFGIGTHLVTCQRQPALGCVYKMVEINNQPRIKLSQDVGKVTMPGSKNVFRLYGADGHALIDLLQRVDENPPEVGQKVLCRHPFQESKRAYVIPTQVEPLYRVYWTEGRVAQVLPSLEEVRERVQASLRTLRQDHKRTLNPTPYKVAVSDNLYNFIHELWLQNAPIGELS